Protein AF-0000000074132390 (afdb_homodimer)

Organism: Ligilactobacillus salivarius (strain UCC118) (NCBI:txid362948)

InterPro domains:
  IPR001296 Glycosyl transferase, family 1 [PF00534] (150-313)
  IPR028098 Glycosyltransferase subfamily 4-like, N-terminal domain [PF13439] (43-140)
  IPR050194 Glycosyltransferase group 1 [PTHR45947] (89-334)

Secondary structure (DSSP, 8-state):
-EEEEEE-SGGGSTT-HHHHHHHHHHHHHHHHHTTTEEEEES-----SEEEESS--HHHHHHTTSSS--EEEEEE---HHHHGGGB---HHHHHHHHHHHHHHHHT-SEEEESSTHHHHHHHHTT--GGGEEE----B-TTTS---SS-HHHHHHHTT--SS-EEEEES-S-GGGTHHHHHHHHHH-TTSEEEEE------TT-TTHHHHHHHHHS--TTEEEEES--HHHHHHHHHH-SEEEE--S--S--HHHHHHHHTT--EEEE--HHHHTTTTTSSEEESSHHHHHHHHHHHHT-HHHHHHHHHHHHHHHHHTBHHHHHHHHHHHHHHH--/-EEEEEE-SGGGSTT-HHHHHHHHHHHHHHHHHTTTEEEEES-----SEEEESS--HHHHHHTTSSS--EEEEEE---HHHHGGGB---HHHHHHHHHHHHHHHHH-SEEEESSTHHHHHHHHTT--GGGEEE----B-TTTS---SS-HHHHHHHTT--SS-EEEEES-S-GGGTHHHHHHHHHH-TTSEEEEE------TT-TTHHHHHHHHHS--TTEEEEES--HHHHHHHHHH-SEEEE--S--S--HHHHHHHHTT--EEEE--HHHHTTTTTSSEEESSHHHHHHHHHHHHT-HHHHHHHHHHHHHHHHHTBHHHHHHHHHHHHHHH--

Solvent-accessible surface area (backbone atoms only — not comparable to full-atom values): 35863 Å² total; per-residue (Å²): 108,52,33,32,25,41,34,66,76,44,81,78,49,88,92,35,59,67,22,48,55,53,51,51,48,54,51,48,46,52,73,76,32,56,78,54,40,44,80,38,74,72,49,91,58,76,30,32,23,27,40,30,60,47,84,33,53,71,57,55,58,50,72,76,45,84,46,39,54,41,31,32,33,47,45,73,72,49,61,80,75,47,47,69,31,50,61,52,61,68,64,61,45,49,34,50,40,49,37,54,52,52,52,60,66,69,32,67,31,33,37,26,59,42,64,72,48,49,63,56,44,34,73,73,71,39,62,61,91,36,49,41,73,52,71,71,64,40,52,63,88,62,22,38,68,63,88,68,53,44,63,57,44,19,54,76,69,73,43,70,94,40,65,20,39,35,28,71,46,59,62,37,71,52,41,18,44,65,53,54,50,50,50,36,68,76,33,69,78,33,33,33,35,41,39,28,36,72,72,77,61,90,68,51,90,64,46,69,61,54,50,52,39,69,74,58,46,59,94,36,42,44,70,79,28,68,70,57,66,66,58,48,30,47,52,46,47,35,31,63,29,34,43,46,53,34,79,62,79,83,67,65,57,58,58,49,42,32,16,35,27,42,26,18,39,35,32,39,65,50,77,75,40,62,72,72,50,59,83,37,54,47,72,20,86,45,67,68,48,39,48,57,49,50,57,51,46,76,75,28,68,67,60,42,49,55,32,22,52,29,8,44,55,44,24,58,70,32,20,42,73,58,47,50,56,52,52,51,55,52,52,63,70,48,48,117,106,51,32,34,26,40,33,67,76,43,80,77,49,89,92,36,59,68,22,49,54,52,50,50,47,55,51,48,46,53,71,76,32,57,80,55,40,43,79,37,73,72,49,93,60,75,29,31,24,27,39,31,59,45,84,33,52,69,56,54,58,49,72,76,45,85,47,38,55,40,31,32,32,47,44,74,72,48,59,79,75,46,46,68,32,50,61,52,60,67,64,60,45,50,34,49,41,48,36,55,51,53,51,59,65,70,32,66,31,35,37,27,58,44,64,72,48,48,64,56,43,35,73,74,71,40,61,61,91,36,50,41,72,54,70,70,63,38,51,62,87,62,22,37,67,62,89,68,53,42,64,57,43,19,54,76,68,74,42,70,94,42,65,22,37,35,28,70,48,58,63,37,71,52,43,17,44,66,54,53,50,50,49,36,68,76,33,69,78,35,33,33,35,41,39,28,37,72,74,76,62,91,70,52,90,62,47,68,60,53,49,51,38,70,77,58,45,59,92,36,41,44,70,78,28,68,70,56,64,66,58,46,31,45,52,47,46,35,30,63,30,36,44,46,54,34,79,60,78,83,68,65,57,59,57,49,41,32,15,36,27,41,27,19,39,36,32,38,65,50,78,76,40,61,72,72,50,58,84,37,52,47,72,21,86,43,67,67,49,40,48,54,50,50,56,50,46,76,72,28,68,67,61,42,50,54,32,22,51,28,8,44,55,46,25,57,71,31,19,41,73,57,47,50,55,53,50,51,54,50,50,61,71,47,46,118

Sequence (672 aa):
MIKIGMFSSATKVKGQGVGSAYTELINLLKKYYSQELNIEINKFNRVNISHYHTIDPQFYLSTFLPGRGCKIGYVHFLPETIDGSLKLPWLAKKVFFKYIISFYKRMDQLVVVNPSFIEKLTAYGIKREKTTYIPNFVSSDTFYKISDSKENLRKKLNLDNKFTIVGVGQVQERKGVPDFVKLAKLNPEIQFVWVGGFSFGAITDGYDELKKVIKNPPANLKFPGIVDRDKMNEYYNAADLFLLPSYNELFPMSVLEAFSSGLPVMLRDLDLYYSIIDGYYEPAKDVDDMNKKIINLSQDRKKLEKLEEKSKKAAEYYSERRLAKIWLAYYQKFSRMIKIGMFSSATKVKGQGVGSAYTELINLLKKYYSQELNIEINKFNRVNISHYHTIDPQFYLSTFLPGRGCKIGYVHFLPETIDGSLKLPWLAKKVFFKYIISFYKRMDQLVVVNPSFIEKLTAYGIKREKTTYIPNFVSSDTFYKISDSKENLRKKLNLDNKFTIVGVGQVQERKGVPDFVKLAKLNPEIQFVWVGGFSFGAITDGYDELKKVIKNPPANLKFPGIVDRDKMNEYYNAADLFLLPSYNELFPMSVLEAFSSGLPVMLRDLDLYYSIIDGYYEPAKDVDDMNKKIINLSQDRKKLEKLEEKSKKAAEYYSERRLAKIWLAYYQKFSR

pLDDT: mean 91.83, std 10.75, range [42.19, 98.88]

Foldseek 3Di:
DFEEEEEDPLCPDPFDDLNVLSVLVVVLCCVPPVPPYHYDYNDLAQGLAYEYSDLDVVVLVSLPPPRHRAYEYEDLDALVQCVVVDPDDPVVSVVVNVSVLSSVQSGQAYEYQFPVVLVVNVVSVDDSVRYHYFHGFDELVLFAADPDDLVVLCVVVVADPAQEEEEEDEQDVQQVVVLQLVLCVVCVRYAYEYEEAHPDDDDDPPVVVSVVCQVPPDPRYHYPYHDDSNNLNSNLNNHQEYETAGNHDSDDPVLNSSLSNLHAYEYADDPRCCRPLPPQHHYAPDSVRVNVVVVVCSVDVVVSVVNSVSSPVSNVVRYSVVSSVVVVVVCVVRSD/DFEEEEEDPLCPDPFDDLNVLSVLVVVLCCVPPVPPYHYDYNDLAQGLAYEYSDLDVVVLVSLPPPRHRAYEYEDLDALVQCVVVDPDDPVVSVVVNVSVLSSVQSGQAYEYQFPVVLVVNVVSVDDSVRYHYFHGFDELVLFAADPDDLVVLCVVVVADPAQEEEEEDEQDVQQVVVLQLVLCVVCVRYAYEYEEAHPDDDDDPCVVVSVVCQVPPDPRYHYPYHDDSNNLNSNLNNHQEYETAGNHDSDDPVLNSNLSNLHAYEYADDPRCCRPLPPQHHYAPDSVRVNVVVVVCSVDVVVSVVNSVSSPVSNVVRYSVVSSVVVVVVCVVRSD

Structure (mmCIF, N/CA/C/O backbone):
data_AF-0000000074132390-model_v1
#
loop_
_entity.id
_entity.type
_entity.pdbx_description
1 polymer Glycosyltransferase
#
loop_
_atom_site.group_PDB
_atom_site.id
_atom_site.type_symbol
_atom_site.label_atom_id
_atom_site.label_alt_id
_atom_site.label_comp_id
_atom_site.label_asym_id
_atom_site.label_entity_id
_atom_site.label_seq_id
_atom_site.pdbx_PDB_ins_code
_atom_site.Cartn_x
_atom_site.Cartn_y
_atom_site.Cartn_z
_atom_site.occupancy
_atom_site.B_iso_or_equiv
_atom_site.auth_seq_id
_atom_site.auth_comp_id
_atom_site.auth_asym_id
_atom_site.auth_atom_id
_atom_site.pdbx_PDB_model_num
ATOM 1 N N . MET A 1 1 ? -25.047 -30.109 -13.562 1 93.12 1 MET A N 1
ATOM 2 C CA . MET A 1 1 ? -23.922 -29.203 -13.766 1 93.12 1 MET A CA 1
ATOM 3 C C . MET A 1 1 ? -23.844 -28.172 -12.641 1 93.12 1 MET A C 1
ATOM 5 O O . MET A 1 1 ? -24.859 -27.609 -12.242 1 93.12 1 MET A O 1
ATOM 9 N N . ILE A 1 2 ? -22.719 -28.141 -12.047 1 97.56 2 ILE A N 1
ATOM 10 C CA . ILE A 1 2 ? -22.5 -27.125 -11.016 1 97.56 2 ILE A CA 1
ATOM 11 C C . ILE A 1 2 ? -22.234 -25.766 -11.664 1 97.56 2 ILE A C 1
ATOM 13 O O . ILE A 1 2 ? -21.328 -25.625 -12.484 1 97.56 2 ILE A O 1
ATOM 17 N N . LYS A 1 3 ? -23.047 -24.828 -11.359 1 98.06 3 LYS A N 1
ATOM 18 C CA . LYS A 1 3 ? -22.844 -23.469 -11.852 1 98.06 3 LYS A CA 1
ATOM 19 C C . LYS A 1 3 ? -21.875 -22.688 -10.961 1 98.06 3 LYS A C 1
ATOM 21 O O . LYS A 1 3 ? -22.109 -22.562 -9.758 1 98.06 3 LYS A O 1
ATOM 26 N N . ILE A 1 4 ? -20.797 -22.25 -11.523 1 98.44 4 ILE A N 1
ATOM 27 C CA . ILE A 1 4 ? -19.781 -21.531 -10.75 1 98.44 4 ILE A CA 1
ATOM 28 C C . ILE A 1 4 ? -19.594 -20.141 -11.336 1 98.44 4 ILE A C 1
ATOM 30 O O . ILE A 1 4 ? -19.312 -19.984 -12.523 1 98.44 4 ILE A O 1
ATOM 34 N N . GLY A 1 5 ? -19.828 -19.062 -10.516 1 98.12 5 GLY A N 1
ATOM 35 C CA . GLY A 1 5 ? -19.391 -17.719 -10.852 1 98.12 5 GLY A CA 1
ATOM 36 C C . GLY A 1 5 ? -17.953 -17.438 -10.477 1 98.12 5 GLY A C 1
ATOM 37 O O . GLY A 1 5 ? -17.578 -17.578 -9.312 1 98.12 5 GLY A O 1
ATOM 38 N N . MET A 1 6 ? -17.125 -17.172 -11.477 1 98.06 6 MET A N 1
ATOM 39 C CA . MET A 1 6 ? -15.727 -16.812 -11.266 1 98.06 6 MET A CA 1
ATOM 40 C C . MET A 1 6 ? -15.547 -15.297 -11.297 1 98.06 6 MET A C 1
ATOM 42 O O . MET A 1 6 ? -15.844 -14.656 -12.305 1 98.06 6 MET A O 1
ATOM 46 N N . PHE A 1 7 ? -15.008 -14.719 -10.195 1 96.81 7 PHE A N 1
ATOM 47 C CA . PHE A 1 7 ? -14.922 -13.266 -10.086 1 96.81 7 PHE A CA 1
ATOM 48 C C . PHE A 1 7 ? -13.477 -12.82 -9.961 1 96.81 7 PHE A C 1
ATOM 50 O O . PHE A 1 7 ? -12.781 -13.188 -9.016 1 96.81 7 PHE A O 1
ATOM 57 N N . SER A 1 8 ? -12.969 -12.086 -10.93 1 95.06 8 SER A N 1
ATOM 58 C CA . SER A 1 8 ? -11.602 -11.578 -10.922 1 95.06 8 SER A CA 1
ATOM 59 C C . SER A 1 8 ? -11.477 -10.312 -11.758 1 95.06 8 SER A C 1
ATOM 61 O O . SER A 1 8 ? -12.148 -10.172 -12.781 1 95.06 8 SER A O 1
ATOM 63 N N . SER A 1 9 ? -10.648 -9.391 -11.242 1 90.31 9 SER A N 1
ATOM 64 C CA . SER A 1 9 ? -10.258 -8.234 -12.047 1 90.31 9 SER A CA 1
ATOM 65 C C . SER A 1 9 ? -8.82 -8.367 -12.539 1 90.31 9 SER A C 1
ATOM 67 O O . SER A 1 9 ? -8.273 -7.43 -13.125 1 90.31 9 SER A O 1
ATOM 69 N N . ALA A 1 10 ? -8.125 -9.461 -12.258 1 80 10 ALA A N 1
ATOM 70 C CA . ALA A 1 10 ? -6.703 -9.672 -12.5 1 80 10 ALA A CA 1
ATOM 71 C C . ALA A 1 10 ? -6.434 -9.953 -13.969 1 80 10 ALA A C 1
ATOM 73 O O . ALA A 1 10 ? -5.277 -10.062 -14.391 1 80 10 ALA A O 1
ATOM 74 N N . THR A 1 11 ? -7.258 -10.047 -14.859 1 69.19 11 THR A N 1
ATOM 75 C CA . THR A 1 11 ? -6.945 -10.453 -16.219 1 69.19 11 THR A CA 1
ATOM 76 C C . THR A 1 11 ? -6.438 -9.266 -17.031 1 69.19 11 THR A C 1
ATOM 78 O O . THR A 1 11 ? -6.004 -9.43 -18.188 1 69.19 11 THR A O 1
ATOM 81 N N . LYS A 1 12 ? -6.219 -8.141 -16.422 1 56.09 12 LYS A N 1
ATOM 82 C CA . LYS A 1 12 ? -5.969 -6.949 -17.234 1 56.09 12 LYS A CA 1
ATOM 83 C C . LYS A 1 12 ? -4.473 -6.73 -17.453 1 56.09 12 LYS A C 1
ATOM 85 O O . LYS A 1 12 ? -4.066 -6.043 -18.391 1 56.09 12 LYS A O 1
ATOM 90 N N . VAL A 1 13 ? -3.59 -7.387 -16.672 1 55.84 13 VAL A N 1
ATOM 91 C CA . VAL A 1 13 ? -2.17 -7.113 -16.859 1 55.84 13 VAL A CA 1
ATOM 92 C C . VAL A 1 13 ? -1.408 -8.422 -17.047 1 55.84 13 VAL A C 1
ATOM 94 O O . VAL A 1 13 ? -1.462 -9.305 -16.188 1 55.84 13 VAL A O 1
ATOM 97 N N . LYS A 1 14 ? -0.871 -8.508 -18.219 1 57.06 14 LYS A N 1
ATOM 98 C CA . LYS A 1 14 ? -0.051 -9.68 -18.516 1 57.06 14 LYS A CA 1
ATOM 99 C C . LYS A 1 14 ? 1.152 -9.758 -17.578 1 57.06 14 LYS A C 1
ATOM 101 O O . LYS A 1 14 ? 1.732 -8.727 -17.219 1 57.06 14 LYS A O 1
ATOM 106 N N . GLY A 1 15 ? 1.43 -11.008 -17.094 1 58.78 15 GLY A N 1
ATOM 107 C CA . GLY A 1 15 ? 2.686 -11.227 -16.391 1 58.78 15 GLY A CA 1
ATOM 108 C C . GLY A 1 15 ? 2.562 -11.07 -14.883 1 58.78 15 GLY A C 1
ATOM 109 O O . GLY A 1 15 ? 3.568 -10.938 -14.188 1 58.78 15 GLY A O 1
ATOM 110 N N . GLN A 1 16 ? 1.345 -11.008 -14.43 1 68.75 16 GLN A N 1
ATOM 111 C CA . GLN A 1 16 ? 1.188 -10.953 -12.977 1 68.75 16 GLN A CA 1
ATOM 112 C C . GLN A 1 16 ? 0.744 -12.297 -12.422 1 68.75 16 GLN A C 1
ATOM 114 O O . GLN A 1 16 ? 0.005 -13.039 -13.078 1 68.75 16 GLN A O 1
ATOM 119 N N . GLY A 1 17 ? 1.233 -12.609 -11.297 1 75 17 GLY A N 1
ATOM 120 C CA . GLY A 1 17 ? 1.062 -13.914 -10.68 1 75 17 GLY A CA 1
ATOM 121 C C . GLY A 1 17 ? -0.39 -14.273 -10.43 1 75 17 GLY A C 1
ATOM 122 O O . GLY A 1 17 ? -0.839 -15.367 -10.789 1 75 17 GLY A O 1
ATOM 123 N N . VAL A 1 18 ? -1.15 -13.305 -9.953 1 78.19 18 VAL A N 1
ATOM 124 C CA . VAL A 1 18 ? -2.539 -13.586 -9.602 1 78.19 18 VAL A CA 1
ATOM 125 C C . VAL A 1 18 ? -3.359 -13.797 -10.875 1 78.19 18 VAL A C 1
ATOM 127 O O . VAL A 1 18 ? -4.199 -14.695 -10.938 1 78.19 18 VAL A O 1
ATOM 130 N N . GLY A 1 19 ? -3.039 -13.016 -11.789 1 82.31 19 GLY A N 1
ATOM 131 C CA . GLY A 1 19 ? -3.711 -13.172 -13.07 1 82.31 19 GLY A CA 1
ATOM 132 C C . GLY A 1 19 ? -3.412 -14.492 -13.75 1 82.31 19 GLY A C 1
ATOM 133 O O . GLY A 1 19 ? -4.312 -15.133 -14.289 1 82.31 19 GLY A O 1
ATOM 134 N N . SER A 1 20 ? -2.186 -14.859 -13.656 1 82.31 20 SER A N 1
ATOM 135 C CA . SER A 1 20 ? -1.781 -16.125 -14.25 1 82.31 20 SER A CA 1
ATOM 136 C C . SER A 1 20 ? -2.461 -17.312 -13.547 1 82.31 20 SER A C 1
ATOM 138 O O . SER A 1 20 ? -2.945 -18.234 -14.203 1 82.31 20 SER A O 1
ATOM 140 N N . ALA A 1 21 ? -2.508 -17.234 -12.273 1 87.12 21 ALA A N 1
ATOM 141 C CA . ALA A 1 21 ? -3.143 -18.297 -11.508 1 87.12 21 ALA A CA 1
ATOM 142 C C . ALA A 1 21 ? -4.625 -18.422 -11.852 1 87.12 21 ALA A C 1
ATOM 144 O O . ALA A 1 21 ? -5.137 -19.516 -12.039 1 87.12 21 ALA A O 1
ATOM 145 N N . TYR A 1 22 ? -5.328 -17.312 -11.977 1 90.19 22 TYR A N 1
ATOM 146 C CA . TYR A 1 22 ? -6.742 -17.281 -12.336 1 90.19 22 TYR A CA 1
ATOM 147 C C . TYR A 1 22 ? -6.969 -17.859 -13.727 1 90.19 22 TYR A C 1
ATOM 149 O O . TYR A 1 22 ? -7.809 -18.734 -13.914 1 90.19 22 TYR A O 1
ATOM 157 N N . THR A 1 23 ? -6.156 -17.438 -14.641 1 87.62 23 THR A N 1
ATOM 158 C CA . THR A 1 23 ? -6.301 -17.875 -16.031 1 87.62 23 THR A CA 1
ATOM 159 C C . THR A 1 23 ? -6.02 -19.375 -16.156 1 87.62 23 THR A C 1
ATOM 161 O O . THR A 1 23 ? -6.734 -20.094 -16.859 1 87.62 23 THR A O 1
ATOM 164 N N . GLU A 1 24 ? -5.016 -19.828 -15.461 1 88.5 24 GLU A N 1
ATOM 165 C CA . GLU A 1 24 ? -4.688 -21.25 -15.477 1 88.5 24 GLU A CA 1
ATOM 166 C C . GLU A 1 24 ? -5.836 -22.094 -14.93 1 88.5 24 GLU A C 1
ATOM 168 O O . GLU A 1 24 ? -6.148 -23.156 -15.461 1 88.5 24 GLU A O 1
ATOM 173 N N . LEU A 1 25 ? -6.441 -21.562 -13.938 1 93.81 25 LEU A N 1
ATOM 174 C CA . LEU A 1 25 ? -7.531 -22.312 -13.336 1 93.81 25 LEU A CA 1
ATOM 175 C C . LEU A 1 25 ? -8.734 -22.375 -14.266 1 93.81 25 LEU A C 1
ATOM 177 O O . LEU A 1 25 ? -9.32 -23.438 -14.469 1 93.81 25 LEU A O 1
ATOM 181 N N . ILE A 1 26 ? -9.094 -21.25 -14.836 1 94.69 26 ILE A N 1
ATOM 182 C CA . ILE A 1 26 ? -10.219 -21.219 -15.766 1 94.69 26 ILE A CA 1
ATOM 183 C C . ILE A 1 26 ? -9.969 -22.188 -16.906 1 94.69 26 ILE A C 1
ATOM 185 O O . ILE A 1 26 ? -10.844 -22.984 -17.266 1 94.69 26 ILE A O 1
ATOM 189 N N . ASN A 1 27 ? -8.75 -22.125 -17.438 1 92.38 27 ASN A N 1
ATOM 190 C CA . ASN A 1 27 ? -8.398 -23 -18.547 1 92.38 27 ASN A CA 1
ATOM 191 C C . ASN A 1 27 ? -8.469 -24.469 -18.156 1 92.38 27 ASN A C 1
ATOM 193 O O . ASN A 1 27 ? -8.961 -25.297 -18.922 1 92.38 27 ASN A O 1
ATOM 197 N N . LEU A 1 28 ? -7.988 -24.75 -17.031 1 95.12 28 LEU A N 1
ATOM 198 C CA . LEU A 1 28 ? -7.996 -26.109 -16.531 1 95.12 28 LEU A CA 1
ATOM 199 C C . LEU A 1 28 ? -9.422 -26.641 -16.422 1 95.12 28 LEU A C 1
ATOM 201 O O . LEU A 1 28 ? -9.719 -27.75 -16.906 1 95.12 28 LEU A O 1
ATOM 205 N N . LEU A 1 29 ? -10.312 -25.891 -15.812 1 96.94 29 LEU A N 1
ATOM 206 C CA . LEU A 1 29 ? -11.68 -26.328 -15.57 1 96.94 29 LEU A CA 1
ATOM 207 C C . LEU A 1 29 ? -12.43 -26.516 -16.891 1 96.94 29 LEU A C 1
ATOM 209 O O . LEU A 1 29 ? -13.188 -27.484 -17.047 1 96.94 29 LEU A O 1
ATOM 213 N N . LYS A 1 30 ? -12.164 -25.656 -17.828 1 95.94 30 LYS A N 1
ATOM 214 C CA . LYS A 1 30 ? -12.805 -25.766 -19.141 1 95.94 30 LYS A CA 1
ATOM 215 C C . LYS A 1 30 ? -12.281 -26.984 -19.906 1 95.94 30 LYS A C 1
ATOM 217 O O . LYS A 1 30 ? -13.039 -27.656 -20.609 1 95.94 30 LYS A O 1
ATOM 222 N N . LYS A 1 31 ? -11.039 -27.188 -19.75 1 95.5 31 LYS A N 1
ATOM 223 C CA . LYS A 1 31 ? -10.383 -28.266 -20.484 1 95.5 31 LYS A CA 1
ATOM 224 C C . LYS A 1 31 ? -10.828 -29.625 -19.953 1 95.5 31 LYS A C 1
ATOM 226 O O . LYS A 1 31 ? -11.156 -30.516 -20.75 1 95.5 31 LYS A O 1
ATOM 231 N N . TYR A 1 32 ? -10.945 -29.766 -18.688 1 96.5 32 TYR A N 1
ATOM 232 C CA . TYR A 1 32 ? -11.117 -31.094 -18.109 1 96.5 32 TYR A CA 1
ATOM 233 C C . TYR A 1 32 ? -12.578 -31.328 -17.719 1 96.5 32 TYR A C 1
ATOM 235 O O . TYR A 1 32 ? -13.016 -32.469 -17.609 1 96.5 32 TYR A O 1
ATOM 243 N N . TYR A 1 33 ? -13.375 -30.219 -17.516 1 97.75 33 TYR A N 1
ATOM 244 C CA . TYR A 1 33 ? -14.672 -30.438 -16.859 1 97.75 33 TYR A CA 1
ATOM 245 C C . TYR A 1 33 ? -15.742 -29.547 -17.484 1 97.75 33 TYR A C 1
ATOM 247 O O . TYR A 1 33 ? -16.594 -29 -16.766 1 97.75 33 TYR A O 1
ATOM 255 N N . SER A 1 34 ? -15.719 -29.375 -18.734 1 96.31 34 SER A N 1
ATOM 256 C CA . SER A 1 34 ? -16.672 -28.531 -19.453 1 96.31 34 SER A CA 1
ATOM 257 C C . SER A 1 34 ? -18.078 -29.094 -19.359 1 96.31 34 SER A C 1
ATOM 259 O O . SER A 1 34 ? -19.062 -28.359 -19.516 1 96.31 34 SER A O 1
ATOM 261 N N . GLN A 1 35 ? -18.234 -30.391 -19.062 1 96.88 35 GLN A N 1
ATOM 262 C CA . GLN A 1 35 ? -19.547 -31.016 -18.953 1 96.88 35 GLN A CA 1
ATOM 263 C C . GLN A 1 35 ? -20.031 -31.016 -17.516 1 96.88 35 GLN A C 1
ATOM 265 O O . GLN A 1 35 ? -21.25 -31.031 -17.266 1 96.88 35 GLN A O 1
ATOM 270 N N . GLU A 1 36 ? -19.172 -31 -16.547 1 97.25 36 GLU A N 1
ATOM 271 C CA . GLU A 1 36 ? -19.516 -31.062 -15.133 1 97.25 36 GLU A CA 1
ATOM 272 C C . GLU A 1 36 ? -19.75 -29.672 -14.555 1 97.25 36 GLU A C 1
ATOM 274 O O . GLU A 1 36 ? -20.516 -29.516 -13.602 1 97.25 36 GLU A O 1
ATOM 279 N N . LEU A 1 37 ? -19.125 -28.703 -15.164 1 98.19 37 LEU A N 1
ATOM 280 C CA . LEU A 1 37 ? -19.141 -27.359 -14.594 1 98.19 37 LEU A CA 1
ATOM 281 C C . LEU A 1 37 ? -19.609 -26.344 -15.625 1 98.19 37 LEU A C 1
ATOM 283 O O . LEU A 1 37 ? -19.25 -26.406 -16.797 1 98.19 37 LEU A O 1
ATOM 287 N N . ASN A 1 38 ? -20.5 -25.469 -15.195 1 97.94 38 ASN A N 1
ATOM 288 C CA . ASN A 1 38 ? -20.906 -24.297 -15.953 1 97.94 38 ASN A CA 1
ATOM 289 C C . ASN A 1 38 ? -20.297 -23.016 -15.367 1 97.94 38 ASN A C 1
ATOM 291 O O . ASN A 1 38 ? -20.766 -22.531 -14.328 1 97.94 38 ASN A O 1
ATOM 295 N N . ILE A 1 39 ? -19.344 -22.469 -16.062 1 98 39 ILE A N 1
ATOM 296 C CA . ILE A 1 39 ? -18.531 -21.375 -15.516 1 98 39 ILE A CA 1
ATOM 297 C C . ILE A 1 39 ? -19.016 -20.047 -16.094 1 98 39 ILE A C 1
ATOM 299 O O . ILE A 1 39 ? -19.125 -19.906 -17.312 1 98 39 ILE A O 1
ATOM 303 N N . GLU A 1 40 ? -19.375 -19.141 -15.258 1 97.56 40 GLU A N 1
ATOM 304 C CA . GLU A 1 40 ? -19.688 -17.766 -15.641 1 97.56 40 GLU A CA 1
ATOM 305 C C . GLU A 1 40 ? -18.656 -16.797 -15.078 1 97.56 40 GLU A C 1
ATOM 307 O O . GLU A 1 40 ? -18.281 -16.875 -13.906 1 97.56 40 GLU A O 1
ATOM 312 N N . ILE A 1 41 ? -18.234 -15.93 -15.945 1 97.25 41 ILE A N 1
ATOM 313 C CA . ILE A 1 41 ? -17.172 -15.016 -15.547 1 97.25 41 ILE A CA 1
ATOM 314 C C . ILE A 1 41 ? -17.766 -13.641 -15.25 1 97.25 41 ILE A C 1
ATOM 316 O O . ILE A 1 41 ? -18.406 -13.031 -16.109 1 97.25 41 ILE A O 1
ATOM 320 N N . ASN A 1 42 ? -17.625 -13.188 -14.047 1 96.56 42 ASN A N 1
ATOM 321 C CA . ASN A 1 42 ? -17.969 -11.844 -13.602 1 96.56 42 ASN A CA 1
ATOM 322 C C . ASN A 1 42 ? -19.422 -11.516 -13.891 1 96.56 42 ASN A C 1
ATOM 324 O O . ASN A 1 42 ? -19.734 -10.414 -14.359 1 96.56 42 ASN A O 1
ATOM 328 N N . LYS A 1 43 ? -20.234 -12.461 -13.812 1 96.81 43 LYS A N 1
ATOM 329 C CA . LYS A 1 43 ? -21.688 -12.289 -13.891 1 96.81 43 LYS A CA 1
ATOM 330 C C . LYS A 1 43 ? -22.344 -12.586 -12.547 1 96.81 43 LYS A C 1
ATOM 332 O O . LYS A 1 43 ? -21.969 -13.539 -11.867 1 96.81 43 LYS A O 1
ATOM 337 N N . PHE A 1 44 ? -23.234 -11.781 -12.148 1 96 44 PHE A N 1
ATOM 338 C CA . PHE A 1 44 ? -23.875 -11.914 -10.844 1 96 44 PHE A CA 1
ATOM 339 C C . PHE A 1 44 ? -25.172 -12.688 -10.945 1 96 44 PHE A C 1
ATOM 341 O O . PHE A 1 44 ? -26.188 -12.305 -10.344 1 96 44 PHE A O 1
ATOM 348 N N . ASN A 1 45 ? -25.188 -13.672 -11.703 1 96.25 45 ASN A N 1
ATOM 349 C CA . ASN A 1 45 ? -26.312 -14.594 -11.789 1 96.25 45 ASN A CA 1
ATOM 350 C C . ASN A 1 45 ? -26.359 -15.547 -10.602 1 96.25 45 ASN A C 1
ATOM 352 O O . ASN A 1 45 ? -25.406 -15.594 -9.812 1 96.25 45 ASN A O 1
ATOM 356 N N . ARG A 1 46 ? -27.516 -16.188 -10.469 1 97.44 46 ARG A N 1
ATOM 357 C CA . ARG A 1 46 ? -27.609 -17.219 -9.445 1 97.44 46 ARG A CA 1
ATOM 358 C C . ARG A 1 46 ? -26.703 -18.406 -9.773 1 97.44 46 ARG A C 1
ATOM 360 O O . ARG A 1 46 ? -26.734 -18.906 -10.898 1 97.44 46 ARG A O 1
ATOM 367 N N . VAL A 1 47 ? -25.922 -18.812 -8.812 1 98.19 47 VAL A N 1
ATOM 368 C CA . VAL A 1 47 ? -24.969 -19.906 -9.023 1 98.19 47 VAL A CA 1
ATOM 369 C C . VAL A 1 47 ? -24.922 -20.797 -7.789 1 98.19 47 VAL A C 1
ATOM 371 O O . VAL A 1 47 ? -25.484 -20.453 -6.75 1 98.19 47 VAL A O 1
ATOM 374 N N . ASN A 1 48 ? -24.312 -21.969 -7.965 1 98.38 48 ASN A N 1
ATOM 375 C CA . ASN A 1 48 ? -24.078 -22.859 -6.832 1 98.38 48 ASN A CA 1
ATOM 376 C C . ASN A 1 48 ? -22.875 -22.406 -6.008 1 98.38 48 ASN A C 1
ATOM 378 O O . ASN A 1 48 ? -22.844 -22.594 -4.793 1 98.38 48 ASN A O 1
ATOM 382 N N . ILE A 1 49 ? -21.875 -21.859 -6.695 1 98.62 49 ILE A N 1
ATOM 383 C CA . ILE A 1 49 ? -20.625 -21.422 -6.078 1 98.62 49 ILE A CA 1
ATOM 384 C C . ILE A 1 49 ? -20.203 -20.062 -6.656 1 98.62 49 ILE A C 1
ATOM 386 O O . ILE A 1 49 ? -20.281 -19.859 -7.867 1 98.62 49 ILE A O 1
ATOM 390 N N . SER A 1 50 ? -19.844 -19.125 -5.84 1 98.62 50 SER A N 1
ATOM 391 C CA . SER A 1 50 ? -19.141 -17.906 -6.219 1 98.62 50 SER A CA 1
ATOM 392 C C . SER A 1 50 ? -17.672 -17.953 -5.781 1 98.62 50 SER A C 1
ATOM 394 O O . SER A 1 50 ? -17.375 -17.984 -4.582 1 98.62 50 SER A O 1
ATOM 396 N N . HIS A 1 51 ? -16.781 -18.062 -6.727 1 98.69 51 HIS A N 1
ATOM 397 C CA . HIS A 1 51 ? -15.352 -18.141 -6.449 1 98.69 51 HIS A CA 1
ATOM 398 C C . HIS A 1 51 ? -14.664 -16.812 -6.738 1 98.69 51 HIS A C 1
ATOM 400 O O . HIS A 1 51 ? -14.508 -16.422 -7.898 1 98.69 51 HIS A O 1
ATOM 406 N N . TYR A 1 52 ? -14.242 -16.141 -5.676 1 98.06 52 TYR A N 1
ATOM 407 C CA . TYR A 1 52 ? -13.625 -14.828 -5.773 1 98.06 52 TYR A CA 1
ATOM 408 C C . TYR A 1 52 ? -12.102 -14.945 -5.832 1 98.06 52 TYR A C 1
ATOM 410 O O . TYR A 1 52 ? -11.469 -15.352 -4.859 1 98.06 52 TYR A O 1
ATOM 418 N N . HIS A 1 53 ? -11.57 -14.484 -6.941 1 96.12 53 HIS A N 1
ATOM 419 C CA . HIS A 1 53 ? -10.133 -14.586 -7.176 1 96.12 53 HIS A CA 1
ATOM 420 C C . HIS A 1 53 ? -9.43 -13.281 -6.84 1 96.12 53 HIS A C 1
ATOM 422 O O . HIS A 1 53 ? -8.203 -13.25 -6.695 1 96.12 53 HIS A O 1
ATOM 428 N N . THR A 1 54 ? -10.117 -12.234 -6.801 1 94.62 54 THR A N 1
ATOM 429 C CA . THR A 1 54 ? -9.664 -10.93 -6.328 1 94.62 54 THR A CA 1
ATOM 430 C C . THR A 1 54 ? -10.664 -10.328 -5.352 1 94.62 54 THR A C 1
ATOM 432 O O . THR A 1 54 ? -11.82 -10.742 -5.305 1 94.62 54 THR A O 1
ATOM 435 N N . ILE A 1 55 ? -10.211 -9.336 -4.559 1 96.19 55 ILE A N 1
ATOM 436 C CA . ILE A 1 55 ? -11.039 -8.844 -3.461 1 96.19 55 ILE A CA 1
ATOM 437 C C . ILE A 1 55 ? -11.508 -7.426 -3.766 1 96.19 55 ILE A C 1
ATOM 439 O O . ILE A 1 55 ? -11.453 -6.543 -2.904 1 96.19 55 ILE A O 1
ATOM 443 N N . ASP A 1 56 ? -12.039 -7.23 -4.922 1 95 56 ASP A N 1
ATOM 444 C CA . ASP A 1 56 ? -12.57 -5.941 -5.348 1 95 56 ASP A CA 1
ATOM 445 C C . ASP A 1 56 ? -13.773 -5.539 -4.504 1 95 56 ASP A C 1
ATOM 447 O O . ASP A 1 56 ? -14.547 -6.395 -4.066 1 95 56 ASP A O 1
ATOM 451 N N . PRO A 1 57 ? -13.953 -4.211 -4.367 1 95 57 PRO A N 1
ATOM 452 C CA . PRO A 1 57 ? -15.094 -3.754 -3.574 1 95 57 PRO A CA 1
ATOM 453 C C . PRO A 1 57 ? -16.438 -4.199 -4.16 1 95 57 PRO A C 1
ATOM 455 O O . PRO A 1 57 ? -17.375 -4.484 -3.416 1 95 57 PRO A O 1
ATOM 458 N N . GLN A 1 58 ? -16.562 -4.207 -5.488 1 94.88 58 GLN A N 1
ATOM 459 C CA . GLN A 1 58 ? -17.797 -4.68 -6.094 1 94.88 58 GLN A CA 1
ATOM 460 C C . GLN A 1 58 ? -18.062 -6.145 -5.75 1 94.88 58 GLN A C 1
ATOM 462 O O . GLN A 1 58 ? -19.203 -6.547 -5.539 1 94.88 58 GLN A O 1
ATOM 467 N N . PHE A 1 59 ? -17.016 -6.926 -5.758 1 97.25 59 PHE A N 1
ATOM 468 C CA . PHE A 1 59 ? -17.141 -8.328 -5.367 1 97.25 59 PHE A CA 1
ATOM 469 C C . PHE A 1 59 ? -17.516 -8.445 -3.893 1 97.25 59 PHE A C 1
ATOM 471 O O . PHE A 1 59 ? -18.375 -9.242 -3.529 1 97.25 59 PHE A O 1
ATOM 478 N N . TYR A 1 60 ? -16.859 -7.621 -3.1 1 96.94 60 TYR A N 1
ATOM 479 C CA . TYR A 1 60 ? -17.188 -7.582 -1.678 1 96.94 60 TYR A CA 1
ATOM 480 C C . TYR A 1 60 ? -18.688 -7.348 -1.466 1 96.94 60 TYR A C 1
ATOM 482 O O . TYR A 1 60 ? -19.344 -8.094 -0.737 1 96.94 60 TYR A O 1
ATOM 490 N N . LEU A 1 61 ? -19.25 -6.367 -2.158 1 95.44 61 LEU A N 1
ATOM 491 C CA . LEU A 1 61 ? -20.656 -6 -2.023 1 95.44 61 LEU A CA 1
ATOM 492 C C . LEU A 1 61 ? -21.562 -7.121 -2.529 1 95.44 61 LEU A C 1
ATOM 494 O O . LEU A 1 61 ? -22.641 -7.344 -1.986 1 95.44 61 LEU A O 1
ATOM 498 N N . SER A 1 62 ? -21.094 -7.848 -3.537 1 96.44 62 SER A N 1
ATOM 499 C CA . SER A 1 62 ? -21.906 -8.914 -4.109 1 96.44 62 SER A CA 1
ATOM 500 C C . SER A 1 62 ? -22.109 -10.047 -3.111 1 96.44 62 SER A C 1
ATOM 502 O O . SER A 1 62 ? -23.062 -10.82 -3.234 1 96.44 62 SER A O 1
ATOM 504 N N . THR A 1 63 ? -21.188 -10.156 -2.098 1 96.81 63 THR A N 1
ATOM 505 C CA . THR A 1 63 ? -21.281 -11.258 -1.14 1 96.81 63 THR A CA 1
ATOM 506 C C . THR A 1 63 ? -22.516 -11.094 -0.258 1 96.81 63 THR A C 1
ATOM 508 O O . THR A 1 63 ? -22.938 -12.039 0.419 1 96.81 63 THR A O 1
ATOM 511 N N . PHE A 1 64 ? -23.156 -9.93 -0.262 1 94.88 64 PHE A N 1
ATOM 512 C CA . PHE A 1 64 ? -24.344 -9.68 0.549 1 94.88 64 PHE A CA 1
ATOM 513 C C . PHE A 1 64 ? -25.609 -9.93 -0.254 1 94.88 64 PHE A C 1
ATOM 515 O O . PHE A 1 64 ? -26.719 -9.898 0.294 1 94.88 64 PHE A O 1
ATOM 522 N N . LEU A 1 65 ? -25.5 -10.164 -1.512 1 94.69 65 LEU A N 1
ATOM 523 C CA . LEU A 1 65 ? -26.641 -10.398 -2.395 1 94.69 65 LEU A CA 1
ATOM 524 C C . LEU A 1 65 ? -27.078 -11.859 -2.342 1 94.69 65 LEU A C 1
ATOM 526 O O . LEU A 1 65 ? -26.25 -12.75 -2.111 1 94.69 65 LEU A O 1
ATOM 530 N N . PRO A 1 66 ? -28.297 -12.117 -2.586 1 95.56 66 PRO A N 1
ATOM 531 C CA . PRO A 1 66 ? -28.766 -13.508 -2.652 1 95.56 66 PRO A CA 1
ATOM 532 C C . PRO A 1 66 ? -28.281 -14.227 -3.91 1 95.56 66 PRO A C 1
ATOM 534 O O . PRO A 1 66 ? -27.859 -13.586 -4.871 1 95.56 66 PRO A O 1
ATOM 537 N N . GLY A 1 67 ? -28.312 -15.547 -3.898 1 96.56 67 GLY A N 1
ATOM 538 C CA . GLY A 1 67 ? -28.031 -16.344 -5.082 1 96.56 67 GLY A CA 1
ATOM 539 C C . GLY A 1 67 ? -26.547 -16.562 -5.32 1 96.56 67 GLY A C 1
ATOM 540 O O . GLY A 1 67 ? -26.125 -16.906 -6.426 1 96.56 67 GLY A O 1
ATOM 541 N N . ARG A 1 68 ? -25.719 -16.375 -4.301 1 97.12 68 ARG A N 1
ATOM 542 C CA . ARG A 1 68 ? -24.266 -16.484 -4.465 1 97.12 68 ARG A CA 1
ATOM 543 C C . ARG A 1 68 ? -23.797 -17.906 -4.234 1 97.12 68 ARG A C 1
ATOM 545 O O . ARG A 1 68 ? -22.672 -18.25 -4.566 1 97.12 68 ARG A O 1
ATOM 552 N N . GLY A 1 69 ? -24.719 -18.828 -3.689 1 97.75 69 GLY A N 1
ATOM 553 C CA . GLY A 1 69 ? -24.266 -20.156 -3.309 1 97.75 69 GLY A CA 1
ATOM 554 C C . GLY A 1 69 ? -23.141 -20.125 -2.283 1 97.75 69 GLY A C 1
ATOM 555 O O . GLY A 1 69 ? -23.141 -19.281 -1.387 1 97.75 69 GLY A O 1
ATOM 556 N N . CYS A 1 70 ? -22.266 -21.125 -2.332 1 98.5 70 CYS A N 1
ATOM 557 C CA . CYS A 1 70 ? -21.094 -21.125 -1.461 1 98.5 70 CYS A CA 1
ATOM 558 C C . CYS A 1 70 ? -20.062 -20.109 -1.928 1 98.5 70 CYS A C 1
ATOM 560 O O . CYS A 1 70 ? -19.594 -20.172 -3.066 1 98.5 70 CYS A O 1
ATOM 562 N N . LYS A 1 71 ? -19.75 -19.25 -1.11 1 98.56 71 LYS A N 1
ATOM 563 C CA . LYS A 1 71 ? -18.734 -18.234 -1.427 1 98.56 71 LYS A CA 1
ATOM 564 C C . LYS A 1 71 ? -17.344 -18.734 -1.096 1 98.56 71 LYS A C 1
ATOM 566 O O . LYS A 1 71 ? -17.031 -19.016 0.066 1 98.56 71 LYS A O 1
ATOM 571 N N . ILE A 1 72 ? -16.469 -18.781 -2.145 1 98.81 72 ILE A N 1
ATOM 572 C CA . ILE A 1 72 ? -15.094 -19.266 -1.997 1 98.81 72 ILE A CA 1
ATOM 573 C C . ILE A 1 72 ? -14.117 -18.125 -2.287 1 98.81 72 ILE A C 1
ATOM 575 O O . ILE A 1 72 ? -14.227 -17.453 -3.318 1 98.81 72 ILE A O 1
ATOM 579 N N . GLY A 1 73 ? -13.211 -17.875 -1.369 1 98.44 73 GLY A N 1
ATOM 580 C CA . GLY A 1 73 ? -12.156 -16.906 -1.595 1 98.44 73 GLY A CA 1
ATOM 581 C C . GLY A 1 73 ? -10.812 -17.547 -1.898 1 98.44 73 GLY A C 1
ATOM 582 O O . GLY A 1 73 ? -10.406 -18.484 -1.226 1 98.44 73 GLY A O 1
ATOM 583 N N . TYR A 1 74 ? -10.242 -17.078 -2.982 1 96.5 74 TYR A N 1
ATOM 584 C CA . TYR A 1 74 ? -8.891 -17.5 -3.332 1 96.5 74 TYR A CA 1
ATOM 585 C C . TYR A 1 74 ? -7.848 -16.578 -2.736 1 96.5 74 TYR A C 1
ATOM 587 O O . TYR A 1 74 ? -7.723 -15.422 -3.16 1 96.5 74 TYR A O 1
ATOM 595 N N . VAL A 1 75 ? -7.047 -17.016 -1.76 1 95.44 75 VAL A N 1
ATOM 596 C CA . VAL A 1 75 ? -6.184 -16.172 -0.941 1 95.44 75 VAL A CA 1
ATOM 597 C C . VAL A 1 75 ? -4.766 -16.172 -1.505 1 95.44 75 VAL A C 1
ATOM 599 O O . VAL A 1 75 ? -4.008 -17.125 -1.285 1 95.44 75 VAL A O 1
ATOM 602 N N . HIS A 1 76 ? -4.484 -15.07 -2.088 1 90.06 76 HIS A N 1
ATOM 603 C CA . HIS A 1 76 ? -3.164 -14.961 -2.699 1 90.06 76 HIS A CA 1
ATOM 604 C C . HIS A 1 76 ? -2.221 -14.141 -1.82 1 90.06 76 HIS A C 1
ATOM 606 O O . HIS A 1 76 ? -1.002 -14.188 -2.002 1 90.06 76 HIS A O 1
ATOM 612 N N . PHE A 1 77 ? -2.732 -13.438 -0.909 1 88.56 77 PHE A N 1
ATOM 613 C CA . PHE A 1 77 ? -1.893 -12.648 -0.014 1 88.56 77 PHE A CA 1
ATOM 614 C C . PHE A 1 77 ? -2.607 -12.383 1.306 1 88.56 77 PHE A C 1
ATOM 616 O O . PHE A 1 77 ? -3.832 -12.5 1.39 1 88.56 77 PHE A O 1
ATOM 623 N N . LEU A 1 78 ? -1.808 -12.133 2.295 1 91.69 78 LEU A N 1
ATOM 624 C CA . LEU A 1 78 ? -2.248 -11.695 3.615 1 91.69 78 LEU A CA 1
ATOM 625 C C . LEU A 1 78 ? -1.625 -10.352 3.977 1 91.69 78 LEU A C 1
ATOM 627 O O . LEU A 1 78 ? -0.653 -9.922 3.35 1 91.69 78 LEU A O 1
ATOM 631 N N . PRO A 1 79 ? -2.203 -9.648 4.902 1 90.38 79 PRO A N 1
ATOM 632 C CA . PRO A 1 79 ? -1.588 -8.406 5.375 1 90.38 79 PRO A CA 1
ATOM 633 C C . PRO A 1 79 ? -0.101 -8.562 5.684 1 90.38 79 PRO A C 1
ATOM 635 O O . PRO A 1 79 ? 0.712 -7.734 5.266 1 90.38 79 PRO A O 1
ATOM 638 N N . GLU A 1 80 ? 0.241 -9.656 6.219 1 85.38 80 GLU A N 1
ATOM 639 C CA . GLU A 1 80 ? 1.625 -9.898 6.617 1 85.38 80 GLU A CA 1
ATOM 640 C C . GLU A 1 80 ? 2.531 -10.047 5.398 1 85.38 80 GLU A C 1
ATOM 642 O O . GLU A 1 80 ? 3.719 -9.727 5.457 1 85.38 80 GLU A O 1
ATOM 647 N N . THR A 1 81 ? 1.983 -10.5 4.367 1 81.56 81 THR A N 1
ATOM 648 C CA . THR A 1 81 ? 2.811 -10.797 3.199 1 81.56 81 THR A CA 1
ATOM 649 C C . THR A 1 81 ? 3.021 -9.539 2.357 1 81.56 81 THR A C 1
ATOM 651 O O . THR A 1 81 ? 3.951 -9.477 1.552 1 81.56 81 THR A O 1
ATOM 654 N N . ILE A 1 82 ? 2.172 -8.57 2.578 1 80.38 82 ILE A N 1
ATOM 655 C CA . ILE A 1 82 ? 2.322 -7.379 1.748 1 80.38 82 ILE A CA 1
ATOM 656 C C . ILE A 1 82 ? 2.838 -6.219 2.596 1 80.38 82 ILE A C 1
ATOM 658 O O . ILE A 1 82 ? 3.119 -5.137 2.076 1 80.38 82 ILE A O 1
ATOM 662 N N . ASP A 1 83 ? 2.953 -6.348 3.881 1 74.75 83 ASP A N 1
ATOM 663 C CA . ASP A 1 83 ? 3.301 -5.289 4.824 1 74.75 83 ASP A CA 1
ATOM 664 C C . ASP A 1 83 ? 4.633 -4.637 4.453 1 74.75 83 ASP A C 1
ATOM 666 O O . ASP A 1 83 ? 4.758 -3.412 4.469 1 74.75 83 ASP A O 1
ATOM 670 N N . GLY A 1 84 ? 5.539 -5.469 4.109 1 66.56 84 GLY A N 1
ATOM 671 C CA . GLY A 1 84 ? 6.875 -4.977 3.812 1 66.56 84 GLY A CA 1
ATOM 672 C C . GLY A 1 84 ? 6.93 -4.121 2.561 1 66.56 84 GLY A C 1
ATOM 673 O O . GLY A 1 84 ? 7.871 -3.346 2.373 1 66.56 84 GLY A O 1
ATOM 674 N N . SER A 1 85 ? 5.867 -4.254 1.837 1 65.56 85 SER A N 1
ATOM 675 C CA . SER A 1 85 ? 5.844 -3.537 0.564 1 65.56 85 SER A CA 1
ATOM 676 C C . SER A 1 85 ? 5.004 -2.268 0.66 1 65.56 85 SER A C 1
ATOM 678 O O . SER A 1 85 ? 4.844 -1.548 -0.328 1 65.56 85 SER A O 1
ATOM 680 N N . LEU A 1 86 ? 4.547 -2.008 1.877 1 64.19 86 LEU A N 1
ATOM 681 C CA . LEU A 1 86 ? 3.648 -0.871 2.043 1 64.19 86 LEU A CA 1
ATOM 682 C C . LEU A 1 86 ? 4.336 0.262 2.795 1 64.19 86 LEU A C 1
ATOM 684 O O . LEU A 1 86 ? 4.773 0.081 3.934 1 64.19 86 LEU A O 1
ATOM 688 N N . LYS A 1 87 ? 4.699 1.308 2.037 1 67.12 87 LYS A N 1
ATOM 689 C CA . LYS A 1 87 ? 5.156 2.525 2.697 1 67.12 87 LYS A CA 1
ATOM 690 C C . LYS A 1 87 ? 4.02 3.533 2.844 1 67.12 87 LYS A C 1
ATOM 692 O O . LYS A 1 87 ? 4.156 4.691 2.447 1 67.12 87 LYS A O 1
ATOM 697 N N . LEU A 1 88 ? 2.83 3.016 3.297 1 69.56 88 LEU A N 1
ATOM 698 C CA . LEU A 1 88 ? 1.626 3.816 3.482 1 69.56 88 LEU A CA 1
ATOM 699 C C . LEU A 1 88 ? 1.597 4.438 4.875 1 69.56 88 LEU A C 1
ATOM 701 O O . LEU A 1 88 ? 2.184 3.896 5.812 1 69.56 88 LEU A O 1
ATOM 705 N N . PRO A 1 89 ? 0.99 5.633 4.883 1 71.06 89 PRO A N 1
ATOM 706 C CA . PRO A 1 89 ? 0.672 6.094 6.238 1 71.06 89 PRO A CA 1
ATOM 707 C C . PRO A 1 89 ? -0.055 5.035 7.066 1 71.06 89 PRO A C 1
ATOM 709 O O . PRO A 1 89 ? -0.829 4.246 6.523 1 71.06 89 PRO A O 1
ATOM 712 N N . TRP A 1 90 ? 0.26 4.957 8.25 1 75 90 TRP A N 1
ATOM 713 C CA . TRP A 1 90 ? -0.198 3.908 9.156 1 75 90 TRP A CA 1
ATOM 714 C C . TRP A 1 90 ? -1.705 3.707 9.039 1 75 90 TRP A C 1
ATOM 716 O O . TRP A 1 90 ? -2.186 2.572 9 1 75 90 TRP A O 1
ATOM 726 N N . LEU A 1 91 ? -2.473 4.746 8.945 1 77.06 91 LEU A N 1
ATOM 727 C CA . LEU A 1 91 ? -3.926 4.625 8.914 1 77.06 91 LEU A CA 1
ATOM 728 C C . LEU A 1 91 ? -4.387 3.986 7.605 1 77.06 91 LEU A C 1
ATOM 730 O O . LEU A 1 91 ? -5.285 3.141 7.609 1 77.06 91 LEU A O 1
ATOM 734 N N . ALA A 1 92 ? -3.852 4.43 6.531 1 83.19 92 ALA A N 1
ATOM 735 C CA . ALA A 1 92 ? -4.215 3.832 5.246 1 83.19 92 ALA A CA 1
ATOM 736 C C . ALA A 1 92 ? -3.881 2.344 5.219 1 83.19 92 ALA A C 1
ATOM 738 O O . ALA A 1 92 ? -4.664 1.535 4.719 1 83.19 92 ALA A O 1
ATOM 739 N N . LYS A 1 93 ? -2.725 2.061 5.754 1 85.94 93 LYS A N 1
ATOM 740 C CA . LYS A 1 93 ? -2.303 0.666 5.848 1 85.94 93 LYS A CA 1
ATOM 741 C C . LYS A 1 93 ? -3.283 -0.149 6.691 1 85.94 93 LYS A C 1
ATOM 743 O O . LYS A 1 93 ? -3.697 -1.238 6.289 1 85.94 93 LYS A O 1
ATOM 748 N N . LYS A 1 94 ? -3.658 0.344 7.805 1 87.88 94 LYS A N 1
ATOM 749 C CA . LYS A 1 94 ? -4.582 -0.329 8.711 1 87.88 94 LYS A CA 1
ATOM 750 C C . LYS A 1 94 ? -5.93 -0.581 8.039 1 87.88 94 LYS A C 1
ATOM 752 O O . LYS A 1 94 ? -6.5 -1.666 8.172 1 87.88 94 LYS A O 1
ATOM 757 N N . VAL A 1 95 ? -6.414 0.412 7.332 1 89.94 95 VAL A N 1
ATOM 758 C CA . VAL A 1 95 ? -7.691 0.315 6.637 1 89.94 95 VAL A CA 1
ATOM 759 C C . VAL A 1 95 ? -7.617 -0.772 5.566 1 89.94 95 VAL A C 1
ATOM 761 O O . VAL A 1 95 ? -8.539 -1.583 5.434 1 89.94 95 VAL A O 1
ATOM 764 N N . PHE A 1 96 ? -6.508 -0.771 4.867 1 91 96 PHE A N 1
ATOM 765 C CA . PHE A 1 96 ? -6.328 -1.761 3.812 1 91 96 PHE A CA 1
ATOM 766 C C . PHE A 1 96 ? -6.301 -3.17 4.391 1 91 96 PHE A C 1
ATOM 768 O O . PHE A 1 96 ? -6.984 -4.066 3.895 1 91 96 PHE A O 1
ATOM 775 N N . PHE A 1 97 ? -5.555 -3.359 5.422 1 93.12 97 PHE A N 1
ATOM 776 C CA . PHE A 1 97 ? -5.445 -4.664 6.062 1 93.12 97 PHE A CA 1
ATOM 777 C C . PHE A 1 97 ? -6.801 -5.121 6.594 1 93.12 97 PHE A C 1
ATOM 779 O O . PHE A 1 97 ? -7.184 -6.277 6.414 1 93.12 97 PHE A O 1
ATOM 786 N N . LYS A 1 98 ? -7.543 -4.223 7.223 1 94.06 98 LYS A N 1
ATOM 787 C CA . LYS A 1 98 ? -8.883 -4.543 7.711 1 94.06 98 LYS A CA 1
ATOM 788 C C . LYS A 1 98 ? -9.797 -4.953 6.562 1 94.06 98 LYS A C 1
ATOM 790 O O . LYS A 1 98 ? -10.633 -5.848 6.719 1 94.06 98 LYS A O 1
ATOM 795 N N . TYR A 1 99 ? -9.625 -4.238 5.469 1 95.69 99 TYR A N 1
ATOM 796 C CA . TYR A 1 99 ? -10.438 -4.566 4.301 1 95.69 99 TYR A CA 1
ATOM 797 C C . TYR A 1 99 ? -10.156 -5.984 3.82 1 95.69 99 TYR A C 1
ATOM 799 O O . TYR A 1 99 ? -11.086 -6.758 3.578 1 95.69 99 TYR A O 1
ATOM 807 N N . ILE A 1 100 ? -8.875 -6.309 3.711 1 96.44 100 ILE A N 1
ATOM 808 C CA . ILE A 1 100 ? -8.477 -7.637 3.254 1 96.44 100 ILE A CA 1
ATOM 809 C C . ILE A 1 100 ? -9.117 -8.703 4.141 1 96.44 100 ILE A C 1
ATOM 811 O O . ILE A 1 100 ? -9.773 -9.617 3.645 1 96.44 100 ILE A O 1
ATOM 815 N N . ILE A 1 101 ? -9.008 -8.539 5.434 1 97.19 101 ILE A N 1
ATOM 816 C CA . ILE A 1 101 ? -9.477 -9.539 6.387 1 97.19 101 ILE A CA 1
ATOM 817 C C . ILE A 1 101 ? -11 -9.578 6.383 1 97.19 101 ILE A C 1
ATOM 819 O O . ILE A 1 101 ? -11.602 -10.656 6.469 1 97.19 101 ILE A O 1
ATOM 823 N N . SER A 1 102 ? -11.625 -8.414 6.242 1 96.75 102 SER A N 1
ATOM 824 C CA . SER A 1 102 ? -13.078 -8.367 6.176 1 96.75 102 SER A CA 1
ATOM 825 C C . SER A 1 102 ? -13.609 -9.148 4.977 1 96.75 102 SER A C 1
ATOM 827 O O . SER A 1 102 ? -14.609 -9.859 5.082 1 96.75 102 SER A O 1
ATOM 829 N N . PHE A 1 103 ? -12.906 -9 3.875 1 97.75 103 PHE A N 1
ATOM 830 C CA . PHE A 1 103 ? -13.289 -9.742 2.68 1 97.75 103 PHE A CA 1
ATOM 831 C C . PHE A 1 103 ? -13.172 -11.25 2.918 1 97.75 103 PHE A C 1
ATOM 833 O O . PHE A 1 103 ? -14.109 -11.992 2.633 1 97.75 103 PHE A O 1
ATOM 840 N N . TYR A 1 104 ? -12.078 -11.711 3.477 1 98.38 104 TYR A N 1
ATOM 841 C CA . TYR A 1 104 ? -11.852 -13.125 3.709 1 98.38 104 TYR A CA 1
ATOM 842 C C . TYR A 1 104 ? -12.859 -13.688 4.703 1 98.38 104 TYR A C 1
ATOM 844 O O . TYR A 1 104 ? -13.328 -14.82 4.551 1 98.38 104 TYR A O 1
ATOM 852 N N . LYS A 1 105 ? -13.25 -12.867 5.672 1 97.56 105 LYS A N 1
ATOM 853 C CA . LYS A 1 105 ? -14.203 -13.312 6.684 1 97.56 105 LYS A CA 1
ATOM 854 C C . LYS A 1 105 ? -15.594 -13.492 6.086 1 97.56 105 LYS A C 1
ATOM 856 O O . LYS A 1 105 ? -16.422 -14.227 6.629 1 97.56 105 LYS A O 1
ATOM 861 N N . ARG A 1 106 ? -15.875 -12.852 4.953 1 97 106 ARG A N 1
ATOM 862 C CA . ARG A 1 106 ? -17.172 -12.93 4.285 1 97 106 ARG A CA 1
ATOM 863 C C . ARG A 1 106 ? -17.312 -14.242 3.533 1 97 106 ARG A C 1
ATOM 865 O O . ARG A 1 106 ? -18.422 -14.625 3.148 1 97 106 ARG A O 1
ATOM 872 N N . MET A 1 107 ? -16.219 -14.938 3.295 1 98.44 107 MET A N 1
ATOM 873 C CA . MET A 1 107 ? -16.25 -16.172 2.52 1 98.44 107 MET A CA 1
ATOM 874 C C . MET A 1 107 ? -16.734 -17.344 3.373 1 98.44 107 MET A C 1
ATOM 876 O O . MET A 1 107 ? -16.484 -17.375 4.582 1 98.44 107 MET A O 1
ATOM 880 N N . ASP A 1 108 ? -17.453 -18.25 2.734 1 98.38 108 ASP A N 1
ATOM 881 C CA . ASP A 1 108 ? -17.812 -19.5 3.385 1 98.38 108 ASP A CA 1
ATOM 882 C C . ASP A 1 108 ? -16.609 -20.438 3.461 1 98.38 108 ASP A C 1
ATOM 884 O O . ASP A 1 108 ? -16.453 -21.188 4.438 1 98.38 108 ASP A O 1
ATOM 888 N N . GLN A 1 109 ? -15.836 -20.438 2.453 1 98.69 109 GLN A N 1
ATOM 889 C CA . GLN A 1 109 ? -14.617 -21.234 2.336 1 98.69 109 GLN A CA 1
ATOM 890 C C . GLN A 1 109 ? -13.477 -20.406 1.753 1 98.69 109 GLN A C 1
ATOM 892 O O . GLN A 1 109 ? -13.711 -19.484 0.962 1 98.69 109 GLN A O 1
ATOM 897 N N . LEU A 1 110 ? -12.281 -20.75 2.162 1 98.75 110 LEU A N 1
ATOM 898 C CA . LEU A 1 110 ? -11.086 -20.141 1.615 1 98.75 110 LEU A CA 1
ATOM 899 C C . LEU A 1 110 ? -10.148 -21.188 1.033 1 98.75 110 LEU A C 1
ATOM 901 O O . LEU A 1 110 ? -9.984 -22.266 1.604 1 98.75 110 LEU A O 1
ATOM 905 N N . VAL A 1 111 ? -9.586 -20.859 -0.117 1 98.25 111 VAL A N 1
ATOM 906 C CA . VAL A 1 111 ? -8.5 -21.641 -0.688 1 98.25 111 VAL A CA 1
ATOM 907 C C . VAL A 1 111 ? -7.199 -20.859 -0.619 1 98.25 111 VAL A C 1
ATOM 909 O O . VAL A 1 111 ? -7.105 -19.75 -1.167 1 98.25 111 VAL A O 1
ATOM 912 N N . VAL A 1 112 ? -6.223 -21.391 0.067 1 96.06 112 VAL A N 1
ATOM 913 C CA . VAL A 1 112 ? -4.926 -20.719 0.189 1 96.06 112 VAL A CA 1
ATOM 914 C C . VAL A 1 112 ? -3.914 -21.391 -0.738 1 96.06 112 VAL A C 1
ATOM 916 O O . VAL A 1 112 ? -3.969 -22.609 -0.957 1 96.06 112 VAL A O 1
ATOM 919 N N . VAL A 1 113 ? -2.994 -20.594 -1.215 1 92.12 113 VAL A N 1
ATOM 920 C CA . VAL A 1 113 ? -1.979 -21.109 -2.131 1 92.12 113 VAL A CA 1
ATOM 921 C C . VAL A 1 113 ? -0.716 -21.469 -1.353 1 92.12 113 VAL A C 1
ATOM 923 O O . VAL A 1 113 ? 0.243 -21.984 -1.923 1 92.12 113 VAL A O 1
ATOM 926 N N . ASN A 1 114 ? -0.695 -21.156 -0.1 1 90.94 114 ASN A N 1
ATOM 927 C CA . ASN A 1 114 ? 0.364 -21.469 0.853 1 90.94 114 ASN A CA 1
ATOM 928 C C . ASN A 1 114 ? -0.205 -21.969 2.176 1 90.94 114 ASN A C 1
ATOM 930 O O . ASN A 1 114 ? -0.948 -21.266 2.852 1 90.94 114 ASN A O 1
ATOM 934 N N . PRO A 1 115 ? 0.18 -23.25 2.531 1 92.56 115 PRO A N 1
ATOM 935 C CA . PRO A 1 115 ? -0.407 -23.812 3.75 1 92.56 115 PRO A CA 1
ATOM 936 C C . PRO A 1 115 ? -0.097 -22.984 4.992 1 92.56 115 PRO A C 1
ATOM 938 O O . PRO A 1 115 ? -0.854 -23.016 5.965 1 92.56 115 PRO A O 1
ATOM 941 N N . SER A 1 116 ? 0.905 -22.172 4.938 1 89.94 116 SER A N 1
ATOM 942 C CA . SER A 1 116 ? 1.271 -21.359 6.094 1 89.94 116 SER A CA 1
ATOM 943 C C . SER A 1 116 ? 0.247 -20.266 6.344 1 89.94 116 SER A C 1
ATOM 945 O O . SER A 1 116 ? 0.227 -19.656 7.414 1 89.94 116 SER A O 1
ATOM 947 N N . PHE A 1 117 ? -0.553 -20 5.352 1 93.25 117 PHE A N 1
ATOM 948 C CA . PHE A 1 117 ? -1.579 -18.969 5.488 1 93.25 117 PHE A CA 1
ATOM 949 C C . PHE A 1 117 ? -2.666 -19.422 6.457 1 93.25 117 PHE A C 1
ATOM 951 O O . PHE A 1 117 ? -3.367 -18.594 7.043 1 93.25 117 PHE A O 1
ATOM 958 N N . ILE A 1 118 ? -2.822 -20.75 6.637 1 96 118 ILE A N 1
ATOM 959 C CA . ILE A 1 118 ? -3.943 -21.297 7.391 1 96 118 ILE A CA 1
ATOM 960 C C . ILE A 1 118 ? -3.877 -20.812 8.836 1 96 118 ILE A C 1
ATOM 962 O O . ILE A 1 118 ? -4.855 -20.281 9.367 1 96 118 ILE A O 1
ATOM 966 N N . GLU A 1 119 ? -2.713 -20.891 9.43 1 95 119 GLU A N 1
ATOM 967 C CA . GLU A 1 119 ? -2.572 -20.469 10.82 1 95 119 GLU A CA 1
ATOM 968 C C . GLU A 1 119 ? -2.768 -18.969 10.977 1 95 119 GLU A C 1
ATOM 970 O O . GLU A 1 119 ? -3.32 -18.516 11.977 1 95 119 GLU A O 1
ATOM 975 N N . LYS A 1 120 ? -2.299 -18.281 9.992 1 94.19 120 LYS A N 1
ATOM 976 C CA . LYS A 1 120 ? -2.441 -16.828 10.031 1 94.19 120 LYS A CA 1
ATOM 977 C C . LYS A 1 120 ? -3.906 -16.422 9.914 1 94.19 120 LYS A C 1
ATOM 979 O O . LYS A 1 120 ? -4.375 -15.555 10.648 1 94.19 120 LYS A O 1
ATOM 984 N N . LEU A 1 121 ? -4.621 -17.016 9.023 1 97.62 121 LEU A N 1
ATOM 985 C CA . LEU A 1 121 ? -6.043 -16.734 8.859 1 97.62 121 LEU A CA 1
ATOM 986 C C . LEU A 1 121 ? -6.82 -17.141 10.117 1 97.62 121 LEU A C 1
ATOM 988 O O . LEU A 1 121 ? -7.746 -16.422 10.523 1 97.62 121 LEU A O 1
ATOM 992 N N . THR A 1 122 ? -6.418 -18.234 10.758 1 97.94 122 THR A N 1
ATOM 993 C CA . THR A 1 122 ? -7.043 -18.672 12 1 97.94 122 THR A CA 1
ATOM 994 C C . THR A 1 122 ? -6.848 -17.625 13.102 1 97.94 122 THR A C 1
ATOM 996 O O . THR A 1 122 ? -7.762 -17.375 13.883 1 97.94 122 THR A O 1
ATOM 999 N N . ALA A 1 123 ? -5.73 -17.031 13.109 1 97.06 123 ALA A N 1
ATOM 1000 C CA . ALA A 1 123 ? -5.426 -15.992 14.094 1 97.06 123 ALA A CA 1
ATOM 1001 C C . ALA A 1 123 ? -6.332 -14.781 13.906 1 97.06 123 ALA A C 1
ATOM 1003 O O . ALA A 1 123 ? -6.562 -14.023 14.852 1 97.06 123 ALA A O 1
ATOM 1004 N N . TYR A 1 124 ? -6.812 -14.617 12.68 1 97.06 124 TYR A N 1
ATOM 1005 C CA . TYR A 1 124 ? -7.719 -13.508 12.406 1 97.06 124 TYR A CA 1
ATOM 1006 C C . TYR A 1 124 ? -9.156 -13.883 12.734 1 97.06 124 TYR A C 1
ATOM 1008 O O . TYR A 1 124 ? -10.078 -13.109 12.484 1 97.06 124 TYR A O 1
ATOM 1016 N N . GLY A 1 125 ? -9.398 -15.109 13.188 1 97.44 125 GLY A N 1
ATOM 1017 C CA . GLY A 1 125 ? -10.727 -15.539 13.602 1 97.44 125 GLY A CA 1
ATOM 1018 C C . GLY A 1 125 ? -11.445 -16.359 12.547 1 97.44 125 GLY A C 1
ATOM 1019 O O . GLY A 1 125 ? -12.648 -16.609 12.672 1 97.44 125 GLY A O 1
ATOM 1020 N N . ILE A 1 126 ? -10.766 -16.703 11.5 1 97.81 126 ILE A N 1
ATOM 1021 C CA . ILE A 1 126 ? -11.344 -17.578 10.477 1 97.81 126 ILE A CA 1
ATOM 1022 C C . ILE A 1 126 ? -11.109 -19.031 10.852 1 97.81 126 ILE A C 1
ATOM 1024 O O . ILE A 1 126 ? -9.969 -19.453 11.078 1 97.81 126 ILE A O 1
ATOM 1028 N N . LYS A 1 127 ? -12.164 -19.812 10.914 1 97.38 127 LYS A N 1
ATOM 1029 C CA . LYS A 1 127 ? -12.062 -21.203 11.344 1 97.38 127 LYS A CA 1
ATOM 1030 C C . LYS A 1 127 ? -11.125 -21.984 10.422 1 97.38 127 LYS A C 1
ATOM 1032 O O . LYS A 1 127 ? -11.195 -21.859 9.203 1 97.38 127 LYS A O 1
ATOM 1037 N N . ARG A 1 128 ? -10.289 -22.797 11.008 1 97.25 128 ARG A N 1
ATOM 1038 C CA . ARG A 1 128 ? -9.336 -23.609 10.266 1 97.25 128 ARG A CA 1
ATOM 1039 C C . ARG A 1 128 ? -10.047 -24.516 9.258 1 97.25 128 ARG A C 1
ATOM 1041 O O . ARG A 1 128 ? -9.562 -24.688 8.133 1 97.25 128 ARG A O 1
ATOM 1048 N N . GLU A 1 129 ? -11.195 -25.047 9.602 1 97 129 GLU A N 1
ATOM 1049 C CA . GLU A 1 129 ? -11.93 -26 8.773 1 97 129 GLU A CA 1
ATOM 1050 C C . GLU A 1 129 ? -12.469 -25.328 7.508 1 97 129 GLU A C 1
ATOM 1052 O O . GLU A 1 129 ? -12.852 -26.016 6.559 1 97 129 GLU A O 1
ATOM 1057 N N . LYS A 1 130 ? -12.469 -24.016 7.488 1 97.75 130 LYS A N 1
ATOM 1058 C CA . LYS A 1 130 ? -12.961 -23.266 6.332 1 97.75 130 LYS A CA 1
ATOM 1059 C C . LYS A 1 130 ? -11.836 -22.984 5.336 1 97.75 130 LYS A C 1
ATOM 1061 O O . LYS A 1 130 ? -12.07 -22.422 4.27 1 97.75 130 LYS A O 1
ATOM 1066 N N . THR A 1 131 ? -10.641 -23.375 5.672 1 98.31 131 THR A N 1
ATOM 1067 C CA . THR A 1 131 ? -9.492 -23.031 4.848 1 98.31 131 THR A CA 1
ATOM 1068 C C . THR A 1 131 ? -8.828 -24.281 4.289 1 98.31 131 THR A C 1
ATOM 1070 O O . THR A 1 131 ? -8.453 -25.188 5.043 1 98.31 131 THR A O 1
ATOM 1073 N N . THR A 1 132 ? -8.781 -24.359 3.006 1 98.12 132 THR A N 1
ATOM 1074 C CA . THR A 1 132 ? -8.203 -25.5 2.316 1 98.12 132 THR A CA 1
ATOM 1075 C C . THR A 1 132 ? -6.984 -25.078 1.499 1 98.12 132 THR A C 1
ATOM 1077 O O . THR A 1 132 ? -7.004 -24.031 0.837 1 98.12 132 THR A O 1
ATOM 1080 N N . TYR A 1 133 ? -5.945 -25.875 1.611 1 96.44 133 TYR A N 1
ATOM 1081 C CA . TYR A 1 133 ? -4.777 -25.641 0.77 1 96.44 133 TYR A CA 1
ATOM 1082 C C . TYR A 1 133 ? -4.918 -26.344 -0.568 1 96.44 133 TYR A C 1
ATOM 1084 O O . TYR A 1 133 ? -5.109 -27.562 -0.611 1 96.44 133 TYR A O 1
ATOM 1092 N N . ILE A 1 134 ? -4.926 -25.641 -1.667 1 96.62 134 ILE A N 1
ATOM 1093 C CA . ILE A 1 134 ? -4.758 -26.141 -3.023 1 96.62 134 ILE A CA 1
ATOM 1094 C C . ILE A 1 134 ? -3.637 -25.391 -3.727 1 96.62 134 ILE A C 1
ATOM 1096 O O . ILE A 1 134 ? -3.742 -24.172 -3.951 1 96.62 134 ILE A O 1
ATOM 1100 N N . PRO A 1 135 ? -2.516 -26.047 -4.055 1 93.81 135 PRO A N 1
ATOM 1101 C CA . PRO A 1 135 ? -1.389 -25.328 -4.656 1 93.81 135 PRO A CA 1
ATOM 1102 C C . PRO A 1 135 ? -1.704 -24.797 -6.051 1 93.81 135 PRO A C 1
ATOM 1104 O O . PRO A 1 135 ? -2.623 -25.281 -6.711 1 93.81 135 PRO A O 1
ATOM 1107 N N . ASN A 1 136 ? -0.936 -23.812 -6.449 1 92.62 136 ASN A N 1
ATOM 1108 C CA . ASN A 1 136 ? -0.943 -23.406 -7.852 1 92.62 136 ASN A CA 1
ATOM 1109 C C . ASN A 1 136 ? -0.383 -24.5 -8.758 1 92.62 136 ASN A C 1
ATOM 1111 O O . ASN A 1 136 ? 0.167 -25.484 -8.266 1 92.62 136 ASN A O 1
ATOM 1115 N N . PHE A 1 137 ? -0.595 -24.375 -9.953 1 93.38 137 PHE A N 1
ATOM 1116 C CA . PHE A 1 137 ? -0.125 -25.359 -10.93 1 93.38 137 PHE A CA 1
ATOM 1117 C C . PHE A 1 137 ? 0.229 -24.672 -12.242 1 93.38 137 PHE A C 1
ATOM 1119 O O . PHE A 1 137 ? -0.044 -23.484 -12.43 1 93.38 137 PHE A O 1
ATOM 1126 N N . VAL A 1 138 ? 0.904 -25.406 -13.023 1 89.38 138 VAL A N 1
ATOM 1127 C CA . VAL A 1 138 ? 1.264 -24.938 -14.359 1 89.38 138 VAL A CA 1
ATOM 1128 C C . VAL A 1 138 ? 0.855 -25.984 -15.398 1 89.38 138 VAL A C 1
ATOM 1130 O O . VAL A 1 138 ? 0.963 -27.188 -15.148 1 89.38 138 VAL A O 1
ATOM 1133 N N . SER A 1 139 ? 0.396 -25.438 -16.531 1 89.06 139 SER A N 1
ATOM 1134 C CA . SER A 1 139 ? 0.012 -26.344 -17.609 1 89.06 139 SER A CA 1
ATOM 1135 C C . SER A 1 139 ? 1.237 -26.938 -18.312 1 89.06 139 SER A C 1
ATOM 1137 O O . SER A 1 139 ? 2.1 -26.188 -18.797 1 89.06 139 SER A O 1
ATOM 1139 N N . SER A 1 140 ? 1.188 -28.234 -18.469 1 89.44 140 SER A N 1
ATOM 1140 C CA . SER A 1 140 ? 2.275 -28.906 -19.156 1 89.44 140 SER A CA 1
ATOM 1141 C C . SER A 1 140 ? 2.16 -28.719 -20.672 1 89.44 140 SER A C 1
ATOM 1143 O O . SER A 1 140 ? 3.1 -29.016 -21.406 1 89.44 140 SER A O 1
ATOM 1145 N N . ASP A 1 141 ? 1.039 -28.156 -21.062 1 89.62 141 ASP A N 1
ATOM 1146 C CA . ASP A 1 141 ? 0.868 -27.859 -22.484 1 89.62 141 ASP A CA 1
ATOM 1147 C C . ASP A 1 141 ? 1.566 -26.547 -22.859 1 89.62 141 ASP A C 1
ATOM 1149 O O . ASP A 1 141 ? 1.928 -26.344 -24.016 1 89.62 141 ASP A O 1
ATOM 1153 N N . THR A 1 142 ? 1.728 -25.75 -21.859 1 90.25 142 THR A N 1
ATOM 1154 C CA . THR A 1 142 ? 2.328 -24.438 -22.109 1 90.25 142 THR A CA 1
ATOM 1155 C C . THR A 1 142 ? 3.812 -24.453 -21.766 1 90.25 142 THR A C 1
ATOM 1157 O O . THR A 1 142 ? 4.629 -23.875 -22.469 1 90.25 142 THR A O 1
ATOM 1160 N N . PHE A 1 143 ? 4.109 -25.109 -20.688 1 94.31 143 PHE A N 1
ATOM 1161 C CA . PHE A 1 143 ? 5.488 -25.219 -20.234 1 94.31 143 PHE A CA 1
ATOM 1162 C C . PHE A 1 143 ? 5.918 -26.672 -20.141 1 94.31 143 PHE A C 1
ATOM 1164 O O . PHE A 1 143 ? 5.375 -27.438 -19.328 1 94.31 143 PHE A O 1
ATOM 1171 N N . TYR A 1 144 ? 6.773 -27.031 -20.953 1 94.81 144 TYR A N 1
ATOM 1172 C CA . TYR A 1 144 ? 7.223 -28.406 -21.109 1 94.81 144 TYR A CA 1
ATOM 1173 C C . TYR A 1 144 ? 8.641 -28.469 -21.656 1 94.81 144 TYR A C 1
ATOM 1175 O O . TYR A 1 144 ? 9.141 -27.484 -22.203 1 94.81 144 TYR A O 1
ATOM 1183 N N . LYS A 1 145 ? 9.242 -29.609 -21.5 1 95.19 145 LYS A N 1
ATOM 1184 C CA . LYS A 1 145 ? 10.57 -29.828 -22.062 1 95.19 145 LYS A CA 1
ATOM 1185 C C . LYS A 1 145 ? 10.516 -29.906 -23.578 1 95.19 145 LYS A C 1
ATOM 1187 O O . LYS A 1 145 ? 9.734 -30.688 -24.141 1 95.19 145 LYS A O 1
ATOM 1192 N N . ILE A 1 146 ? 11.266 -29.062 -24.188 1 94.38 146 ILE A N 1
ATOM 1193 C CA . ILE A 1 146 ? 11.336 -29.047 -25.641 1 94.38 146 ILE A CA 1
ATOM 1194 C C . ILE A 1 146 ? 12.398 -30.031 -26.125 1 94.38 146 ILE A C 1
ATOM 1196 O O . ILE A 1 146 ? 13.461 -30.156 -25.516 1 94.38 146 ILE A O 1
ATOM 1200 N N . SER A 1 147 ? 12.156 -30.625 -27.266 1 91.12 147 SER A N 1
ATOM 1201 C CA . SER A 1 147 ? 13.062 -31.625 -27.812 1 91.12 147 SER A CA 1
ATOM 1202 C C . SER A 1 147 ? 14.258 -30.984 -28.5 1 91.12 147 SER A C 1
ATOM 1204 O O . SER A 1 147 ? 15.312 -31.609 -28.641 1 91.12 147 SER A O 1
ATOM 1206 N N . ASP A 1 148 ? 14.156 -29.781 -28.875 1 90.94 148 ASP A N 1
ATOM 1207 C CA . ASP A 1 148 ? 15.25 -29.078 -29.547 1 90.94 148 ASP A CA 1
ATOM 1208 C C . ASP A 1 148 ? 16.484 -28.984 -28.641 1 90.94 148 ASP A C 1
ATOM 1210 O O . ASP A 1 148 ? 16.344 -28.969 -27.422 1 90.94 148 ASP A O 1
ATOM 1214 N N . SER A 1 149 ? 17.656 -28.922 -29.297 1 93.94 149 SER A N 1
ATOM 1215 C CA . SER A 1 149 ? 18.859 -28.75 -28.5 1 93.94 149 SER A CA 1
ATOM 1216 C C . SER A 1 149 ? 18.938 -27.359 -27.875 1 93.94 149 SER A C 1
ATOM 1218 O O . SER A 1 149 ? 18.391 -26.406 -28.438 1 93.94 149 SER A O 1
ATOM 1220 N N . LYS A 1 150 ? 19.672 -27.297 -26.75 1 96.25 150 LYS A N 1
ATOM 1221 C CA . LYS A 1 150 ? 19.891 -26 -26.125 1 96.25 150 LYS A CA 1
ATOM 1222 C C . LYS A 1 150 ? 20.609 -25.047 -27.078 1 96.25 150 LYS A C 1
ATOM 1224 O O . LYS A 1 150 ? 20.297 -23.844 -27.109 1 96.25 150 LYS A O 1
ATOM 1229 N N . GLU A 1 151 ? 21.5 -25.594 -27.797 1 96.69 151 GLU A N 1
ATOM 1230 C CA . GLU A 1 151 ? 22.266 -24.781 -28.734 1 96.69 151 GLU A CA 1
ATOM 1231 C C . GLU A 1 151 ? 21.344 -24.109 -29.766 1 96.69 151 GLU A C 1
ATOM 1233 O O . GLU A 1 151 ? 21.484 -22.922 -30.031 1 96.69 151 GLU A O 1
ATOM 1238 N N . ASN A 1 152 ? 20.453 -24.859 -30.266 1 97.19 152 ASN A N 1
ATOM 1239 C CA . ASN A 1 152 ? 19.531 -24.328 -31.266 1 97.19 152 ASN A CA 1
ATOM 1240 C C . ASN A 1 152 ? 18.609 -23.266 -30.656 1 97.19 152 ASN A C 1
ATOM 1242 O O . ASN A 1 152 ? 18.359 -22.234 -31.281 1 97.19 152 ASN A O 1
ATOM 1246 N N . LEU A 1 153 ? 18.125 -23.547 -29.484 1 97.62 153 LEU A N 1
ATOM 1247 C CA . LEU A 1 153 ? 17.234 -22.594 -28.812 1 97.62 153 LEU A CA 1
ATOM 1248 C C . LEU A 1 153 ? 17.984 -21.312 -28.484 1 97.62 153 LEU A C 1
ATOM 1250 O O . LEU A 1 153 ? 17.438 -20.219 -28.625 1 97.62 153 LEU A O 1
ATOM 1254 N N . ARG A 1 154 ? 19.25 -21.422 -28.062 1 98.12 154 ARG A N 1
ATOM 1255 C CA . ARG A 1 154 ? 20.062 -20.266 -27.734 1 98.12 154 ARG A CA 1
ATOM 1256 C C . ARG A 1 154 ? 20.297 -19.406 -28.984 1 98.12 154 ARG A C 1
ATOM 1258 O O . ARG A 1 154 ? 20.219 -18.172 -28.922 1 98.12 154 ARG A O 1
ATOM 1265 N N . LYS A 1 155 ? 20.5 -20.016 -30.062 1 97.12 155 LYS A N 1
ATOM 1266 C CA . LYS A 1 155 ? 20.656 -19.281 -31.328 1 97.12 155 LYS A CA 1
ATOM 1267 C C . LYS A 1 155 ? 19.391 -18.531 -31.688 1 97.12 155 LYS A C 1
ATOM 1269 O O . LYS A 1 155 ? 19.438 -17.344 -32.031 1 97.12 155 LYS A O 1
ATOM 1274 N N . LYS A 1 156 ? 18.312 -19.234 -31.547 1 96.06 156 LYS A N 1
ATOM 1275 C CA . LYS A 1 156 ? 17.016 -18.625 -31.859 1 96.06 156 LYS A CA 1
ATOM 1276 C C . LYS A 1 156 ? 16.75 -17.406 -30.984 1 96.06 156 LYS A C 1
ATOM 1278 O O . LYS A 1 156 ? 16.156 -16.422 -31.438 1 96.06 156 LYS A O 1
ATOM 1283 N N . LEU A 1 157 ? 17.25 -17.453 -29.766 1 97.25 157 LEU A N 1
ATOM 1284 C CA . LEU A 1 157 ? 16.984 -16.406 -28.781 1 97.25 157 LEU A CA 1
ATOM 1285 C C . LEU A 1 157 ? 18.125 -15.391 -28.734 1 97.25 157 LEU A C 1
ATOM 1287 O O . LEU A 1 157 ? 18.141 -14.5 -27.891 1 97.25 157 LEU A O 1
ATOM 1291 N N . ASN A 1 158 ? 19.109 -15.547 -29.625 1 96.5 158 ASN A N 1
ATOM 1292 C CA . ASN A 1 158 ? 20.281 -14.672 -29.703 1 96.5 158 ASN A CA 1
ATOM 1293 C C . ASN A 1 158 ? 21.062 -14.68 -28.391 1 96.5 158 ASN A C 1
ATOM 1295 O O . ASN A 1 158 ? 21.406 -13.625 -27.859 1 96.5 158 ASN A O 1
ATOM 1299 N N . LEU A 1 159 ? 21.234 -15.875 -27.859 1 97.19 159 LEU A N 1
ATOM 1300 C CA . LEU A 1 159 ? 22.062 -16.094 -26.672 1 97.19 159 LEU A CA 1
ATOM 1301 C C . LEU A 1 159 ? 23.375 -16.766 -27.047 1 97.19 159 LEU A C 1
ATOM 1303 O O . LEU A 1 159 ? 23.438 -17.516 -28.031 1 97.19 159 LEU A O 1
ATOM 1307 N N . ASP A 1 160 ? 24.359 -16.547 -26.203 1 95.81 160 ASP A N 1
ATOM 1308 C CA . ASP A 1 160 ? 25.609 -17.25 -26.406 1 95.81 160 ASP A CA 1
ATOM 1309 C C . ASP A 1 160 ? 25.484 -18.719 -25.984 1 95.81 160 ASP A C 1
ATOM 1311 O O . ASP A 1 160 ? 24.703 -19.047 -25.094 1 95.81 160 ASP A O 1
ATOM 1315 N N . ASN A 1 161 ? 26.266 -19.531 -26.641 1 96.19 161 ASN A N 1
ATOM 1316 C CA . ASN A 1 161 ? 26.25 -20.938 -26.281 1 96.19 161 ASN A CA 1
ATOM 1317 C C . ASN A 1 161 ? 27.141 -21.219 -25.078 1 96.19 161 ASN A C 1
ATOM 1319 O O . ASN A 1 161 ? 28.172 -21.906 -25.203 1 96.19 161 ASN A O 1
ATOM 1323 N N . LYS A 1 162 ? 26.719 -20.703 -23.984 1 97.12 162 LYS A N 1
ATOM 1324 C CA . LYS A 1 162 ? 27.359 -20.812 -22.672 1 97.12 162 LYS A CA 1
ATOM 1325 C C . LYS A 1 162 ? 26.359 -21.328 -21.641 1 97.12 162 LYS A C 1
ATOM 1327 O O . LYS A 1 162 ? 25.156 -21.359 -21.891 1 97.12 162 LYS A O 1
ATOM 1332 N N . PHE A 1 163 ? 27 -21.875 -20.547 1 98.31 163 PHE A N 1
ATOM 1333 C CA . PHE A 1 163 ? 26.109 -22.125 -19.422 1 98.31 163 PHE A CA 1
ATOM 1334 C C . PHE A 1 163 ? 25.172 -20.938 -19.203 1 98.31 163 PHE A C 1
ATOM 1336 O O . PHE A 1 163 ? 25.625 -19.797 -19.062 1 98.31 163 PHE A O 1
ATOM 1343 N N . THR A 1 164 ? 23.828 -21.172 -19.188 1 98.81 164 THR A N 1
ATOM 1344 C CA . THR A 1 164 ? 22.859 -20.094 -19.203 1 98.81 164 THR A CA 1
ATOM 1345 C C . THR A 1 164 ? 21.969 -20.125 -17.969 1 98.81 164 THR A C 1
ATOM 1347 O O . THR A 1 164 ? 21.438 -21.172 -17.625 1 98.81 164 THR A O 1
ATOM 1350 N N . ILE A 1 165 ? 21.891 -19 -17.297 1 98.88 165 ILE A N 1
ATOM 1351 C CA . ILE A 1 165 ? 21.031 -18.812 -16.141 1 98.88 165 ILE A CA 1
ATOM 1352 C C . ILE A 1 165 ? 19.891 -17.875 -16.5 1 98.88 165 ILE A C 1
ATOM 1354 O O . ILE A 1 165 ? 20.109 -16.781 -17.031 1 98.88 165 ILE A O 1
ATOM 1358 N N . VAL A 1 166 ? 18.641 -18.312 -16.203 1 98.81 166 VAL A N 1
ATOM 1359 C CA . VAL A 1 166 ? 17.484 -17.484 -16.516 1 98.81 166 VAL A CA 1
ATOM 1360 C C . VAL A 1 166 ? 16.766 -17.109 -15.219 1 98.81 166 VAL A C 1
ATOM 1362 O O . VAL A 1 166 ? 16.625 -17.938 -14.312 1 98.81 166 VAL A O 1
ATOM 1365 N N . GLY A 1 167 ? 16.484 -15.891 -15.055 1 97.88 167 GLY A N 1
ATOM 1366 C CA . GLY A 1 167 ? 15.555 -15.352 -14.062 1 97.88 167 GLY A CA 1
ATOM 1367 C C . GLY A 1 167 ? 14.32 -14.727 -14.672 1 97.88 167 GLY A C 1
ATOM 1368 O O . GLY A 1 167 ? 14.352 -14.258 -15.812 1 97.88 167 GLY A O 1
ATOM 1369 N N . VAL A 1 168 ? 13.219 -14.789 -13.867 1 95.12 168 VAL A N 1
ATOM 1370 C CA . VAL A 1 168 ? 11.953 -14.305 -14.406 1 95.12 168 VAL A CA 1
ATOM 1371 C C . VAL A 1 168 ? 11.219 -13.492 -13.344 1 95.12 168 VAL A C 1
ATOM 1373 O O . VAL A 1 168 ? 11.117 -13.914 -12.188 1 95.12 168 VAL A O 1
ATOM 1376 N N . GLY A 1 169 ? 10.703 -12.344 -13.766 1 90.12 169 GLY A N 1
ATOM 1377 C CA . GLY A 1 169 ? 9.883 -11.508 -12.898 1 90.12 169 GLY A CA 1
ATOM 1378 C C . GLY A 1 169 ? 9.977 -10.031 -13.234 1 90.12 169 GLY A C 1
ATOM 1379 O O . GLY A 1 169 ? 10.797 -9.633 -14.062 1 90.12 169 GLY A O 1
ATOM 1380 N N . GLN A 1 170 ? 9.148 -9.281 -12.578 1 83.81 170 GLN A N 1
ATOM 1381 C CA . GLN A 1 170 ? 9.273 -7.84 -12.742 1 83.81 170 GLN A CA 1
ATOM 1382 C C . GLN A 1 170 ? 10.641 -7.352 -12.266 1 83.81 170 GLN A C 1
ATOM 1384 O O . GLN A 1 170 ? 11.148 -7.816 -11.25 1 83.81 170 GLN A O 1
ATOM 1389 N N . VAL A 1 171 ? 11.148 -6.398 -13.031 1 87.88 171 VAL A N 1
ATOM 1390 C CA . VAL A 1 171 ? 12.445 -5.84 -12.672 1 87.88 171 VAL A CA 1
ATOM 1391 C C . VAL A 1 171 ? 12.297 -4.918 -11.461 1 87.88 171 VAL A C 1
ATOM 1393 O O . VAL A 1 171 ? 11.977 -3.738 -11.609 1 87.88 171 VAL A O 1
ATOM 1396 N N . GLN A 1 172 ? 12.5 -5.488 -10.312 1 81.69 172 GLN A N 1
ATOM 1397 C CA . GLN A 1 172 ? 12.359 -4.781 -9.047 1 81.69 172 GLN A CA 1
ATOM 1398 C C . GLN A 1 172 ? 13.453 -5.199 -8.055 1 81.69 172 GLN A C 1
ATOM 1400 O O . GLN A 1 172 ? 14 -6.297 -8.156 1 81.69 172 GLN A O 1
ATOM 1405 N N . GLU A 1 173 ? 13.703 -4.348 -7.133 1 81.5 173 GLU A N 1
ATOM 1406 C CA . GLU A 1 173 ? 14.68 -4.641 -6.094 1 81.5 173 GLU A CA 1
ATOM 1407 C C . GLU A 1 173 ? 14.258 -5.848 -5.262 1 81.5 173 GLU A C 1
ATOM 1409 O O . GLU A 1 173 ? 15.086 -6.691 -4.914 1 81.5 173 GLU A O 1
ATOM 1414 N N . ARG A 1 174 ? 13.008 -5.938 -4.949 1 80.81 174 ARG A N 1
ATOM 1415 C CA . ARG A 1 174 ? 12.531 -7.02 -4.09 1 80.81 174 ARG A CA 1
ATOM 1416 C C . ARG A 1 174 ? 12.703 -8.375 -4.77 1 80.81 174 ARG A C 1
ATOM 1418 O O . ARG A 1 174 ? 12.781 -9.406 -4.098 1 80.81 174 ARG A O 1
ATOM 1425 N N . LYS A 1 175 ? 12.789 -8.359 -6.082 1 87.25 175 LYS A N 1
ATOM 1426 C CA . LYS A 1 175 ? 12.977 -9.602 -6.832 1 87.25 175 LYS A CA 1
ATOM 1427 C C . LYS A 1 175 ? 14.453 -9.984 -6.902 1 87.25 175 LYS A C 1
ATOM 1429 O O . LYS A 1 175 ? 14.797 -11.055 -7.398 1 87.25 175 LYS A O 1
ATOM 1434 N N . GLY A 1 176 ? 15.32 -9.133 -6.465 1 92.19 176 GLY A N 1
ATOM 1435 C CA . GLY A 1 176 ? 16.734 -9.438 -6.391 1 92.19 176 GLY A CA 1
ATOM 1436 C C . GLY A 1 176 ? 17.469 -9.203 -7.703 1 92.19 176 GLY A C 1
ATOM 1437 O O . GLY A 1 176 ? 18.5 -9.812 -7.961 1 92.19 176 GLY A O 1
ATOM 1438 N N . VAL A 1 177 ? 16.953 -8.305 -8.469 1 92.81 177 VAL A N 1
ATOM 1439 C CA . VAL A 1 177 ? 17.531 -8.055 -9.781 1 92.81 177 VAL A CA 1
ATOM 1440 C C . VAL A 1 177 ? 18.953 -7.496 -9.617 1 92.81 177 VAL A C 1
ATOM 1442 O O . VAL A 1 177 ? 19.875 -7.898 -10.336 1 92.81 177 VAL A O 1
ATOM 1445 N N . PRO A 1 178 ? 19.203 -6.617 -8.648 1 92.44 178 PRO A N 1
ATOM 1446 C CA . PRO A 1 178 ? 20.578 -6.164 -8.461 1 92.44 178 PRO A CA 1
ATOM 1447 C C . PRO A 1 178 ? 21.547 -7.312 -8.18 1 92.44 178 PRO A C 1
ATOM 1449 O O . PRO A 1 178 ? 22.672 -7.309 -8.688 1 92.44 178 PRO A O 1
ATOM 1452 N N . ASP A 1 179 ? 21.094 -8.242 -7.398 1 97 179 ASP A N 1
ATOM 1453 C CA . ASP A 1 179 ? 21.938 -9.398 -7.121 1 97 179 ASP A CA 1
ATOM 1454 C C . ASP A 1 179 ? 22.156 -10.227 -8.383 1 97 179 ASP A C 1
ATOM 1456 O O . ASP A 1 179 ? 23.266 -10.734 -8.609 1 97 179 ASP A O 1
ATOM 1460 N N . PHE A 1 180 ? 21.156 -10.352 -9.164 1 97.94 180 PHE A N 1
ATOM 1461 C CA . PHE A 1 180 ? 21.25 -11.062 -10.43 1 97.94 180 PHE A CA 1
ATOM 1462 C C . PHE A 1 180 ? 22.281 -10.406 -11.344 1 97.94 180 PHE A C 1
ATOM 1464 O O . PHE A 1 180 ? 23.109 -11.094 -11.945 1 97.94 180 PHE A O 1
ATOM 1471 N N . VAL A 1 181 ? 22.281 -9.109 -11.352 1 97 181 VAL A N 1
ATOM 1472 C CA . VAL A 1 181 ? 23.234 -8.328 -12.141 1 97 181 VAL A CA 1
ATOM 1473 C C . VAL A 1 181 ? 24.641 -8.539 -11.594 1 97 181 VAL A C 1
ATOM 1475 O O . VAL A 1 181 ? 25.578 -8.734 -12.367 1 97 181 VAL A O 1
ATOM 1478 N N . LYS A 1 182 ? 24.719 -8.469 -10.336 1 97.62 182 LYS A N 1
ATOM 1479 C CA . LYS A 1 182 ? 26.016 -8.68 -9.695 1 97.62 182 LYS A CA 1
ATOM 1480 C C . LYS A 1 182 ? 26.594 -10.047 -10.055 1 97.62 182 LYS A C 1
ATOM 1482 O O . LYS A 1 182 ? 27.781 -10.172 -10.352 1 97.62 182 LYS A O 1
ATOM 1487 N N . LEU A 1 183 ? 25.781 -11.023 -9.992 1 98.75 183 LEU A N 1
ATOM 1488 C CA . LEU A 1 183 ? 26.219 -12.375 -10.336 1 98.75 183 LEU A CA 1
ATOM 1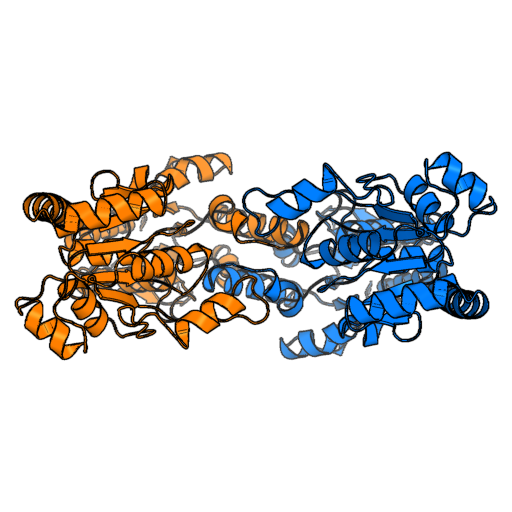489 C C . LEU A 1 183 ? 26.688 -12.438 -11.789 1 98.75 183 LEU A C 1
ATOM 1491 O O . LEU A 1 183 ? 27.672 -13.125 -12.102 1 98.75 183 LEU A O 1
ATOM 1495 N N . ALA A 1 184 ? 26.016 -11.773 -12.688 1 98.44 184 ALA A N 1
ATOM 1496 C CA . ALA A 1 184 ? 26.438 -11.727 -14.086 1 98.44 184 ALA A CA 1
ATOM 1497 C C . ALA A 1 184 ? 27.812 -11.102 -14.227 1 98.44 184 ALA A C 1
ATOM 1499 O O . ALA A 1 184 ? 28.656 -11.617 -14.961 1 98.44 184 ALA A O 1
ATOM 1500 N N . LYS A 1 185 ? 28.016 -10.047 -13.492 1 97.94 185 LYS A N 1
ATOM 1501 C CA . LYS A 1 185 ? 29.297 -9.359 -13.547 1 97.94 185 LYS A CA 1
ATOM 1502 C C . LYS A 1 185 ? 30.422 -10.242 -13 1 97.94 185 LYS A C 1
ATOM 1504 O O . LYS A 1 185 ? 31.547 -10.227 -13.516 1 97.94 185 LYS A O 1
ATOM 1509 N N . LEU A 1 186 ? 30.125 -10.992 -12.023 1 98.19 186 LEU A N 1
ATOM 1510 C CA . LEU A 1 186 ? 31.109 -11.844 -11.375 1 98.19 186 LEU A CA 1
ATOM 1511 C C . LEU A 1 186 ? 31.438 -13.047 -12.25 1 98.19 186 LEU A C 1
ATOM 1513 O O . LEU A 1 186 ? 32.469 -13.703 -12.055 1 98.19 186 LEU A O 1
ATOM 1517 N N . ASN A 1 187 ? 30.578 -13.383 -13.211 1 98.38 187 ASN A N 1
ATOM 1518 C CA . ASN A 1 187 ? 30.75 -14.57 -14.031 1 98.38 187 ASN A CA 1
ATOM 1519 C C . ASN A 1 187 ? 30.625 -14.25 -15.516 1 98.38 187 ASN A C 1
ATOM 1521 O O . ASN A 1 187 ? 29.703 -14.711 -16.188 1 98.38 187 ASN A O 1
ATOM 1525 N N . PRO A 1 188 ? 31.578 -13.578 -16.094 1 97.81 188 PRO A N 1
ATOM 1526 C CA . PRO A 1 188 ? 31.484 -13.156 -17.5 1 97.81 188 PRO A CA 1
ATOM 1527 C C . PRO A 1 188 ? 31.422 -14.336 -18.469 1 97.81 188 PRO A C 1
ATOM 1529 O O . PRO A 1 188 ? 31 -14.172 -19.609 1 97.81 188 PRO A O 1
ATOM 1532 N N . GLU A 1 189 ? 31.766 -15.492 -18.031 1 97.88 189 GLU A N 1
ATOM 1533 C CA . GLU A 1 189 ? 31.781 -16.656 -18.906 1 97.88 189 GLU A CA 1
ATOM 1534 C C . GLU A 1 189 ? 30.422 -17.344 -18.938 1 97.88 189 GLU A C 1
ATOM 1536 O O . GLU A 1 189 ? 30.203 -18.266 -19.734 1 97.88 189 GLU A O 1
ATOM 1541 N N . ILE A 1 190 ? 29.531 -16.938 -18.109 1 98.56 190 ILE A N 1
ATOM 1542 C CA . ILE A 1 190 ? 28.172 -17.484 -18.031 1 98.56 190 ILE A CA 1
ATOM 1543 C C . ILE A 1 190 ? 27.188 -16.516 -18.672 1 98.56 190 ILE A C 1
ATOM 1545 O O . ILE A 1 190 ? 27.312 -15.297 -18.531 1 98.56 190 ILE A O 1
ATOM 1549 N N . GLN A 1 191 ? 26.188 -17.047 -19.375 1 98.69 191 GLN A N 1
ATOM 1550 C CA . GLN A 1 191 ? 25.125 -16.234 -19.953 1 98.69 191 GLN A CA 1
ATOM 1551 C C . GLN A 1 191 ? 23.969 -16.047 -18.969 1 98.69 191 GLN A C 1
ATOM 1553 O O . GLN A 1 191 ? 23.484 -17.031 -18.391 1 98.69 191 GLN A O 1
ATOM 1558 N N . PHE A 1 192 ? 23.594 -14.773 -18.766 1 98.69 192 PHE A N 1
ATOM 1559 C CA . PHE A 1 192 ? 22.453 -14.461 -17.906 1 98.69 192 PHE A CA 1
ATOM 1560 C C . PHE A 1 192 ? 21.328 -13.828 -18.703 1 98.69 192 PHE A C 1
ATOM 1562 O O . PHE A 1 192 ? 21.562 -13.008 -19.594 1 98.69 192 PHE A O 1
ATOM 1569 N N . VAL A 1 193 ? 20.094 -14.219 -18.375 1 98.44 193 VAL A N 1
ATOM 1570 C CA . VAL A 1 193 ? 18.906 -13.633 -19 1 98.44 193 VAL A CA 1
ATOM 1571 C C . VAL A 1 193 ? 17.844 -13.367 -17.922 1 98.44 193 VAL A C 1
ATOM 1573 O O . VAL A 1 193 ? 17.5 -14.266 -17.156 1 98.44 193 VAL A O 1
ATOM 1576 N N . TRP A 1 194 ? 17.375 -12.188 -17.844 1 97.5 194 TRP A N 1
ATOM 1577 C CA . TRP A 1 194 ? 16.25 -11.852 -16.984 1 97.5 194 TRP A CA 1
ATOM 1578 C C . TRP A 1 194 ? 15.023 -11.477 -17.828 1 97.5 194 TRP A C 1
ATOM 1580 O O . TRP A 1 194 ? 15.016 -10.438 -18.484 1 97.5 194 TRP A O 1
ATOM 1590 N N . VAL A 1 195 ? 13.992 -12.359 -17.719 1 95.5 195 VAL A N 1
ATOM 1591 C CA . VAL A 1 195 ? 12.797 -12.133 -18.516 1 95.5 195 VAL A CA 1
ATOM 1592 C C . VAL A 1 195 ? 11.711 -11.492 -17.641 1 95.5 195 VAL A C 1
ATOM 1594 O O . VAL A 1 195 ? 11.352 -12.031 -16.594 1 95.5 195 VAL A O 1
ATOM 1597 N N . GLY A 1 196 ? 11.219 -10.375 -18.078 1 90.31 196 GLY A N 1
ATOM 1598 C CA . GLY A 1 196 ? 10.172 -9.672 -17.344 1 90.31 196 GLY A CA 1
ATOM 1599 C C . GLY A 1 196 ? 10.172 -8.18 -17.594 1 90.31 196 GLY A C 1
ATOM 1600 O O . GLY A 1 196 ? 11.156 -7.625 -18.094 1 90.31 196 GLY A O 1
ATOM 1601 N N . GLY A 1 197 ? 9.047 -7.605 -17.328 1 80.12 197 GLY A N 1
ATOM 1602 C CA . GLY A 1 197 ? 8.891 -6.195 -17.641 1 80.12 197 GLY A CA 1
ATOM 1603 C C . GLY A 1 197 ? 9.289 -5.285 -16.484 1 80.12 197 GLY A C 1
ATOM 1604 O O . GLY A 1 197 ? 9.578 -5.758 -15.391 1 80.12 197 GLY A O 1
ATOM 1605 N N . PHE A 1 198 ? 9.5 -4.027 -16.938 1 68.31 198 PHE A N 1
ATOM 1606 C CA . PHE A 1 198 ? 9.781 -2.957 -15.984 1 68.31 198 PHE A CA 1
ATOM 1607 C C . PHE A 1 198 ? 8.492 -2.26 -15.562 1 68.31 198 PHE A C 1
ATOM 1609 O O . PHE A 1 198 ? 7.656 -1.927 -16.406 1 68.31 198 PHE A O 1
ATOM 1616 N N . SER A 1 199 ? 8.07 -2.543 -14.414 1 57.19 199 SER A N 1
ATOM 1617 C CA . SER A 1 199 ? 6.906 -1.775 -13.984 1 57.19 199 SER A CA 1
ATOM 1618 C C . SER A 1 199 ? 7.32 -0.462 -13.328 1 57.19 199 SER A C 1
ATOM 1620 O O . SER A 1 199 ? 7.953 -0.462 -12.273 1 57.19 199 SER A O 1
ATOM 1622 N N . PHE A 1 200 ? 7.918 0.541 -14.141 1 49.53 200 PHE A N 1
ATOM 1623 C CA . PHE A 1 200 ? 8.445 1.785 -13.594 1 49.53 200 PHE A CA 1
ATOM 1624 C C . PHE A 1 200 ? 7.336 2.605 -12.945 1 49.53 200 PHE A C 1
ATOM 1626 O O . PHE A 1 200 ? 6.359 2.967 -13.602 1 49.53 200 PHE A O 1
ATOM 1633 N N . GLY A 1 201 ? 6.754 2.307 -11.938 1 46.97 201 GLY A N 1
ATOM 1634 C CA . GLY A 1 201 ? 6.035 3.438 -11.375 1 46.97 201 GLY A CA 1
ATOM 1635 C C . GLY A 1 201 ? 6.926 4.629 -11.078 1 46.97 201 GLY A C 1
ATOM 1636 O O . GLY A 1 201 ? 8.156 4.516 -11.125 1 46.97 201 GLY A O 1
ATOM 1637 N N . ALA A 1 202 ? 6.402 5.844 -11.094 1 42.22 202 ALA A N 1
ATOM 1638 C CA . ALA A 1 202 ? 7.117 7.113 -10.992 1 42.22 202 ALA A CA 1
ATOM 1639 C C . ALA A 1 202 ? 8.32 6.988 -10.062 1 42.22 202 ALA A C 1
ATOM 1641 O O . ALA A 1 202 ? 9.445 7.352 -10.438 1 42.22 202 ALA A O 1
ATOM 1642 N N . ILE A 1 203 ? 8.289 7.336 -8.719 1 43.06 203 ILE A N 1
ATOM 1643 C CA . ILE A 1 203 ? 9.344 7.73 -7.789 1 43.06 203 ILE A CA 1
ATOM 1644 C C . ILE A 1 203 ? 9.812 6.512 -6.992 1 43.06 203 ILE A C 1
ATOM 1646 O O . ILE A 1 203 ? 9.305 6.25 -5.898 1 43.06 203 ILE A O 1
ATOM 1650 N N . THR A 1 204 ? 9.812 5.34 -7.609 1 45.22 204 THR A N 1
ATOM 1651 C CA . THR A 1 204 ? 10.156 4.297 -6.652 1 45.22 204 THR A CA 1
ATOM 1652 C C . THR A 1 204 ? 11.656 4.281 -6.383 1 45.22 204 THR A C 1
ATOM 1654 O O . THR A 1 204 ? 12.453 4.57 -7.273 1 45.22 204 THR A O 1
ATOM 1657 N N . ASP A 1 205 ? 12.156 4.168 -5.152 1 45.25 205 ASP A N 1
ATOM 1658 C CA . ASP A 1 205 ? 13.5 3.988 -4.609 1 45.25 205 ASP A CA 1
ATOM 1659 C C . ASP A 1 205 ? 14.258 2.895 -5.359 1 45.25 205 ASP A C 1
ATOM 1661 O O . ASP A 1 205 ? 13.734 1.798 -5.562 1 45.25 205 ASP A O 1
ATOM 1665 N N . GLY A 1 206 ? 15.344 3.086 -6.02 1 53.41 206 GLY A N 1
ATOM 1666 C CA . GLY A 1 206 ? 16.266 2.164 -6.652 1 53.41 206 GLY A CA 1
ATOM 1667 C C . GLY A 1 206 ? 16.109 2.094 -8.156 1 53.41 206 GLY A C 1
ATOM 1668 O O . GLY A 1 206 ? 16.906 1.444 -8.844 1 53.41 206 GLY A O 1
ATOM 1669 N N . TYR A 1 207 ? 15.055 2.748 -8.531 1 62 207 TYR A N 1
ATOM 1670 C CA . TYR A 1 207 ? 14.742 2.66 -9.953 1 62 207 TYR A CA 1
ATOM 1671 C C . TYR A 1 207 ? 15.844 3.291 -10.797 1 62 207 TYR A C 1
ATOM 1673 O O . TYR A 1 207 ? 16.156 2.807 -11.891 1 62 207 TYR A O 1
ATOM 1681 N N . ASP A 1 208 ? 16.453 4.195 -10.172 1 68.31 208 ASP A N 1
ATOM 1682 C CA . ASP A 1 208 ? 17.438 4.863 -11.023 1 68.31 208 ASP A CA 1
ATOM 1683 C C . ASP A 1 208 ? 18.594 3.934 -11.359 1 68.31 208 ASP A C 1
ATOM 1685 O O . ASP A 1 208 ? 19.016 3.857 -12.516 1 68.31 208 ASP A O 1
ATOM 1689 N N . GLU A 1 209 ? 18.969 3.146 -10.453 1 73.56 209 GLU A N 1
ATOM 1690 C CA . GLU A 1 209 ? 20.094 2.238 -10.672 1 73.56 209 GLU A CA 1
ATOM 1691 C C . GLU A 1 209 ? 19.688 1.07 -11.57 1 73.56 209 GLU A C 1
ATOM 1693 O O . GLU A 1 209 ? 20.469 0.646 -12.43 1 73.56 209 GLU A O 1
ATOM 1698 N N . LEU A 1 210 ? 18.578 0.595 -11.43 1 80.88 210 LEU A N 1
ATOM 1699 C CA . LEU A 1 210 ? 18.109 -0.528 -12.234 1 80.88 210 LEU A CA 1
ATOM 1700 C C . LEU A 1 210 ? 17.875 -0.098 -13.68 1 80.88 210 LEU A C 1
ATOM 1702 O O . LEU A 1 210 ? 18.203 -0.836 -14.609 1 80.88 210 LEU A O 1
ATOM 1706 N N . LYS A 1 211 ? 17.453 1.103 -13.773 1 80.19 211 LYS A N 1
ATOM 1707 C CA . LYS A 1 211 ? 17.25 1.635 -15.117 1 80.19 211 LYS A CA 1
ATOM 1708 C C . LYS A 1 211 ? 18.562 1.729 -15.875 1 80.19 211 LYS A C 1
ATOM 1710 O O . LYS A 1 211 ? 18.625 1.413 -17.062 1 80.19 211 LYS A O 1
ATOM 1715 N N . LYS A 1 212 ? 19.531 2.15 -15.156 1 82.25 212 LYS A N 1
ATOM 1716 C CA . LYS A 1 212 ? 20.844 2.291 -15.766 1 82.25 212 LYS A CA 1
ATOM 1717 C C . LYS A 1 212 ? 21.391 0.94 -16.219 1 82.25 212 LYS A C 1
ATOM 1719 O O . LYS A 1 212 ? 21.969 0.831 -17.312 1 82.25 212 LYS A O 1
ATOM 1724 N N . VAL A 1 213 ? 21.141 -0.048 -15.5 1 86.94 213 VAL A N 1
ATOM 1725 C CA . VAL A 1 213 ? 21.672 -1.369 -15.812 1 86.94 213 VAL A CA 1
ATOM 1726 C C . VAL A 1 213 ? 20.891 -1.98 -16.969 1 86.94 213 VAL A C 1
ATOM 1728 O O . VAL A 1 213 ? 21.469 -2.676 -17.812 1 86.94 213 VAL A O 1
ATOM 1731 N N . ILE A 1 214 ? 19.672 -1.715 -17.047 1 85.75 214 ILE A N 1
ATOM 1732 C CA . ILE A 1 214 ? 18.844 -2.234 -18.125 1 85.75 214 ILE A CA 1
ATOM 1733 C C . ILE A 1 214 ? 19.266 -1.595 -19.438 1 85.75 214 ILE A C 1
ATOM 1735 O O . ILE A 1 214 ? 19.297 -2.264 -20.484 1 85.75 214 ILE A O 1
ATOM 1739 N N . LYS A 1 215 ? 19.578 -0.325 -19.328 1 86.81 215 LYS A N 1
ATOM 1740 C CA . LYS A 1 215 ? 19.984 0.4 -20.531 1 86.81 215 LYS A CA 1
ATOM 1741 C C . LYS A 1 215 ? 21.391 -0.031 -20.969 1 86.81 215 LYS A C 1
ATOM 1743 O O . LYS A 1 215 ? 21.672 -0.054 -22.172 1 86.81 215 LYS A O 1
ATOM 1748 N N . ASN A 1 216 ? 22.188 -0.372 -20.047 1 92 216 ASN A N 1
ATOM 1749 C CA . ASN A 1 216 ? 23.547 -0.799 -20.344 1 92 216 ASN A CA 1
ATOM 1750 C C . ASN A 1 216 ? 23.938 -2.025 -19.516 1 92 216 ASN A C 1
ATOM 1752 O O . ASN A 1 216 ? 24.828 -1.95 -18.656 1 92 216 ASN A O 1
ATOM 1756 N N . PRO A 1 217 ? 23.344 -3.129 -19.906 1 94.06 217 PRO A N 1
ATOM 1757 C CA . PRO A 1 217 ? 23.656 -4.336 -19.141 1 94.06 217 PRO A CA 1
ATOM 1758 C C . PRO A 1 217 ? 25.047 -4.879 -19.438 1 94.06 217 PRO A C 1
ATOM 1760 O O . PRO A 1 217 ? 25.641 -4.551 -20.469 1 94.06 217 PRO A O 1
ATOM 1763 N N . PRO A 1 218 ? 25.594 -5.648 -18.453 1 95.69 218 PRO A N 1
ATOM 1764 C CA . PRO A 1 218 ? 26.797 -6.395 -18.812 1 95.69 218 PRO A CA 1
ATOM 1765 C C . PRO A 1 218 ? 26.641 -7.199 -20.094 1 95.69 218 PRO A C 1
ATOM 1767 O O . PRO A 1 218 ? 25.531 -7.613 -20.438 1 95.69 218 PRO A O 1
ATOM 1770 N N . ALA A 1 219 ? 27.734 -7.496 -20.797 1 96.12 219 ALA A N 1
ATOM 1771 C CA . ALA A 1 219 ? 27.719 -8.141 -22.094 1 96.12 219 ALA A CA 1
ATOM 1772 C C . ALA A 1 219 ? 27.031 -9.5 -22.031 1 96.12 219 ALA A C 1
ATOM 1774 O O . ALA A 1 219 ? 26.406 -9.945 -23 1 96.12 219 ALA A O 1
ATOM 1775 N N . ASN A 1 220 ? 27.156 -10.117 -20.891 1 98.12 220 ASN A N 1
ATOM 1776 C CA . ASN A 1 220 ? 26.641 -11.469 -20.766 1 98.12 220 ASN A CA 1
ATOM 1777 C C . ASN A 1 220 ? 25.266 -11.484 -20.094 1 98.12 220 ASN A C 1
ATOM 1779 O O . ASN A 1 220 ? 24.859 -12.516 -19.547 1 98.12 220 ASN A O 1
ATOM 1783 N N . LEU A 1 221 ? 24.547 -10.375 -19.984 1 98 221 LEU A N 1
ATOM 1784 C CA . LEU A 1 221 ? 23.234 -10.273 -19.391 1 98 221 LEU A CA 1
ATOM 1785 C C . LEU A 1 221 ? 22.234 -9.625 -20.359 1 98 221 LEU A C 1
ATOM 1787 O O . LEU A 1 221 ? 22.5 -8.555 -20.891 1 98 221 LEU A O 1
ATOM 1791 N N . LYS A 1 222 ? 21.078 -10.281 -20.578 1 96.75 222 LYS A N 1
ATOM 1792 C CA . LYS A 1 222 ? 20.047 -9.758 -21.453 1 96.75 222 LYS A CA 1
ATOM 1793 C C . LYS A 1 222 ? 18.734 -9.531 -20.703 1 96.75 222 LYS A C 1
ATOM 1795 O O . LYS A 1 222 ? 18.375 -10.32 -19.812 1 96.75 222 LYS A O 1
ATOM 1800 N N . PHE A 1 223 ? 18.094 -8.5 -21.078 1 95.38 223 PHE A N 1
ATOM 1801 C CA . PHE A 1 223 ? 16.75 -8.18 -20.609 1 95.38 223 PHE A CA 1
ATOM 1802 C C . PHE A 1 223 ? 15.758 -8.156 -21.766 1 95.38 223 PHE A C 1
ATOM 1804 O O . PHE A 1 223 ? 15.422 -7.082 -22.281 1 95.38 223 PHE A O 1
ATOM 1811 N N . PRO A 1 224 ? 15.156 -9.219 -22.078 1 94.44 224 PRO A N 1
ATOM 1812 C CA . PRO A 1 224 ? 14.273 -9.258 -23.25 1 94.44 224 PRO A CA 1
ATOM 1813 C C . PRO A 1 224 ? 12.93 -8.586 -22.984 1 94.44 224 PRO A C 1
ATOM 1815 O O . PRO A 1 224 ? 12.156 -8.367 -23.922 1 94.44 224 PRO A O 1
ATOM 1818 N N . GLY A 1 225 ? 12.656 -8.25 -21.75 1 91.38 225 GLY A N 1
ATOM 1819 C CA . GLY A 1 225 ? 11.352 -7.695 -21.422 1 91.38 225 GLY A CA 1
ATOM 1820 C C . GLY A 1 225 ? 10.266 -8.742 -21.312 1 91.38 225 GLY A C 1
ATOM 1821 O O . GLY A 1 225 ? 10.539 -9.898 -20.984 1 91.38 225 GLY A O 1
ATOM 1822 N N . ILE A 1 226 ? 9.055 -8.305 -21.469 1 88.56 226 ILE A N 1
ATOM 1823 C CA . ILE A 1 226 ? 7.922 -9.219 -21.391 1 88.56 226 ILE A CA 1
ATOM 1824 C C . ILE A 1 226 ? 7.812 -10.016 -22.688 1 88.56 226 ILE A C 1
ATOM 1826 O O . ILE A 1 226 ? 7.926 -9.453 -23.781 1 88.56 226 ILE A O 1
ATOM 1830 N N . VAL A 1 227 ? 7.668 -11.258 -22.516 1 91.56 227 VAL A N 1
ATOM 1831 C CA . VAL A 1 227 ? 7.539 -12.109 -23.703 1 91.56 227 VAL A CA 1
ATOM 1832 C C . VAL A 1 227 ? 6.266 -12.945 -23.594 1 91.56 227 VAL A C 1
ATOM 1834 O O . VAL A 1 227 ? 5.68 -13.07 -22.516 1 91.56 227 VAL A O 1
ATOM 1837 N N . ASP A 1 228 ? 5.852 -13.461 -24.703 1 89.06 228 ASP A N 1
ATOM 1838 C CA . ASP A 1 228 ? 4.68 -14.328 -24.672 1 89.06 228 ASP A CA 1
ATOM 1839 C C . ASP A 1 228 ? 5.023 -15.695 -24.078 1 89.06 228 ASP A C 1
ATOM 1841 O O . ASP A 1 228 ? 6.195 -15.992 -23.844 1 89.06 228 ASP A O 1
ATOM 1845 N N . ARG A 1 229 ? 4.078 -16.562 -23.812 1 86.62 229 ARG A N 1
ATOM 1846 C CA . ARG A 1 229 ? 4.234 -17.812 -23.094 1 86.62 229 ARG A CA 1
ATOM 1847 C C . ARG A 1 229 ? 5.09 -18.812 -23.875 1 86.62 229 ARG A C 1
ATOM 1849 O O . ARG A 1 229 ? 5.895 -19.531 -23.297 1 86.62 229 ARG A O 1
ATOM 1856 N N . ASP A 1 230 ? 4.875 -18.734 -25.125 1 89.44 230 ASP A N 1
ATOM 1857 C CA . ASP A 1 230 ? 5.66 -19.656 -25.953 1 89.44 230 ASP A CA 1
ATOM 1858 C C . ASP A 1 230 ? 7.148 -19.312 -25.891 1 89.44 230 ASP A C 1
ATOM 1860 O O . ASP A 1 230 ? 7.988 -20.203 -25.719 1 89.44 230 ASP A O 1
ATOM 1864 N N . LYS A 1 231 ? 7.387 -18.125 -26.031 1 94.69 231 LYS A N 1
ATOM 1865 C CA . LYS A 1 231 ? 8.773 -17.672 -25.953 1 94.69 231 LYS A CA 1
ATOM 1866 C C . LYS A 1 231 ? 9.336 -17.906 -24.547 1 94.69 231 LYS A C 1
ATOM 1868 O O . LYS A 1 231 ? 10.516 -18.234 -24.406 1 94.69 231 LYS A O 1
ATOM 1873 N N . MET A 1 232 ? 8.539 -17.781 -23.625 1 95.19 232 MET A N 1
ATOM 1874 C CA . MET A 1 232 ? 8.969 -18.047 -22.25 1 95.19 232 MET A CA 1
ATOM 1875 C C . MET A 1 232 ? 9.414 -19.484 -22.078 1 95.19 232 MET A C 1
ATOM 1877 O O . MET A 1 232 ? 10.43 -19.766 -21.453 1 95.19 232 MET A O 1
ATOM 1881 N N . ASN A 1 233 ? 8.656 -20.391 -22.641 1 96.88 233 ASN A N 1
ATOM 1882 C CA . ASN A 1 233 ? 9.039 -21.797 -22.562 1 96.88 233 ASN A CA 1
ATOM 1883 C C . ASN A 1 233 ? 10.375 -22.047 -23.25 1 96.88 233 ASN A C 1
ATOM 1885 O O . ASN A 1 233 ? 11.172 -22.875 -22.797 1 96.88 233 ASN A O 1
ATOM 1889 N N . GLU A 1 234 ? 10.625 -21.281 -24.312 1 98.06 234 GLU A N 1
ATOM 1890 C CA . GLU A 1 234 ? 11.914 -21.406 -25 1 98.06 234 GLU A CA 1
ATOM 1891 C C . GLU A 1 234 ? 13.055 -20.953 -24.094 1 98.06 234 GLU A C 1
ATOM 1893 O O . GLU A 1 234 ? 14.109 -21.594 -24.062 1 98.06 234 GLU A O 1
ATOM 1898 N N . TYR A 1 235 ? 12.867 -19.922 -23.359 1 98.38 235 TYR A N 1
ATOM 1899 C CA . TYR A 1 235 ? 13.898 -19.438 -22.438 1 98.38 235 TYR A CA 1
ATOM 1900 C C . TYR A 1 235 ? 14.195 -20.469 -21.375 1 98.38 235 TYR A C 1
ATOM 1902 O O . TYR A 1 235 ? 15.352 -20.734 -21.062 1 98.38 235 TYR A O 1
ATOM 1910 N N . TYR A 1 236 ? 13.172 -21.078 -20.844 1 98.5 236 TYR A N 1
ATOM 1911 C CA . TYR A 1 236 ? 13.375 -22.109 -19.844 1 98.5 236 TYR A CA 1
ATOM 1912 C C . TYR A 1 236 ? 14.18 -23.281 -20.406 1 98.5 236 TYR A C 1
ATOM 1914 O O . TYR A 1 236 ? 15.078 -23.797 -19.734 1 98.5 236 TYR A O 1
ATOM 1922 N N . ASN A 1 237 ? 13.875 -23.625 -21.656 1 98.31 237 ASN A N 1
ATOM 1923 C CA . ASN A 1 237 ? 14.516 -24.797 -22.266 1 98.31 237 ASN A CA 1
ATOM 1924 C C . ASN A 1 237 ? 15.93 -24.484 -22.75 1 98.31 237 ASN A C 1
ATOM 1926 O O . ASN A 1 237 ? 16.75 -25.375 -22.891 1 98.31 237 ASN A O 1
ATOM 1930 N N . ALA A 1 238 ? 16.188 -23.219 -22.969 1 98.31 238 ALA A N 1
ATOM 1931 C CA . ALA A 1 238 ? 17.531 -22.797 -23.375 1 98.31 238 ALA A CA 1
ATOM 1932 C C . ALA A 1 238 ? 18.469 -22.703 -22.172 1 98.31 238 ALA A C 1
ATOM 1934 O O . ALA A 1 238 ? 19.688 -22.656 -22.344 1 98.31 238 ALA A O 1
ATOM 1935 N N . ALA A 1 239 ? 17.938 -22.672 -21 1 98.62 239 ALA A N 1
ATOM 1936 C CA . ALA A 1 239 ? 18.719 -22.406 -19.797 1 98.62 239 ALA A CA 1
ATOM 1937 C C . ALA A 1 239 ? 19.234 -23.688 -19.172 1 98.62 239 ALA A C 1
ATOM 1939 O O . ALA A 1 239 ? 18.734 -24.781 -19.469 1 98.62 239 ALA A O 1
ATOM 1940 N N . ASP A 1 240 ? 20.281 -23.547 -18.344 1 98.56 240 ASP A N 1
ATOM 1941 C CA . ASP A 1 240 ? 20.828 -24.656 -17.562 1 98.56 240 ASP A CA 1
ATOM 1942 C C . ASP A 1 240 ? 20.391 -24.578 -16.109 1 98.56 240 ASP A C 1
ATOM 1944 O O . ASP A 1 240 ? 20.422 -25.578 -15.383 1 98.56 240 ASP A O 1
ATOM 1948 N N . LEU A 1 241 ? 20.016 -23.406 -15.742 1 98.81 241 LEU A N 1
ATOM 1949 C CA . LEU A 1 241 ? 19.656 -23.141 -14.359 1 98.81 241 LEU A CA 1
ATOM 1950 C C . LEU A 1 241 ? 18.672 -21.984 -14.266 1 98.81 241 LEU A C 1
ATOM 1952 O O . LEU A 1 241 ? 18.828 -20.969 -14.945 1 98.81 241 LEU A O 1
ATOM 1956 N N . PHE A 1 242 ? 17.609 -22.203 -13.539 1 98.81 242 PHE A N 1
ATOM 1957 C CA . PHE A 1 242 ? 16.703 -21.125 -13.148 1 98.81 242 PHE A CA 1
ATOM 1958 C C . PHE A 1 242 ? 17.141 -20.516 -11.82 1 98.81 242 PHE A C 1
ATOM 1960 O O . PHE A 1 242 ? 17.406 -21.234 -10.859 1 98.81 242 PHE A O 1
ATOM 1967 N N . LEU A 1 243 ? 17.25 -19.203 -11.773 1 98.81 243 LEU A N 1
ATOM 1968 C CA . LEU A 1 243 ? 17.656 -18.531 -10.547 1 98.81 243 LEU A CA 1
ATOM 1969 C C . LEU A 1 243 ? 16.703 -17.391 -10.219 1 98.81 243 LEU A C 1
ATOM 1971 O O . LEU A 1 243 ? 16.469 -16.5 -11.047 1 98.81 243 LEU A O 1
ATOM 1975 N N . LEU A 1 244 ? 16.141 -17.438 -9.047 1 97.75 244 LEU A N 1
ATOM 1976 C CA . LEU A 1 244 ? 15.328 -16.344 -8.516 1 97.75 244 LEU A CA 1
ATOM 1977 C C . LEU A 1 244 ? 15.875 -15.859 -7.18 1 97.75 244 LEU A C 1
ATOM 1979 O O . LEU A 1 244 ? 15.555 -16.422 -6.129 1 97.75 244 LEU A O 1
ATOM 1983 N N . PRO A 1 245 ? 16.609 -14.789 -7.191 1 97.75 245 PRO A N 1
ATOM 1984 C CA . PRO A 1 245 ? 17.25 -14.273 -5.977 1 97.75 245 PRO A CA 1
ATOM 1985 C C . PRO A 1 245 ? 16.344 -13.336 -5.191 1 97.75 245 PRO A C 1
ATOM 1987 O O . PRO A 1 245 ? 16.828 -12.391 -4.559 1 97.75 245 PRO A O 1
ATOM 1990 N N . SER A 1 246 ? 15.047 -13.578 -5.164 1 93.81 246 SER A N 1
ATOM 1991 C CA . SER A 1 246 ? 14.039 -12.688 -4.594 1 93.81 246 SER A CA 1
ATOM 1992 C C . SER A 1 246 ? 14.195 -12.57 -3.082 1 93.81 246 SER A C 1
ATOM 1994 O O . SER A 1 246 ? 14.469 -13.562 -2.4 1 93.81 246 SER A O 1
ATOM 1996 N N . TYR A 1 247 ? 13.961 -11.352 -2.588 1 88.62 247 TYR A N 1
ATOM 1997 C CA . TYR A 1 247 ? 13.945 -11.117 -1.148 1 88.62 247 TYR A CA 1
ATOM 1998 C C . TYR A 1 247 ? 12.547 -11.359 -0.577 1 88.62 247 TYR A C 1
ATOM 2000 O O . TYR A 1 247 ? 12.391 -11.555 0.631 1 88.62 247 TYR A O 1
ATOM 2008 N N . ASN A 1 248 ? 11.57 -11.242 -1.493 1 83.31 248 ASN A N 1
ATOM 2009 C CA . ASN A 1 248 ? 10.18 -11.414 -1.099 1 83.31 248 ASN A CA 1
ATOM 2010 C C . ASN A 1 248 ? 9.344 -11.984 -2.238 1 83.31 248 ASN A C 1
ATOM 2012 O O . ASN A 1 248 ? 9.477 -11.562 -3.387 1 83.31 248 ASN A O 1
ATOM 2016 N N . GLU A 1 249 ? 8.617 -13.023 -1.846 1 82.19 249 GLU A N 1
ATOM 2017 C CA . GLU A 1 249 ? 7.711 -13.656 -2.801 1 82.19 249 GLU A CA 1
ATOM 2018 C C . GLU A 1 249 ? 6.379 -14.016 -2.145 1 82.19 249 GLU A C 1
ATOM 2020 O O . GLU A 1 249 ? 6.328 -14.289 -0.944 1 82.19 249 GLU A O 1
ATOM 2025 N N . LEU A 1 250 ? 5.297 -13.867 -2.889 1 72.06 250 LEU A N 1
ATOM 2026 C CA . LEU A 1 250 ? 4.027 -14.445 -2.459 1 72.06 250 LEU A CA 1
ATOM 2027 C C . LEU A 1 250 ? 3.891 -15.883 -2.941 1 72.06 250 LEU A C 1
ATOM 2029 O O . LEU A 1 250 ? 3.615 -16.781 -2.146 1 72.06 250 LEU A O 1
ATOM 2033 N N . PHE A 1 251 ? 3.996 -16.203 -4.18 1 73.38 251 PHE A N 1
ATOM 2034 C CA . PHE A 1 251 ? 4.117 -17.5 -4.82 1 73.38 251 PHE A CA 1
ATOM 2035 C C . PHE A 1 251 ? 4.621 -17.359 -6.25 1 73.38 251 PHE A C 1
ATOM 2037 O O . PHE A 1 251 ? 3.861 -16.984 -7.148 1 73.38 251 PHE A O 1
ATOM 2044 N N . PRO A 1 252 ? 5.805 -17.656 -6.363 1 82.25 252 PRO A N 1
ATOM 2045 C CA . PRO A 1 252 ? 6.363 -17.422 -7.695 1 82.25 252 PRO A CA 1
ATOM 2046 C C . PRO A 1 252 ? 5.945 -18.484 -8.711 1 82.25 252 PRO A C 1
ATOM 2048 O O . PRO A 1 252 ? 6.445 -19.609 -8.68 1 82.25 252 PRO A O 1
ATOM 2051 N N . MET A 1 253 ? 5.039 -18.031 -9.656 1 89.06 253 MET A N 1
ATOM 2052 C CA . MET A 1 253 ? 4.586 -18.906 -10.734 1 89.06 253 MET A CA 1
ATOM 2053 C C . MET A 1 253 ? 5.754 -19.312 -11.633 1 89.06 253 MET A C 1
ATOM 2055 O O . MET A 1 253 ? 5.758 -20.406 -12.188 1 89.06 253 MET A O 1
ATOM 2059 N N . SER A 1 254 ? 6.754 -18.469 -11.656 1 93.69 254 SER A N 1
ATOM 2060 C CA . SER A 1 254 ? 7.898 -18.719 -12.523 1 93.69 254 SER A CA 1
ATOM 2061 C C . SER A 1 254 ? 8.688 -19.953 -12.07 1 93.69 254 SER A C 1
ATOM 2063 O O . SER A 1 254 ? 9.25 -20.672 -12.898 1 93.69 254 SER A O 1
ATOM 2065 N N . VAL A 1 255 ? 8.68 -20.219 -10.844 1 96.25 255 VAL A N 1
ATOM 2066 C CA . VAL A 1 255 ? 9.367 -21.406 -10.32 1 96.25 255 VAL A CA 1
ATOM 2067 C C . VAL A 1 255 ? 8.664 -22.672 -10.797 1 96.25 255 VAL A C 1
ATOM 2069 O O . VAL A 1 255 ? 9.312 -23.625 -11.219 1 96.25 255 VAL A O 1
ATOM 2072 N N . LEU A 1 256 ? 7.348 -22.625 -10.773 1 95.31 256 LEU A N 1
ATOM 2073 C CA . LEU A 1 256 ? 6.574 -23.766 -11.242 1 95.31 256 LEU A CA 1
ATOM 2074 C C . LEU A 1 256 ? 6.781 -24 -12.734 1 95.31 256 LEU A C 1
ATOM 2076 O O . LEU A 1 256 ? 6.852 -25.141 -13.195 1 95.31 256 LEU A O 1
ATOM 2080 N N . GLU A 1 257 ? 6.867 -22.922 -13.43 1 95.75 257 GLU A N 1
ATOM 2081 C CA . GLU A 1 257 ? 7.133 -23.016 -14.859 1 95.75 257 GLU A CA 1
ATOM 2082 C C . GLU A 1 257 ? 8.492 -23.656 -15.133 1 95.75 257 GLU A C 1
ATOM 2084 O O . GLU A 1 257 ? 8.617 -24.516 -16 1 95.75 257 GLU A O 1
ATOM 2089 N N . ALA A 1 258 ? 9.398 -23.266 -14.367 1 97.69 258 ALA A N 1
ATOM 2090 C CA . ALA A 1 258 ? 10.742 -23.828 -14.492 1 97.69 258 ALA A CA 1
ATOM 2091 C C . ALA A 1 258 ? 10.734 -25.328 -14.188 1 97.69 258 ALA A C 1
ATOM 2093 O O . ALA A 1 258 ? 11.32 -26.125 -14.93 1 97.69 258 ALA A O 1
ATOM 2094 N N . PHE A 1 259 ? 10.047 -25.703 -13.133 1 97.69 259 PHE A N 1
ATOM 2095 C CA . PHE A 1 259 ? 9.898 -27.125 -12.805 1 97.69 259 PHE A CA 1
ATOM 2096 C C . PHE A 1 259 ? 9.281 -27.891 -13.977 1 97.69 259 PHE A C 1
ATOM 2098 O O . PHE A 1 259 ? 9.797 -28.922 -14.383 1 97.69 259 PHE A O 1
ATOM 2105 N N . SER A 1 260 ? 8.25 -27.344 -14.477 1 96.69 260 SER A N 1
ATOM 2106 C CA . SER A 1 260 ? 7.504 -28 -15.547 1 96.69 260 SER A CA 1
ATOM 2107 C C . SER A 1 260 ? 8.367 -28.203 -16.781 1 96.69 260 SER A C 1
ATOM 2109 O O . SER A 1 260 ? 8.164 -29.141 -17.547 1 96.69 260 SER A O 1
ATOM 2111 N N . SER A 1 261 ? 9.312 -27.375 -16.953 1 97.44 261 SER A N 1
ATOM 2112 C CA . SER A 1 261 ? 10.203 -27.438 -18.109 1 97.44 261 SER A CA 1
ATOM 2113 C C . SER A 1 261 ? 11.422 -28.312 -17.828 1 97.44 261 SER A C 1
ATOM 2115 O O . SER A 1 261 ? 12.32 -28.422 -18.656 1 97.44 261 SER A O 1
ATOM 2117 N N . GLY A 1 262 ? 11.523 -28.828 -16.594 1 96.94 262 GLY A N 1
ATOM 2118 C CA . GLY A 1 262 ? 12.617 -29.719 -16.219 1 96.94 262 GLY A CA 1
ATOM 2119 C C . GLY A 1 262 ? 13.898 -28.969 -15.875 1 96.94 262 GLY A C 1
ATOM 2120 O O . GLY A 1 262 ? 14.984 -29.547 -15.898 1 96.94 262 GLY A O 1
ATOM 2121 N N . LEU A 1 263 ? 13.828 -27.75 -15.594 1 98.25 263 LEU A N 1
ATOM 2122 C CA . LEU A 1 263 ? 14.992 -26.906 -15.367 1 98.25 263 LEU A CA 1
ATOM 2123 C C . LEU A 1 263 ? 15.414 -26.953 -13.898 1 98.25 263 LEU A C 1
ATOM 2125 O O . LEU A 1 263 ? 14.586 -26.797 -13 1 98.25 263 LEU A O 1
ATOM 2129 N N . PRO A 1 264 ? 16.766 -27.219 -13.633 1 98.62 264 PRO A N 1
ATOM 2130 C CA . PRO A 1 264 ? 17.25 -27.047 -12.258 1 98.62 264 PRO A CA 1
ATOM 2131 C C . PRO A 1 264 ? 16.922 -25.656 -11.695 1 98.62 264 PRO A C 1
ATOM 2133 O O . PRO A 1 264 ? 17 -24.656 -12.406 1 98.62 264 PRO A O 1
ATOM 2136 N N . VAL A 1 265 ? 16.578 -25.641 -10.367 1 98.75 265 VAL A N 1
ATOM 2137 C CA . VAL A 1 265 ? 16.109 -24.406 -9.773 1 98.75 265 VAL A CA 1
ATOM 2138 C C . VAL A 1 265 ? 16.953 -24.062 -8.555 1 98.75 265 VAL A C 1
ATOM 2140 O O . VAL A 1 265 ? 17.188 -24.906 -7.691 1 98.75 265 VAL A O 1
ATOM 2143 N N . MET A 1 266 ? 17.484 -22.875 -8.562 1 98.81 266 MET A N 1
ATOM 2144 C CA . MET A 1 266 ? 18.125 -22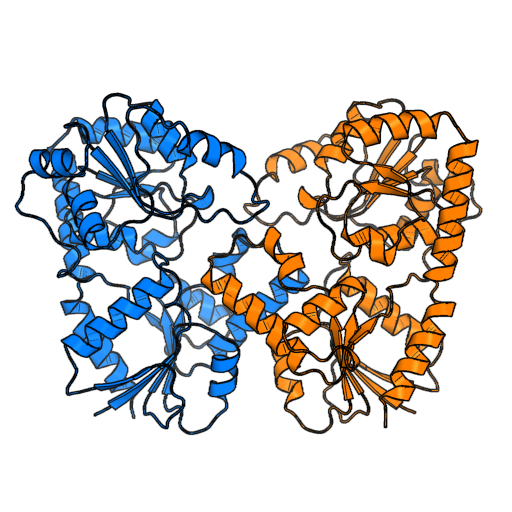.297 -7.387 1 98.81 266 MET A CA 1
ATOM 2145 C C . MET A 1 266 ? 17.375 -21.047 -6.926 1 98.81 266 MET A C 1
ATOM 2147 O O . MET A 1 266 ? 16.984 -20.203 -7.75 1 98.81 266 MET A O 1
ATOM 2151 N N . LEU A 1 267 ? 17.141 -20.969 -5.637 1 98.19 267 LEU A N 1
ATOM 2152 C CA . LEU A 1 267 ? 16.406 -19.844 -5.074 1 98.19 267 LEU A CA 1
ATOM 2153 C C . LEU A 1 267 ? 17.125 -19.281 -3.852 1 98.19 267 LEU A C 1
ATOM 2155 O O . LEU A 1 267 ? 17.766 -20.016 -3.102 1 98.19 267 LEU A O 1
ATOM 2159 N N . ARG A 1 268 ? 16.984 -17.906 -3.703 1 97.56 268 ARG A N 1
ATOM 2160 C CA . ARG A 1 268 ? 17.25 -17.438 -2.346 1 97.56 268 ARG A CA 1
ATOM 2161 C C . ARG A 1 268 ? 16.328 -18.141 -1.343 1 97.56 268 ARG A C 1
ATOM 2163 O O . ARG A 1 268 ? 15.125 -18.266 -1.574 1 97.56 268 ARG A O 1
ATOM 2170 N N . ASP A 1 269 ? 16.938 -18.562 -0.267 1 95.38 269 ASP A N 1
ATOM 2171 C CA . ASP A 1 269 ? 16.203 -19.375 0.695 1 95.38 269 ASP A CA 1
ATOM 2172 C C . ASP A 1 269 ? 15.234 -18.516 1.509 1 95.38 269 ASP A C 1
ATOM 2174 O O . ASP A 1 269 ? 15.656 -17.75 2.385 1 95.38 269 ASP A O 1
ATOM 2178 N N . LEU A 1 270 ? 13.961 -18.609 1.189 1 91.69 270 LEU A N 1
ATOM 2179 C CA . LEU A 1 270 ? 12.906 -17.891 1.898 1 91.69 270 LEU A CA 1
ATOM 2180 C C . LEU A 1 270 ? 12.047 -18.844 2.717 1 91.69 270 LEU A C 1
ATOM 2182 O O . LEU A 1 270 ? 11.758 -19.953 2.277 1 91.69 270 LEU A O 1
ATOM 2186 N N . ASP A 1 271 ? 11.531 -18.391 3.84 1 88.31 271 ASP A N 1
ATOM 2187 C CA . ASP A 1 271 ? 10.672 -19.188 4.711 1 88.31 271 ASP A CA 1
ATOM 2188 C C . ASP A 1 271 ? 9.414 -19.641 3.979 1 88.31 271 ASP A C 1
ATOM 2190 O O . ASP A 1 271 ? 8.922 -20.75 4.211 1 88.31 271 ASP A O 1
ATOM 2194 N N . LEU A 1 272 ? 9.016 -18.875 3.119 1 85.19 272 LEU A N 1
ATOM 2195 C CA . LEU A 1 272 ? 7.793 -19.141 2.377 1 85.19 272 LEU A CA 1
ATOM 2196 C C . LEU A 1 272 ? 7.902 -20.453 1.593 1 85.19 272 LEU A C 1
ATOM 2198 O O . LEU A 1 272 ? 6.91 -21.156 1.414 1 85.19 272 LEU A O 1
ATOM 2202 N N . TYR A 1 273 ? 9.102 -20.828 1.168 1 92.25 273 TYR A N 1
ATOM 2203 C CA . TYR A 1 273 ? 9.312 -21.969 0.282 1 92.25 273 TYR A CA 1
ATOM 2204 C C . TYR A 1 273 ? 9.258 -23.281 1.056 1 92.25 273 TYR A C 1
ATOM 2206 O O . TYR A 1 273 ? 8.992 -24.344 0.478 1 92.25 273 TYR A O 1
ATOM 2214 N N . TYR A 1 274 ? 9.461 -23.203 2.34 1 92.62 274 TYR A N 1
ATOM 2215 C CA . TYR A 1 274 ? 9.594 -24.422 3.137 1 92.62 274 TYR A CA 1
ATOM 2216 C C . TYR A 1 274 ? 8.289 -25.203 3.152 1 92.62 274 TYR A C 1
ATOM 2218 O O . TYR A 1 274 ? 8.305 -26.438 3.141 1 92.62 274 TYR A O 1
ATOM 2226 N N . SER A 1 275 ? 7.234 -24.469 3.029 1 90.44 275 SER A N 1
ATOM 2227 C CA . SER A 1 275 ? 5.941 -25.141 3.148 1 90.44 275 SER A CA 1
ATOM 2228 C C . SER A 1 275 ? 5.398 -25.547 1.781 1 90.44 275 SER A C 1
ATOM 2230 O O . SER A 1 275 ? 4.434 -26.297 1.69 1 90.44 275 SER A O 1
ATOM 2232 N N . ILE A 1 276 ? 6.039 -25.125 0.707 1 92 276 ILE A N 1
ATOM 2233 C CA . ILE A 1 276 ? 5.383 -25.297 -0.583 1 92 276 ILE A CA 1
ATOM 2234 C C . ILE A 1 276 ? 6.297 -26.094 -1.52 1 92 276 ILE A C 1
ATOM 2236 O O . ILE A 1 276 ? 5.84 -27 -2.221 1 92 276 ILE A O 1
ATOM 2240 N N . ILE A 1 277 ? 7.633 -25.719 -1.514 1 94.75 277 ILE A N 1
ATOM 2241 C CA . ILE A 1 277 ? 8.461 -26.359 -2.533 1 94.75 277 ILE A CA 1
ATOM 2242 C C . ILE A 1 277 ? 9.75 -26.859 -1.903 1 94.75 277 ILE A C 1
ATOM 2244 O O . ILE A 1 277 ? 10.758 -27.047 -2.592 1 94.75 277 ILE A O 1
ATOM 2248 N N . ASP A 1 278 ? 9.641 -27.094 -0.622 1 92.88 278 ASP A N 1
ATOM 2249 C CA . ASP A 1 278 ? 10.82 -27.609 0.066 1 92.88 278 ASP A CA 1
ATOM 2250 C C . ASP A 1 278 ? 11.312 -28.906 -0.573 1 92.88 278 ASP A C 1
ATOM 2252 O O . ASP A 1 278 ? 10.516 -29.797 -0.872 1 92.88 278 ASP A O 1
ATOM 2256 N N . GLY A 1 279 ? 12.594 -28.922 -0.813 1 95.5 279 GLY A N 1
ATOM 2257 C CA . GLY A 1 279 ? 13.195 -30.141 -1.307 1 95.5 279 GLY A CA 1
ATOM 2258 C C . GLY A 1 279 ? 13.344 -30.172 -2.816 1 95.5 279 GLY A C 1
ATOM 2259 O O . GLY A 1 279 ? 14.016 -31.047 -3.363 1 95.5 279 GLY A O 1
ATOM 2260 N N . TYR A 1 280 ? 12.812 -29.219 -3.49 1 97.31 280 TYR A N 1
ATOM 2261 C CA . TYR A 1 280 ? 12.805 -29.281 -4.949 1 97.31 280 TYR A CA 1
ATOM 2262 C C . TYR A 1 280 ? 13.828 -28.344 -5.551 1 97.31 280 TYR A C 1
ATOM 2264 O O . TYR A 1 280 ? 14.047 -28.328 -6.762 1 97.31 280 TYR A O 1
ATOM 2272 N N . TYR A 1 281 ? 14.469 -27.531 -4.707 1 97.88 281 TYR A N 1
ATOM 2273 C CA . TYR 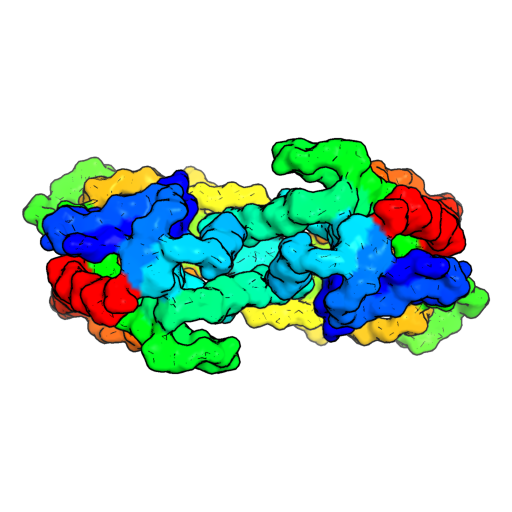A 1 281 ? 15.359 -26.5 -5.238 1 97.88 281 TYR A CA 1
ATOM 2274 C C . TYR A 1 281 ? 16.656 -26.453 -4.453 1 97.88 281 TYR A C 1
ATOM 2276 O O . TYR A 1 281 ? 16.781 -27.062 -3.387 1 97.88 281 TYR A O 1
ATOM 2284 N N . GLU A 1 282 ? 17.703 -25.812 -5.051 1 98.5 282 GLU A N 1
ATOM 2285 C CA . GLU A 1 282 ? 18.953 -25.484 -4.367 1 98.5 282 GLU A CA 1
ATOM 2286 C C . GLU A 1 282 ? 18.859 -24.156 -3.625 1 98.5 282 GLU A C 1
ATOM 2288 O O . GLU A 1 282 ? 18.812 -23.094 -4.25 1 98.5 282 GLU A O 1
ATOM 2293 N N . PRO A 1 283 ? 18.766 -24.25 -2.254 1 98.19 283 PRO A N 1
ATOM 2294 C CA . PRO A 1 283 ? 18.656 -23 -1.487 1 98.19 283 PRO A CA 1
ATOM 2295 C C . PRO A 1 283 ? 19.984 -22.266 -1.359 1 98.19 283 PRO A C 1
ATOM 2297 O O . PRO A 1 283 ? 21.031 -22.891 -1.21 1 98.19 283 PRO A O 1
ATOM 2300 N N . ALA A 1 284 ? 19.969 -20.969 -1.564 1 98.56 284 ALA A N 1
ATOM 2301 C CA . ALA A 1 284 ? 21.141 -20.109 -1.352 1 98.56 284 ALA A CA 1
ATOM 2302 C C . ALA A 1 284 ? 20.828 -19.016 -0.338 1 98.56 284 ALA A C 1
ATOM 2304 O O . ALA A 1 284 ? 19.75 -18.438 -0.349 1 98.56 284 ALA A O 1
ATOM 2305 N N . LYS A 1 285 ? 21.781 -18.734 0.475 1 97.25 285 LYS A N 1
ATOM 2306 C CA . LYS A 1 285 ? 21.594 -17.797 1.578 1 97.25 285 LYS A CA 1
ATOM 2307 C C . LYS A 1 285 ? 21.656 -16.344 1.091 1 97.25 285 LYS A C 1
ATOM 2309 O O . LYS A 1 285 ? 20.875 -15.5 1.527 1 97.25 285 LYS A O 1
ATOM 2314 N N . ASP A 1 286 ? 22.656 -16.094 0.33 1 96.94 286 ASP A N 1
ATOM 2315 C CA . ASP A 1 286 ? 22.922 -14.742 -0.171 1 96.94 286 ASP A CA 1
ATOM 2316 C C . ASP A 1 286 ? 23.672 -14.797 -1.502 1 96.94 286 ASP A C 1
ATOM 2318 O O . ASP A 1 286 ? 23.891 -15.875 -2.061 1 96.94 286 ASP A O 1
ATOM 2322 N N . VAL A 1 287 ? 24 -13.617 -1.992 1 97.88 287 VAL A N 1
ATOM 2323 C CA . VAL A 1 287 ? 24.578 -13.508 -3.326 1 97.88 287 VAL A CA 1
ATOM 2324 C C . VAL A 1 287 ? 25.922 -14.25 -3.369 1 97.88 287 VAL A C 1
ATOM 2326 O O . VAL A 1 287 ? 26.25 -14.883 -4.375 1 97.88 287 VAL A O 1
ATOM 2329 N N . ASP A 1 288 ? 26.656 -14.188 -2.289 1 98.06 288 ASP A N 1
ATOM 2330 C CA . ASP A 1 288 ? 27.938 -14.891 -2.238 1 98.06 288 ASP A CA 1
ATOM 2331 C C . ASP A 1 288 ? 27.734 -16.406 -2.314 1 98.06 288 ASP A C 1
ATOM 2333 O O . ASP A 1 288 ? 28.453 -17.094 -3.043 1 98.06 288 ASP A O 1
ATOM 2337 N N . ASP A 1 289 ? 26.797 -16.828 -1.575 1 98.69 289 ASP A N 1
ATOM 2338 C CA . ASP A 1 289 ? 26.469 -18.25 -1.614 1 98.69 289 ASP A CA 1
ATOM 2339 C C . ASP A 1 289 ? 25.953 -18.672 -2.994 1 98.69 289 ASP A C 1
ATOM 2341 O O . ASP A 1 289 ? 26.312 -19.734 -3.504 1 98.69 289 ASP A O 1
ATOM 2345 N N . MET A 1 290 ? 25.141 -17.859 -3.611 1 98.81 290 MET A N 1
ATOM 2346 C CA . MET A 1 290 ? 24.656 -18.109 -4.969 1 98.81 290 MET A CA 1
ATOM 2347 C C . MET A 1 290 ? 25.828 -18.25 -5.938 1 98.81 290 MET A C 1
ATOM 2349 O O . MET A 1 290 ? 25.859 -19.172 -6.758 1 98.81 290 MET A O 1
ATOM 2353 N N . ASN A 1 291 ? 26.766 -17.328 -5.77 1 98.75 291 ASN A N 1
ATOM 2354 C CA . ASN A 1 291 ? 27.906 -17.344 -6.676 1 98.75 291 ASN A CA 1
ATOM 2355 C C . ASN A 1 291 ? 28.703 -18.625 -6.555 1 98.75 291 ASN A C 1
ATOM 2357 O O . ASN A 1 291 ? 29.078 -19.234 -7.562 1 98.75 291 ASN A O 1
ATOM 2361 N N . LYS A 1 292 ? 28.969 -19 -5.348 1 98.62 292 LYS A N 1
ATOM 2362 C CA . LYS A 1 292 ? 29.688 -20.25 -5.109 1 98.62 292 LYS A CA 1
ATOM 2363 C C . LYS A 1 292 ? 28.953 -21.438 -5.723 1 98.62 292 LYS A C 1
ATOM 2365 O O . LYS A 1 292 ? 29.578 -22.281 -6.383 1 98.62 292 LYS A O 1
ATOM 2370 N N . LYS A 1 293 ? 27.719 -21.453 -5.578 1 98.62 293 LYS A N 1
ATOM 2371 C CA . LYS A 1 293 ? 26.922 -22.578 -6.051 1 98.62 293 LYS A CA 1
ATOM 2372 C C . LYS A 1 293 ? 26.781 -22.562 -7.57 1 98.62 293 LYS A C 1
ATOM 2374 O O . LYS A 1 293 ? 26.75 -23.609 -8.211 1 98.62 293 LYS A O 1
ATOM 2379 N N . ILE A 1 294 ? 26.703 -21.422 -8.141 1 98.69 294 ILE A N 1
ATOM 2380 C CA . ILE A 1 294 ? 26.672 -21.281 -9.594 1 98.69 294 ILE A CA 1
ATOM 2381 C C . ILE A 1 294 ? 27.938 -21.844 -10.203 1 98.69 294 ILE A C 1
ATOM 2383 O O . ILE A 1 294 ? 27.891 -22.625 -11.156 1 98.69 294 ILE A O 1
ATOM 2387 N N . ILE A 1 295 ? 29.094 -21.5 -9.617 1 98.12 295 ILE A N 1
ATOM 2388 C CA . ILE A 1 295 ? 30.375 -21.984 -10.117 1 98.12 295 ILE A CA 1
ATOM 2389 C C . ILE A 1 295 ? 30.438 -23.5 -10 1 98.12 295 ILE A C 1
ATOM 2391 O O . ILE A 1 295 ? 30.797 -24.188 -10.953 1 98.12 295 ILE A O 1
ATOM 2395 N N . ASN A 1 296 ? 29.984 -23.938 -8.906 1 97.94 296 ASN A N 1
ATOM 2396 C CA . ASN A 1 296 ? 29.984 -25.375 -8.68 1 97.94 296 ASN A CA 1
ATOM 2397 C C . ASN A 1 296 ? 29.078 -26.109 -9.656 1 97.94 296 ASN A C 1
ATOM 2399 O O . ASN A 1 296 ? 29.484 -27.078 -10.289 1 97.94 296 ASN A O 1
ATOM 2403 N N . LEU A 1 297 ? 27.891 -25.656 -9.836 1 98.25 297 LEU A N 1
ATOM 2404 C CA . LEU A 1 297 ? 26.891 -26.297 -10.703 1 98.25 297 LEU A CA 1
ATOM 2405 C C . LEU A 1 297 ? 27.312 -26.219 -12.164 1 98.25 297 LEU A C 1
ATOM 2407 O O . LEU A 1 297 ? 27.062 -27.141 -12.938 1 98.25 297 LEU A O 1
ATOM 2411 N N . SER A 1 298 ? 27.969 -25.172 -12.508 1 97.62 298 SER A N 1
ATOM 2412 C CA . SER A 1 298 ? 28.391 -25 -13.891 1 97.62 298 SER A CA 1
ATOM 2413 C C . SER A 1 298 ? 29.5 -25.984 -14.258 1 97.62 298 SER A C 1
ATOM 2415 O O . SER A 1 298 ? 29.734 -26.234 -15.445 1 97.62 298 SER A O 1
ATOM 2417 N N . GLN A 1 299 ? 30.109 -26.531 -13.211 1 96.75 299 GLN A N 1
ATOM 2418 C CA . GLN A 1 299 ? 31.25 -27.422 -13.461 1 96.75 299 GLN A CA 1
ATOM 2419 C C . GLN A 1 299 ? 30.906 -28.859 -13.094 1 96.75 299 GLN A C 1
ATOM 2421 O O . GLN A 1 299 ? 31.75 -29.75 -13.188 1 96.75 299 GLN A O 1
ATOM 2426 N N . ASP A 1 300 ? 29.719 -29.078 -12.688 1 96.5 300 ASP A N 1
ATOM 2427 C CA . ASP A 1 300 ? 29.359 -30.406 -12.203 1 96.5 300 ASP A CA 1
ATOM 2428 C C . ASP A 1 300 ? 28.016 -30.859 -12.805 1 96.5 300 ASP A C 1
ATOM 2430 O O . ASP A 1 300 ? 26.969 -30.641 -12.203 1 96.5 300 ASP A O 1
ATOM 2434 N N . ARG A 1 301 ? 28.078 -31.578 -13.812 1 95.75 301 ARG A N 1
ATOM 2435 C CA . ARG A 1 301 ? 26.891 -32.031 -14.539 1 95.75 301 ARG A CA 1
ATOM 2436 C C . ARG A 1 301 ? 26.047 -32.969 -13.68 1 95.75 301 ARG A C 1
ATOM 2438 O O . ARG A 1 301 ? 24.812 -32.938 -13.758 1 95.75 301 ARG A O 1
ATOM 2445 N N . LYS A 1 302 ? 26.656 -33.688 -12.867 1 97.31 302 LYS A N 1
ATOM 2446 C CA . LYS A 1 302 ? 25.938 -34.625 -12.016 1 97.31 302 LYS A CA 1
ATOM 2447 C C . LYS A 1 302 ? 25.062 -33.906 -11.008 1 97.31 302 LYS A C 1
ATOM 2449 O O . LYS A 1 302 ? 23.938 -34.312 -10.734 1 97.31 302 LYS A O 1
ATOM 2454 N N . LYS A 1 303 ? 25.562 -32.875 -10.516 1 97.12 303 LYS A N 1
ATOM 2455 C CA . LYS A 1 303 ? 24.781 -32.094 -9.562 1 97.12 303 LYS A CA 1
ATOM 2456 C C . LYS A 1 303 ? 23.578 -31.453 -10.25 1 97.12 303 LYS A C 1
ATOM 2458 O O . LYS A 1 303 ? 22.5 -31.391 -9.672 1 97.12 303 LYS A O 1
ATOM 2463 N N . LEU A 1 304 ? 23.75 -31.031 -11.453 1 97.56 304 LEU A N 1
ATOM 2464 C CA . LEU A 1 304 ? 22.656 -30.453 -12.219 1 97.56 304 LEU A CA 1
ATOM 2465 C C . LEU A 1 304 ? 21.578 -31.5 -12.5 1 97.56 304 LEU A C 1
ATOM 2467 O O . LEU A 1 304 ? 20.391 -31.219 -12.398 1 97.56 304 LEU A O 1
ATOM 2471 N N . GLU A 1 305 ? 22.078 -32.625 -12.781 1 97.44 305 GLU A N 1
ATOM 2472 C CA . GLU A 1 305 ? 21.156 -33.719 -13.086 1 97.44 305 GLU A CA 1
ATOM 2473 C C . GLU A 1 305 ? 20.297 -34.062 -11.875 1 97.44 305 GLU A C 1
ATOM 2475 O O . GLU A 1 305 ? 19.109 -34.375 -12.016 1 97.44 305 GLU A O 1
ATOM 2480 N N . LYS A 1 306 ? 20.906 -34.031 -10.727 1 98.06 306 LYS A N 1
ATOM 2481 C CA . LYS A 1 306 ? 20.141 -34.281 -9.508 1 98.06 306 LYS A CA 1
ATOM 2482 C C . LYS A 1 306 ? 19.047 -33.219 -9.328 1 98.06 306 LYS A C 1
ATOM 2484 O O . LYS A 1 306 ? 17.922 -33.562 -8.945 1 98.06 306 LYS A O 1
ATOM 2489 N N . LEU A 1 307 ? 19.344 -32 -9.609 1 98.38 307 LEU A N 1
ATOM 2490 C CA . LEU A 1 307 ? 18.375 -30.938 -9.508 1 98.38 307 LEU A CA 1
ATOM 2491 C C . LEU A 1 307 ? 17.297 -31.078 -10.594 1 98.38 307 LEU A C 1
ATOM 2493 O O . LEU A 1 307 ? 16.141 -30.75 -10.359 1 98.38 307 LEU A O 1
ATOM 2497 N N . GLU A 1 308 ? 17.688 -31.5 -11.727 1 98 308 GLU A N 1
ATOM 2498 C CA . GLU A 1 308 ? 16.734 -31.766 -12.797 1 98 308 GLU A CA 1
ATOM 2499 C C . GLU A 1 308 ? 15.695 -32.812 -12.367 1 98 308 GLU A C 1
ATOM 2501 O O . GLU A 1 308 ? 14.508 -32.656 -12.656 1 98 308 GLU A O 1
ATOM 2506 N N . GLU A 1 309 ? 16.172 -33.781 -11.695 1 98.12 309 GLU A N 1
ATOM 2507 C CA . GLU A 1 309 ? 15.266 -34.844 -11.203 1 98.12 309 GLU A CA 1
ATOM 2508 C C . GLU A 1 309 ? 14.281 -34.281 -10.18 1 98.12 309 GLU A C 1
ATOM 2510 O O . GLU A 1 309 ? 13.109 -34.656 -10.164 1 98.12 309 GLU A O 1
ATOM 2515 N N . LYS A 1 310 ? 14.773 -33.406 -9.375 1 98.19 310 LYS A N 1
ATOM 2516 C CA . LYS A 1 310 ? 13.891 -32.75 -8.414 1 98.19 310 LYS A CA 1
ATOM 2517 C C . LYS A 1 310 ? 12.828 -31.922 -9.133 1 98.19 310 LYS A C 1
ATOM 2519 O O . LYS A 1 310 ? 11.664 -31.922 -8.727 1 98.19 310 LYS A O 1
ATOM 2524 N N . SER A 1 311 ? 13.242 -31.25 -10.203 1 98.12 311 SER A N 1
ATOM 2525 C CA . SER A 1 311 ? 12.305 -30.453 -10.977 1 98.12 311 SER A CA 1
ATOM 2526 C C . SER A 1 311 ? 11.219 -31.328 -11.602 1 98.12 311 SER A C 1
ATOM 2528 O O . SER A 1 311 ? 10.047 -30.938 -11.633 1 98.12 311 SER A O 1
ATOM 2530 N N . LYS A 1 312 ? 11.617 -32.469 -12.031 1 96.62 312 LYS A N 1
ATOM 2531 C CA . LYS A 1 312 ? 10.648 -33.375 -12.625 1 96.62 312 LYS A CA 1
ATOM 2532 C C . LYS A 1 312 ? 9.625 -33.844 -11.586 1 96.62 312 LYS A C 1
ATOM 2534 O O . LYS A 1 312 ? 8.43 -33.906 -11.883 1 96.62 312 LYS A O 1
ATOM 2539 N N . LYS A 1 313 ? 10.125 -34.156 -10.445 1 97.31 313 LYS A N 1
ATOM 2540 C CA . LYS A 1 313 ? 9.234 -34.562 -9.359 1 97.31 313 LYS A CA 1
ATOM 2541 C C . LYS A 1 313 ? 8.273 -33.438 -8.992 1 97.31 313 LYS A C 1
ATOM 2543 O O . LYS A 1 313 ? 7.078 -33.656 -8.805 1 97.31 313 LYS A O 1
ATOM 2548 N N . ALA A 1 314 ? 8.797 -32.25 -8.914 1 97.06 314 ALA A N 1
ATOM 2549 C CA . ALA A 1 314 ? 7.965 -31.078 -8.617 1 97.06 314 ALA A CA 1
ATOM 2550 C C . ALA A 1 314 ? 6.922 -30.859 -9.711 1 97.06 314 ALA A C 1
ATOM 2552 O O . ALA A 1 314 ? 5.758 -30.578 -9.414 1 97.06 314 ALA A O 1
ATOM 2553 N N . ALA A 1 315 ? 7.332 -31 -10.922 1 96.62 315 ALA A N 1
ATOM 2554 C CA . ALA A 1 315 ? 6.43 -30.828 -12.062 1 96.62 315 ALA A CA 1
ATOM 2555 C C . ALA A 1 315 ? 5.23 -31.766 -11.953 1 96.62 315 ALA A C 1
ATOM 2557 O O . ALA A 1 315 ? 4.105 -31.391 -12.297 1 96.62 315 ALA A O 1
ATOM 2558 N N . GLU A 1 316 ? 5.5 -32.938 -11.484 1 95.5 316 GLU A N 1
ATOM 2559 C CA . GLU A 1 316 ? 4.422 -33.906 -11.32 1 95.5 316 GLU A CA 1
ATOM 2560 C C . GLU A 1 316 ? 3.473 -33.5 -10.195 1 95.5 316 GLU A C 1
ATOM 2562 O O . GLU A 1 316 ? 2.252 -33.562 -10.352 1 95.5 316 GLU A O 1
ATOM 2567 N N . TYR A 1 317 ? 4.035 -33.031 -9.164 1 94.31 317 TYR A N 1
ATOM 2568 C CA . TYR A 1 317 ? 3.24 -32.625 -8.008 1 94.31 317 TYR A CA 1
ATOM 2569 C C . TYR A 1 317 ? 2.371 -31.422 -8.352 1 94.31 317 TYR A C 1
ATOM 2571 O O . TYR A 1 317 ? 1.208 -31.344 -7.945 1 94.31 317 TYR A O 1
ATOM 2579 N N . TYR A 1 318 ? 2.906 -30.484 -9.117 1 94.88 318 TYR A N 1
ATOM 2580 C CA . TYR A 1 318 ? 2.215 -29.234 -9.445 1 94.88 318 TYR A CA 1
ATOM 2581 C C . TYR A 1 318 ? 1.62 -29.297 -10.844 1 94.88 318 TYR A C 1
ATOM 2583 O O . TYR A 1 318 ? 1.41 -28.25 -11.477 1 94.88 318 TYR A O 1
ATOM 2591 N N . SER A 1 319 ? 1.314 -30.438 -11.289 1 94.19 319 SER A N 1
ATOM 2592 C CA . SER A 1 319 ? 0.816 -30.641 -12.648 1 94.19 319 SER A CA 1
ATOM 2593 C C . SER A 1 319 ? -0.668 -30.297 -12.742 1 94.19 319 SER A C 1
ATOM 2595 O O . SER A 1 319 ? -1.418 -30.5 -11.781 1 94.19 319 SER A O 1
ATOM 2597 N N . GLU A 1 320 ? -1.002 -29.844 -13.906 1 94 320 GLU A N 1
ATOM 2598 C CA . GLU A 1 320 ? -2.391 -29.516 -14.219 1 94 320 GLU A CA 1
ATOM 2599 C C . GLU A 1 320 ? -3.293 -30.734 -14.047 1 94 320 GLU A C 1
ATOM 2601 O O . GLU A 1 320 ? -4.387 -30.625 -13.492 1 94 320 GLU A O 1
ATOM 2606 N N . ARG A 1 321 ? -2.859 -31.891 -14.492 1 93.19 321 ARG A N 1
ATOM 2607 C CA . ARG A 1 321 ? -3.652 -33.094 -14.43 1 93.19 321 ARG A CA 1
ATOM 2608 C C . ARG A 1 321 ? -3.984 -33.469 -12.992 1 93.19 321 ARG A C 1
ATOM 2610 O O . ARG A 1 321 ? -5.129 -33.812 -12.672 1 93.19 321 ARG A O 1
ATOM 2617 N N . ARG A 1 322 ? -3.018 -33.438 -12.125 1 95.06 322 ARG A N 1
ATOM 2618 C CA . ARG A 1 322 ? -3.219 -33.75 -10.711 1 95.06 322 ARG A CA 1
ATOM 2619 C C . ARG A 1 322 ? -4.172 -32.75 -10.062 1 95.06 322 ARG A C 1
ATOM 2621 O O . ARG A 1 322 ? -5.117 -33.156 -9.375 1 95.06 322 ARG A O 1
ATOM 2628 N N . LEU A 1 323 ? -3.986 -31.531 -10.344 1 96.56 323 LEU A N 1
ATOM 2629 C CA . LEU A 1 323 ? -4.738 -30.5 -9.648 1 96.56 323 LEU A CA 1
ATOM 2630 C C . LEU A 1 323 ? -6.148 -30.375 -10.219 1 96.56 323 LEU A C 1
ATOM 2632 O O . LEU A 1 323 ? -7.059 -29.906 -9.531 1 96.56 323 LEU A O 1
ATOM 2636 N N . ALA A 1 324 ? -6.34 -30.812 -11.492 1 97.12 324 ALA A N 1
ATOM 2637 C CA . ALA A 1 324 ? -7.691 -30.859 -12.047 1 97.12 324 ALA A CA 1
ATOM 2638 C C . ALA A 1 324 ? -8.617 -31.703 -11.18 1 97.12 324 ALA A C 1
ATOM 2640 O O . ALA A 1 324 ? -9.727 -31.281 -10.844 1 97.12 324 ALA A O 1
ATOM 2641 N N . LYS A 1 325 ? -8.125 -32.812 -10.742 1 97.5 325 LYS A N 1
ATOM 2642 C CA . LYS A 1 325 ? -8.922 -33.719 -9.922 1 97.5 325 LYS A CA 1
ATOM 2643 C C . LYS A 1 325 ? -9.203 -33.094 -8.555 1 97.5 325 LYS A C 1
ATOM 2645 O O . LYS A 1 325 ? -10.312 -33.219 -8.031 1 97.5 325 LYS A O 1
ATOM 2650 N N . ILE A 1 326 ? -8.297 -32.469 -8.023 1 97.94 326 ILE A N 1
ATOM 2651 C CA . ILE A 1 326 ? -8.422 -31.844 -6.699 1 97.94 326 ILE A CA 1
ATOM 2652 C C . ILE A 1 326 ? -9.461 -30.734 -6.738 1 97.94 326 ILE A C 1
ATOM 2654 O O . ILE A 1 326 ? -10.328 -30.641 -5.871 1 97.94 326 ILE A O 1
ATOM 2658 N N . TRP A 1 327 ? -9.422 -29.859 -7.75 1 98.06 327 TRP A N 1
ATOM 2659 C CA . TRP A 1 327 ? -10.344 -28.734 -7.867 1 98.06 327 TRP A CA 1
ATOM 2660 C C . TRP A 1 327 ? -11.773 -29.234 -8.094 1 98.06 327 TRP A C 1
ATOM 2662 O O . TRP A 1 327 ? -12.719 -28.703 -7.512 1 98.06 327 TRP A O 1
ATOM 2672 N N . LEU A 1 328 ? -11.93 -30.25 -8.969 1 98.06 328 LEU A N 1
ATOM 2673 C CA . LEU A 1 328 ? -13.266 -30.781 -9.188 1 98.06 328 LEU A CA 1
ATOM 2674 C C . LEU A 1 328 ? -13.859 -31.312 -7.887 1 98.06 328 LEU A C 1
ATOM 2676 O O . LEU A 1 328 ? -15.008 -31 -7.551 1 98.06 328 LEU A O 1
ATOM 2680 N N . ALA A 1 329 ? -13.094 -32.125 -7.176 1 98.06 329 ALA A N 1
ATOM 2681 C CA . ALA A 1 329 ? -13.562 -32.688 -5.902 1 98.06 329 ALA A CA 1
ATOM 2682 C C . ALA A 1 329 ? -13.93 -31.562 -4.93 1 98.06 329 ALA A C 1
ATOM 2684 O O . ALA A 1 329 ? -14.922 -31.672 -4.203 1 98.06 329 ALA A O 1
ATOM 2685 N N . TYR A 1 330 ? -13.141 -30.516 -4.945 1 98.38 330 TYR A N 1
ATOM 2686 C CA . TYR A 1 330 ? -13.375 -29.375 -4.062 1 98.38 330 TYR A CA 1
ATOM 2687 C C . TYR A 1 330 ? -14.703 -28.703 -4.379 1 98.38 330 TYR A C 1
ATOM 2689 O O . TYR A 1 330 ? -15.516 -28.453 -3.482 1 98.38 330 TYR A O 1
ATOM 2697 N N . TYR A 1 331 ? -14.922 -28.391 -5.652 1 98.38 331 TYR A N 1
ATOM 2698 C CA . TYR A 1 331 ? -16.156 -27.734 -6.055 1 98.38 331 TYR A CA 1
ATOM 2699 C C . TYR A 1 331 ? -17.359 -28.625 -5.777 1 98.38 331 TYR A C 1
ATOM 2701 O O . TYR A 1 331 ? -18.422 -28.141 -5.352 1 98.38 331 TYR A O 1
ATOM 2709 N N . GLN A 1 332 ? -17.219 -29.922 -6.016 1 98 332 GLN A N 1
ATOM 2710 C CA . GLN A 1 332 ? -18.312 -30.859 -5.762 1 98 332 GLN A CA 1
ATOM 2711 C C . GLN A 1 332 ? -18.672 -30.891 -4.281 1 98 332 GLN A C 1
ATOM 2713 O O . GLN A 1 332 ? -19.844 -30.969 -3.922 1 98 332 GLN A O 1
ATOM 2718 N N . LYS A 1 333 ? -17.703 -30.781 -3.465 1 97.62 333 LYS A N 1
ATOM 2719 C CA . LYS A 1 333 ? -17.906 -30.828 -2.02 1 97.62 333 LYS A CA 1
ATOM 2720 C C . LYS A 1 333 ? -18.734 -29.641 -1.551 1 97.62 333 LYS A C 1
ATOM 2722 O O . LYS A 1 333 ? -19.562 -29.781 -0.647 1 97.62 333 LYS A O 1
ATOM 2727 N N . PHE A 1 334 ? -18.641 -28.484 -2.207 1 97 334 PHE A N 1
ATOM 2728 C CA . PHE A 1 334 ? -19.234 -27.266 -1.649 1 97 334 PHE A CA 1
ATOM 2729 C C . PHE A 1 334 ? -20.359 -26.766 -2.537 1 97 334 PHE A C 1
ATOM 2731 O O . PHE A 1 334 ? -20.875 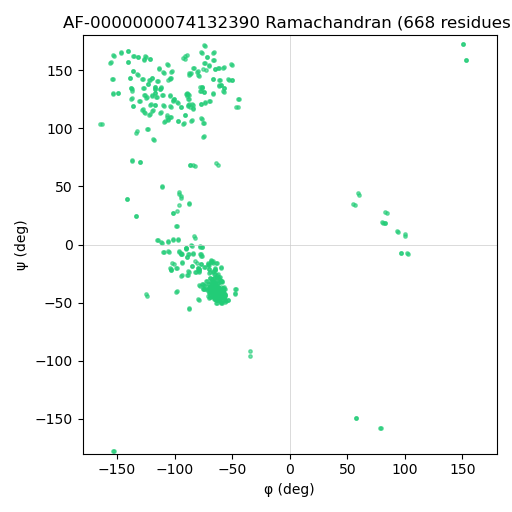-25.672 -2.318 1 97 334 PHE A O 1
ATOM 2738 N N . SER A 1 335 ? -20.734 -27.453 -3.602 1 92.06 335 SER A N 1
ATOM 2739 C CA . SER A 1 335 ? -21.828 -27.047 -4.484 1 92.06 335 SER A CA 1
ATOM 2740 C C . SER A 1 335 ? -23.188 -27.375 -3.877 1 92.06 335 SER A C 1
ATOM 2742 O O . SER A 1 335 ? -24.219 -27.016 -4.426 1 92.06 335 SER A O 1
ATOM 2744 N N . ARG A 1 336 ? -23.391 -28 -2.654 1 74.56 336 ARG A N 1
ATOM 2745 C CA . ARG A 1 336 ? -24.688 -28.438 -2.127 1 74.56 336 ARG A CA 1
ATOM 2746 C C . ARG A 1 336 ? -25.438 -27.281 -1.482 1 74.56 336 ARG A C 1
ATOM 2748 O O . ARG A 1 336 ? -24.828 -26.344 -0.964 1 74.56 336 ARG A O 1
ATOM 2755 N N . MET B 1 1 ? -31.156 20.359 17.938 1 93 1 MET B N 1
ATOM 2756 C CA . MET B 1 1 ? -29.766 19.891 17.938 1 93 1 MET B CA 1
ATOM 2757 C C . MET B 1 1 ? -29.531 18.906 16.797 1 93 1 MET B C 1
ATOM 2759 O O . MET B 1 1 ? -30.344 18.031 16.531 1 93 1 MET B O 1
ATOM 2763 N N . ILE B 1 2 ? -28.562 19.219 16.047 1 97.56 2 ILE B N 1
ATOM 2764 C CA . ILE B 1 2 ? -28.188 18.312 14.961 1 97.56 2 ILE B CA 1
ATOM 2765 C C . ILE B 1 2 ? -27.406 17.141 15.531 1 97.56 2 ILE B C 1
ATOM 2767 O O . ILE B 1 2 ? -26.391 17.312 16.203 1 97.56 2 ILE B O 1
ATOM 2771 N N . LYS B 1 3 ? -27.891 15.977 15.336 1 98.06 3 LYS B N 1
ATOM 2772 C CA . LYS B 1 3 ? -27.172 14.781 15.758 1 98.06 3 LYS B CA 1
ATOM 2773 C C . LYS B 1 3 ? -26.156 14.344 14.711 1 98.06 3 LYS B C 1
ATOM 2775 O O . LYS B 1 3 ? -26.516 14.102 13.555 1 98.06 3 LYS B O 1
ATOM 2780 N N . ILE B 1 4 ? -24.922 14.281 15.078 1 98.44 4 ILE B N 1
ATOM 2781 C CA . ILE B 1 4 ? -23.859 13.922 14.148 1 98.44 4 ILE B CA 1
ATOM 2782 C C . ILE B 1 4 ? -23.125 12.68 14.648 1 98.44 4 ILE B C 1
ATOM 2784 O O . ILE B 1 4 ? -22.641 12.656 15.781 1 98.44 4 ILE B O 1
ATOM 2788 N N . GLY B 1 5 ? -23.125 11.586 13.852 1 98.12 5 GLY B N 1
ATOM 2789 C CA . GLY B 1 5 ? -22.234 10.469 14.086 1 98.12 5 GLY B CA 1
ATOM 2790 C C . GLY B 1 5 ? -20.859 10.664 13.484 1 98.12 5 GLY B C 1
ATOM 2791 O O . GLY B 1 5 ? -20.719 10.883 12.281 1 98.12 5 GLY B O 1
ATOM 2792 N N . MET B 1 6 ? -19.844 10.695 14.336 1 98.06 6 MET B N 1
ATOM 2793 C CA . MET B 1 6 ? -18.453 10.805 13.906 1 98.06 6 MET B CA 1
ATOM 2794 C C . MET B 1 6 ? -17.781 9.438 13.875 1 98.06 6 MET B C 1
ATOM 2796 O O . MET B 1 6 ? -17.703 8.758 14.906 1 98.06 6 MET B O 1
ATOM 2800 N N . PHE B 1 7 ? -17.25 9.047 12.695 1 96.69 7 PHE B N 1
ATOM 2801 C CA . PHE B 1 7 ? -16.719 7.699 12.539 1 96.69 7 PHE B CA 1
ATOM 2802 C C . PHE B 1 7 ? -15.234 7.746 12.188 1 96.69 7 PHE B C 1
ATOM 2804 O O . PHE B 1 7 ? -14.852 8.297 11.148 1 96.69 7 PHE B O 1
ATOM 2811 N N . SER B 1 8 ? -14.383 7.258 13.047 1 95 8 SER B N 1
ATOM 2812 C CA . SER B 1 8 ? -12.945 7.227 12.82 1 95 8 SER B CA 1
ATOM 2813 C C . SER B 1 8 ? -12.289 6.09 13.602 1 95 8 SER B C 1
ATOM 2815 O O . SER B 1 8 ? -12.711 5.766 14.711 1 95 8 SER B O 1
ATOM 2817 N N . SER B 1 9 ? -11.289 5.484 12.93 1 90.06 9 SER B N 1
ATOM 2818 C CA . SER B 1 9 ? -10.422 4.547 13.641 1 90.06 9 SER B CA 1
ATOM 2819 C C . SER B 1 9 ? -9.047 5.156 13.906 1 90.06 9 SER B C 1
ATOM 2821 O O . SER B 1 9 ? -8.141 4.469 14.375 1 90.06 9 SER B O 1
ATOM 2823 N N . ALA B 1 10 ? -8.805 6.406 13.547 1 79.56 10 ALA B N 1
ATOM 2824 C CA . ALA B 1 10 ? -7.512 7.078 13.586 1 79.56 10 ALA B CA 1
ATOM 2825 C C . ALA B 1 10 ? -7.141 7.48 15.008 1 79.56 10 ALA B C 1
ATOM 2827 O O . ALA B 1 10 ? -6.039 7.984 15.25 1 79.56 10 ALA B O 1
ATOM 2828 N N . THR B 1 11 ? -7.805 7.324 16.016 1 69.06 11 THR B N 1
ATOM 2829 C CA . THR B 1 11 ? -7.445 7.852 17.328 1 69.06 11 THR B CA 1
ATOM 2830 C C . THR B 1 11 ? -6.445 6.93 18.031 1 69.06 11 THR B C 1
ATOM 2832 O O . THR B 1 11 ? -5.914 7.273 19.094 1 69.06 11 THR B O 1
ATOM 2835 N N . LYS B 1 12 ? -5.977 5.918 17.359 1 55.62 12 LYS B N 1
ATOM 2836 C CA . LYS B 1 12 ? -5.227 4.91 18.109 1 55.62 12 LYS B CA 1
ATOM 2837 C C . LYS B 1 12 ? -3.73 5.199 18.078 1 55.62 12 LYS B C 1
ATOM 2839 O O . LYS B 1 12 ? -2.98 4.711 18.922 1 55.62 12 LYS B O 1
ATOM 2844 N N . VAL B 1 13 ? -3.244 6.074 17.172 1 55.62 13 VAL B N 1
ATOM 2845 C CA . VAL B 1 13 ? -1.8 6.273 17.141 1 55.62 13 VAL B CA 1
ATOM 2846 C C . VAL B 1 13 ? -1.482 7.766 17.25 1 55.62 13 VAL B C 1
ATOM 2848 O O . VAL B 1 13 ? -1.953 8.562 16.438 1 55.62 13 VAL B O 1
ATOM 2851 N N . LYS B 1 14 ? -0.823 8.062 18.328 1 56.88 14 LYS B N 1
ATOM 2852 C CA . LYS B 1 14 ? -0.384 9.438 18.516 1 56.88 14 LYS B CA 1
ATOM 2853 C C . LYS B 1 14 ? 0.566 9.875 17.406 1 56.88 14 LYS B C 1
ATOM 2855 O O . LYS B 1 14 ? 1.391 9.086 16.938 1 56.88 14 LYS B O 1
ATOM 2860 N N . GLY B 1 15 ? 0.321 11.141 16.906 1 58.72 15 GLY B N 1
ATOM 2861 C CA . GLY B 1 15 ? 1.314 11.734 16.016 1 58.72 15 GLY B CA 1
ATOM 2862 C C . GLY B 1 15 ? 1.021 11.5 14.555 1 58.72 15 GLY B C 1
ATOM 2863 O O . GLY B 1 15 ? 1.896 11.68 13.703 1 58.72 15 GLY B O 1
ATOM 2864 N N . GLN B 1 16 ? -0.146 11.016 14.281 1 68.31 16 GLN B N 1
ATOM 2865 C CA . GLN B 1 16 ? -0.492 10.867 12.867 1 68.31 16 GLN B CA 1
ATOM 2866 C C . GLN B 1 16 ? -1.434 11.977 12.414 1 68.31 16 GLN B C 1
ATOM 2868 O O . GLN B 1 16 ? -2.271 12.445 13.188 1 68.31 16 GLN B O 1
ATOM 2873 N N . GLY B 1 17 ? -1.238 12.406 11.234 1 74.88 17 GLY B N 1
ATOM 2874 C CA . GLY B 1 17 ? -1.92 13.562 10.68 1 74.88 17 GLY B CA 1
ATOM 2875 C C . GLY B 1 17 ? -3.43 13.414 10.672 1 74.88 17 GLY B C 1
ATOM 2876 O O . GLY B 1 17 ? -4.148 14.312 11.125 1 74.88 17 GLY B O 1
ATOM 2877 N N . VAL B 1 18 ? -3.904 12.242 10.297 1 77.75 18 VAL B N 1
ATOM 2878 C CA . VAL B 1 18 ? -5.344 12.039 10.172 1 77.75 18 VAL B CA 1
ATOM 2879 C C . VAL B 1 18 ? -5.98 12 11.562 1 77.75 18 VAL B C 1
ATOM 2881 O O . VAL B 1 18 ? -7.051 12.57 11.781 1 77.75 18 VAL B O 1
ATOM 2884 N N . GLY B 1 19 ? -5.277 11.406 12.398 1 82 19 GLY B N 1
ATOM 2885 C CA . GLY B 1 19 ? -5.754 11.359 13.773 1 82 19 GLY B CA 1
ATOM 2886 C C . GLY B 1 19 ? -5.805 12.727 14.43 1 82 19 GLY B C 1
ATOM 2887 O O . GLY B 1 19 ? -6.77 13.055 15.125 1 82 19 GLY B O 1
ATOM 2888 N N . SER B 1 20 ? -4.797 13.484 14.156 1 82.06 20 SER B N 1
ATOM 2889 C CA . SER B 1 20 ? -4.746 14.828 14.703 1 82.06 20 SER B CA 1
ATOM 2890 C C . SER B 1 20 ? -5.875 15.695 14.148 1 82.06 20 SER B C 1
ATOM 2892 O O . SER B 1 20 ? -6.527 16.422 14.898 1 82.06 20 SER B O 1
ATOM 2894 N N . ALA B 1 21 ? -6.094 15.578 12.898 1 86.94 21 ALA B N 1
ATOM 2895 C CA . ALA B 1 21 ? -7.156 16.359 12.258 1 86.94 21 ALA B CA 1
ATOM 2896 C C . ALA B 1 21 ? -8.523 15.992 12.836 1 86.94 21 ALA B C 1
ATOM 2898 O O . ALA B 1 21 ? -9.336 16.875 13.125 1 86.94 21 ALA B O 1
ATOM 2899 N N . TYR B 1 22 ? -8.805 14.719 13.039 1 90.06 22 TYR B N 1
ATOM 2900 C CA . TYR B 1 22 ? -10.055 14.234 13.609 1 90.06 22 TYR B CA 1
ATOM 2901 C C . TYR B 1 22 ? -10.242 14.742 15.031 1 90.06 22 TYR B C 1
ATOM 2903 O O . TYR B 1 22 ? -11.289 15.305 15.367 1 90.06 22 TYR B O 1
ATOM 2911 N N . THR B 1 23 ? -9.211 14.641 15.805 1 87.44 23 THR B N 1
ATOM 2912 C CA . THR B 1 23 ? -9.273 15.047 17.203 1 87.44 23 THR B CA 1
ATOM 2913 C C . THR B 1 23 ? -9.484 16.547 17.312 1 87.44 23 THR B C 1
ATOM 2915 O O . THR B 1 23 ? -10.273 17.016 18.141 1 87.44 23 THR B O 1
ATOM 2918 N N . GLU B 1 24 ? -8.812 17.297 16.5 1 88.44 24 GLU B N 1
ATOM 2919 C CA . GLU B 1 24 ? -8.969 18.75 16.5 1 88.44 24 GLU B CA 1
ATOM 2920 C C . GLU B 1 24 ? -10.398 19.141 16.156 1 88.44 24 GLU B C 1
ATOM 2922 O O . GLU B 1 24 ? -10.953 20.062 16.75 1 88.44 24 GLU B O 1
ATOM 2927 N N . LEU B 1 25 ? -10.938 18.406 15.242 1 93.75 25 LEU B N 1
ATOM 2928 C CA . LEU B 1 25 ? -12.297 18.766 14.836 1 93.75 25 LEU B CA 1
ATOM 2929 C C . LEU B 1 25 ? -13.297 18.438 15.945 1 93.75 25 LEU B C 1
ATOM 2931 O O . LEU B 1 25 ? -14.156 19.266 16.266 1 93.75 25 LEU B O 1
ATOM 2935 N N . ILE B 1 26 ? -13.172 17.281 16.531 1 94.56 26 ILE B N 1
ATOM 2936 C CA . ILE B 1 26 ? -14.062 16.906 17.625 1 94.56 26 ILE B CA 1
ATOM 2937 C C . ILE B 1 26 ? -13.977 17.938 18.75 1 94.56 26 ILE B C 1
ATOM 2939 O O . ILE B 1 26 ? -15 18.406 19.25 1 94.56 26 ILE B O 1
ATOM 2943 N N . ASN B 1 27 ? -12.742 18.281 19.062 1 92.25 27 ASN B N 1
ATOM 2944 C CA . ASN B 1 27 ? -12.531 19.25 20.141 1 92.25 27 ASN B CA 1
ATOM 2945 C C . ASN B 1 27 ? -13.141 20.609 19.797 1 92.25 27 ASN B C 1
ATOM 2947 O O . ASN B 1 27 ? -13.75 21.25 20.656 1 92.25 27 ASN B O 1
ATOM 2951 N N . LEU B 1 28 ? -12.953 21 18.625 1 95 28 LEU B N 1
ATOM 2952 C CA . LEU B 1 28 ? -13.484 22.266 18.156 1 95 28 LEU B CA 1
ATOM 2953 C C . LEU B 1 28 ? -15.008 22.297 18.297 1 95 28 LEU B C 1
ATOM 2955 O O . LEU B 1 28 ? -15.562 23.25 18.844 1 95 28 LEU B O 1
ATOM 2959 N N . LEU B 1 29 ? -15.68 21.297 17.812 1 96.88 29 LEU B N 1
ATOM 2960 C CA . LEU B 1 29 ? -17.141 21.25 17.797 1 96.88 29 LEU B CA 1
ATOM 2961 C C . LEU B 1 29 ? -17.688 21.203 19.219 1 96.88 29 LEU B C 1
ATOM 2963 O O . LEU B 1 29 ? -18.688 21.875 19.516 1 96.88 29 LEU B O 1
ATOM 2967 N N . LYS B 1 30 ? -17.016 20.516 20.078 1 95.81 30 LYS B N 1
ATOM 2968 C CA . LYS B 1 30 ? -17.438 20.438 21.469 1 95.81 30 LYS B CA 1
ATOM 2969 C C . LYS B 1 30 ? -17.234 21.766 22.188 1 95.81 30 LYS B C 1
ATOM 2971 O O . LYS B 1 30 ? -18.062 22.172 23 1 95.81 30 LYS B O 1
ATOM 2976 N N . LYS B 1 31 ? -16.172 22.375 21.844 1 95.44 31 LYS B N 1
ATOM 2977 C CA . LYS B 1 31 ? -15.805 23.625 22.484 1 95.44 31 LYS B CA 1
ATOM 2978 C C . LYS B 1 31 ? -16.75 24.75 22.078 1 95.44 31 LYS B C 1
ATOM 2980 O O . LYS B 1 31 ? -17.219 25.516 22.922 1 95.44 31 LYS B O 1
ATOM 2985 N N . TYR B 1 32 ? -17.094 24.797 20.844 1 96.44 32 TYR B N 1
ATOM 2986 C CA . TYR B 1 32 ? -17.781 25.984 20.328 1 96.44 32 TYR B CA 1
ATOM 2987 C C . TYR B 1 32 ? -19.281 25.719 20.172 1 96.44 32 TYR B C 1
ATOM 2989 O O . TYR B 1 32 ? -20.078 26.656 20.172 1 96.44 32 TYR B O 1
ATOM 2997 N N . TYR B 1 33 ? -19.688 24.406 20.062 1 97.75 33 TYR B N 1
ATOM 2998 C CA . TYR B 1 33 ? -21.062 24.172 19.625 1 97.75 33 TYR B CA 1
ATOM 2999 C C . TYR B 1 33 ? -21.672 23 20.375 1 97.75 33 TYR B C 1
ATOM 3001 O O . TYR B 1 33 ? -22.406 22.188 19.781 1 97.75 33 TYR B O 1
ATOM 3009 N N . SER B 1 34 ? -21.406 22.875 21.609 1 96.25 34 SER B N 1
ATOM 3010 C CA . SER B 1 34 ? -21.906 21.781 22.438 1 96.25 34 SER B CA 1
ATOM 3011 C C . SER B 1 34 ? -23.422 21.844 22.578 1 96.25 34 SER B C 1
ATOM 3013 O O . SER B 1 34 ? -24.062 20.828 22.859 1 96.25 34 SER B O 1
ATOM 3015 N N . GLN B 1 35 ? -24.031 23.016 22.328 1 96.81 35 GLN B N 1
ATOM 3016 C CA . GLN B 1 35 ? -25.469 23.172 22.453 1 96.81 35 GLN B CA 1
ATOM 3017 C C . GLN B 1 35 ? -26.156 22.969 21.109 1 96.81 35 GLN B C 1
ATOM 3019 O O . GLN B 1 35 ? -27.328 22.578 21.047 1 96.81 35 GLN B O 1
ATOM 3024 N N . GLU B 1 36 ? -25.5 23.219 20.031 1 97.19 36 GLU B N 1
ATOM 3025 C CA . GLU B 1 36 ? -26.062 23.125 18.688 1 97.19 36 GLU B CA 1
ATOM 3026 C C . GLU B 1 36 ? -25.922 21.719 18.109 1 97.19 36 GLU B C 1
ATOM 3028 O O . GLU B 1 36 ? -26.734 21.297 17.281 1 97.19 36 GLU B O 1
ATOM 3033 N N . LEU B 1 37 ? -24.906 21.016 18.594 1 98.19 37 LEU B N 1
ATOM 3034 C CA . LEU B 1 37 ? -24.578 19.719 18 1 98.19 37 LEU B CA 1
ATOM 3035 C C . LEU B 1 37 ? -24.531 18.625 19.062 1 98.19 37 LEU B C 1
ATOM 3037 O O . LEU B 1 37 ? -24.031 18.859 20.156 1 98.19 37 LEU B O 1
ATOM 3041 N N . ASN B 1 38 ? -25.141 17.516 18.734 1 97.94 38 ASN B N 1
ATOM 3042 C CA . ASN B 1 38 ? -25.016 16.281 19.516 1 97.94 38 ASN B CA 1
ATOM 3043 C C . ASN B 1 38 ? -24.125 15.266 18.797 1 97.94 38 ASN B C 1
ATOM 3045 O O . ASN B 1 38 ? -24.547 14.625 17.844 1 97.94 38 ASN B O 1
ATOM 3049 N N . ILE B 1 39 ? -22.938 15.094 19.328 1 98 39 ILE B N 1
ATOM 3050 C CA . ILE B 1 39 ? -21.922 14.312 18.641 1 98 39 ILE B CA 1
ATOM 3051 C C . ILE B 1 39 ? -21.844 12.914 19.25 1 98 39 ILE B C 1
ATOM 3053 O O . ILE B 1 39 ? -21.703 12.773 20.469 1 98 39 ILE B O 1
ATOM 3057 N N . GLU B 1 40 ? -22 11.914 18.469 1 97.5 40 GLU B N 1
ATOM 3058 C CA . GLU B 1 40 ? -21.781 10.523 18.859 1 97.5 40 GLU B CA 1
ATOM 3059 C C . GLU B 1 40 ? -20.578 9.93 18.125 1 97.5 40 GLU B C 1
ATOM 3061 O O . GLU B 1 40 ? -20.438 10.109 16.906 1 97.5 40 GLU B O 1
ATOM 3066 N N . ILE B 1 41 ? -19.781 9.273 18.891 1 97.19 41 ILE B N 1
ATOM 3067 C CA . ILE B 1 41 ? -18.562 8.75 18.312 1 97.19 41 ILE B CA 1
ATOM 3068 C C . ILE B 1 41 ? -18.703 7.246 18.078 1 97.19 41 ILE B C 1
ATOM 3070 O O . ILE B 1 41 ? -18.969 6.484 19 1 97.19 41 ILE B O 1
ATOM 3074 N N . ASN B 1 42 ? -18.594 6.84 16.859 1 96.5 42 ASN B N 1
ATOM 3075 C CA . ASN B 1 42 ? -18.547 5.449 16.422 1 96.5 42 ASN B CA 1
ATOM 3076 C C . ASN B 1 42 ? -19.75 4.664 16.922 1 96.5 42 ASN B C 1
ATOM 3078 O O . ASN B 1 42 ? -19.609 3.539 17.406 1 96.5 42 ASN B O 1
ATOM 3082 N N . LYS B 1 43 ? -20.828 5.281 16.984 1 96.75 43 LYS B N 1
ATOM 3083 C CA . LYS B 1 43 ? -22.109 4.648 17.281 1 96.75 43 LYS B CA 1
ATOM 3084 C C . LYS B 1 43 ? -23.031 4.676 16.062 1 96.75 43 LYS B C 1
ATOM 3086 O O . LYS B 1 43 ? -23.109 5.684 15.359 1 96.75 43 LYS B O 1
ATOM 3091 N N . PHE B 1 44 ? -23.656 3.605 15.781 1 95.94 44 PHE B N 1
ATOM 3092 C CA . PHE B 1 44 ? -24.5 3.498 14.594 1 95.94 44 PHE B CA 1
ATOM 3093 C C . PHE B 1 44 ? -25.953 3.803 14.922 1 95.94 44 PHE B C 1
ATOM 3095 O O . PHE B 1 44 ? -26.859 3.096 14.469 1 95.94 44 PHE B O 1
ATOM 3102 N N . ASN B 1 45 ? -26.172 4.758 15.695 1 96.19 45 ASN B N 1
ATOM 3103 C CA . ASN B 1 45 ? -27.516 5.258 15.977 1 96.19 45 ASN B CA 1
ATOM 3104 C C . ASN B 1 45 ? -28.047 6.109 14.836 1 96.19 45 ASN B C 1
ATOM 3106 O O . ASN B 1 45 ? -27.312 6.449 13.906 1 96.19 45 ASN B O 1
ATOM 3110 N N . ARG B 1 46 ? -29.344 6.328 14.898 1 97.44 46 ARG B N 1
ATOM 3111 C CA . ARG B 1 46 ? -29.938 7.246 13.922 1 97.44 46 ARG B CA 1
ATOM 3112 C C . ARG B 1 46 ? -29.438 8.672 14.141 1 97.44 46 ARG B C 1
ATOM 3114 O O . ARG B 1 46 ? -29.453 9.172 15.266 1 97.44 46 ARG B O 1
ATOM 3121 N N . VAL B 1 47 ? -28.984 9.297 13.094 1 98.19 47 VAL B N 1
ATOM 3122 C CA . VAL B 1 47 ? -28.422 10.641 13.188 1 98.19 47 VAL B CA 1
ATOM 3123 C C . VAL B 1 47 ? -28.859 11.461 11.977 1 98.19 47 VAL B C 1
ATOM 3125 O O . VAL B 1 47 ? -29.438 10.93 11.031 1 98.19 47 VAL B O 1
ATOM 3128 N N . ASN B 1 48 ? -28.656 12.773 12.078 1 98.38 48 ASN B N 1
ATOM 3129 C CA . ASN B 1 48 ? -28.891 13.664 10.945 1 98.38 48 ASN B CA 1
ATOM 3130 C C . ASN B 1 48 ? -27.75 13.602 9.938 1 98.38 48 ASN B C 1
ATOM 3132 O O . ASN B 1 48 ? -27.969 13.758 8.734 1 98.38 48 ASN B O 1
ATOM 3136 N N . ILE B 1 49 ? -26.531 13.438 10.453 1 98.62 49 ILE B N 1
ATOM 3137 C CA . ILE B 1 49 ? -25.328 13.414 9.641 1 98.62 49 ILE B CA 1
ATOM 3138 C C . ILE B 1 49 ? -24.406 12.297 10.117 1 98.62 49 ILE B C 1
ATOM 3140 O O . ILE B 1 49 ? -24.219 12.102 11.32 1 98.62 49 ILE B O 1
ATOM 3144 N N . SER B 1 50 ? -23.875 11.508 9.234 1 98.62 50 SER B N 1
ATOM 3145 C CA . SER B 1 50 ? -22.75 10.602 9.477 1 98.62 50 SER B CA 1
ATOM 3146 C C . SER B 1 50 ? -21.484 11.125 8.82 1 98.62 50 SER B C 1
ATOM 3148 O O . SER B 1 50 ? -21.406 11.219 7.59 1 98.62 50 SER B O 1
ATOM 3150 N N . HIS B 1 51 ? -20.531 11.539 9.617 1 98.69 51 HIS B N 1
ATOM 3151 C CA . HIS B 1 51 ? -19.266 12.07 9.125 1 98.69 51 HIS B CA 1
ATOM 3152 C C . HIS B 1 51 ? -18.141 11.047 9.273 1 98.69 51 HIS B C 1
ATOM 3154 O O . HIS B 1 51 ? -17.703 10.758 10.383 1 98.69 51 HIS B O 1
ATOM 3160 N N . TYR B 1 52 ? -17.703 10.531 8.141 1 98 52 TYR B N 1
ATOM 3161 C CA . TYR B 1 52 ? -16.672 9.484 8.117 1 98 52 TYR B CA 1
ATOM 3162 C C . TYR B 1 52 ? -15.289 10.094 7.945 1 98 52 TYR B C 1
ATOM 3164 O O . TYR B 1 52 ? -14.969 10.656 6.895 1 98 52 TYR B O 1
ATOM 3172 N N . HIS B 1 53 ? -14.469 9.867 8.945 1 96 53 HIS B N 1
ATOM 3173 C CA . HIS B 1 53 ? -13.133 10.438 8.961 1 96 53 HIS B CA 1
ATOM 3174 C C . HIS B 1 53 ? -12.094 9.43 8.484 1 96 53 HIS B C 1
ATOM 3176 O O . HIS B 1 53 ? -10.969 9.797 8.148 1 96 53 HIS B O 1
ATOM 3182 N N . THR B 1 54 ? -12.406 8.219 8.531 1 94.5 54 THR B N 1
ATOM 3183 C CA . THR B 1 54 ? -11.617 7.125 7.961 1 94.5 54 THR B CA 1
ATOM 3184 C C . THR B 1 54 ? -12.5 6.199 7.133 1 94.5 54 THR B C 1
ATOM 3186 O O . THR B 1 54 ? -13.727 6.207 7.277 1 94.5 54 THR B O 1
ATOM 3189 N N . ILE B 1 55 ? -11.867 5.395 6.258 1 96.12 55 ILE B N 1
ATOM 3190 C CA . ILE B 1 55 ? -12.641 4.629 5.285 1 96.12 55 ILE B CA 1
ATOM 3191 C C . ILE B 1 55 ? -12.57 3.141 5.621 1 96.12 55 ILE B C 1
ATOM 3193 O O . ILE B 1 55 ? -12.352 2.309 4.738 1 96.12 55 ILE B O 1
ATOM 3197 N N . ASP B 1 56 ? -12.828 2.818 6.836 1 94.88 56 ASP B N 1
ATOM 3198 C CA . ASP B 1 56 ? -12.836 1.436 7.309 1 94.88 56 ASP B CA 1
ATOM 3199 C C . ASP B 1 56 ? -13.953 0.635 6.641 1 94.88 56 ASP B C 1
ATOM 3201 O O . ASP B 1 56 ? -15.023 1.175 6.348 1 94.88 56 ASP B O 1
ATOM 3205 N N . PRO B 1 57 ? -13.711 -0.681 6.5 1 95 57 PRO B N 1
ATOM 3206 C CA . PRO B 1 57 ? -14.75 -1.511 5.883 1 95 57 PRO B CA 1
ATOM 3207 C C . PRO B 1 57 ? -16.047 -1.515 6.676 1 95 57 PRO B C 1
ATOM 3209 O O . PRO B 1 57 ? -17.141 -1.573 6.09 1 95 57 PRO B O 1
ATOM 3212 N N . GLN B 1 58 ? -15.969 -1.509 8 1 94.81 58 GLN B N 1
ATOM 3213 C CA . GLN B 1 58 ? -17.188 -1.451 8.805 1 94.81 58 GLN B CA 1
ATOM 3214 C C . GLN B 1 58 ? -17.953 -0.161 8.539 1 94.81 58 GLN B C 1
ATOM 3216 O O . GLN B 1 58 ? -19.188 -0.163 8.508 1 94.81 58 GLN B O 1
ATOM 3221 N N . PHE B 1 59 ? -17.234 0.919 8.414 1 97.12 59 PHE B N 1
ATOM 3222 C CA . PHE B 1 59 ? -17.875 2.188 8.078 1 97.12 59 PHE B CA 1
ATOM 3223 C C . PHE B 1 59 ? -18.484 2.135 6.688 1 97.12 59 PHE B C 1
ATOM 3225 O O . PHE B 1 59 ? -19.609 2.604 6.477 1 97.12 59 PHE B O 1
ATOM 3232 N N . TYR B 1 60 ? -17.734 1.549 5.781 1 96.88 60 TYR B N 1
ATOM 3233 C CA . TYR B 1 60 ? -18.234 1.366 4.422 1 96.88 60 TYR B CA 1
ATOM 3234 C C . TYR B 1 60 ? -19.578 0.651 4.434 1 96.88 60 TYR B C 1
ATOM 3236 O O . TYR B 1 60 ? -20.547 1.129 3.836 1 96.88 60 TYR B O 1
ATOM 3244 N N . LEU B 1 61 ? -19.688 -0.443 5.18 1 95.38 61 LEU B N 1
ATOM 3245 C CA . LEU B 1 61 ? -20.891 -1.255 5.25 1 95.38 61 LEU B CA 1
ATOM 3246 C C . LEU B 1 61 ? -22.031 -0.482 5.918 1 95.38 61 LEU B C 1
ATOM 3248 O O . LEU B 1 61 ? -23.203 -0.645 5.551 1 95.38 61 LEU B O 1
ATOM 3252 N N . SER B 1 62 ? -21.688 0.387 6.863 1 96.44 62 SER B N 1
ATOM 3253 C CA . SER B 1 62 ? -22.703 1.144 7.582 1 96.44 62 SER B CA 1
ATOM 3254 C C . SER B 1 62 ? -23.422 2.117 6.656 1 96.44 62 SER B C 1
ATOM 3256 O O . SER B 1 62 ? -24.547 2.537 6.945 1 96.44 62 SER B O 1
ATOM 3258 N N . THR B 1 63 ? -22.734 2.508 5.52 1 96.81 63 THR B N 1
ATOM 3259 C CA . THR B 1 63 ? -23.344 3.486 4.617 1 96.81 63 THR B CA 1
ATOM 3260 C C . THR B 1 63 ? -24.578 2.908 3.936 1 96.81 63 THR B C 1
ATOM 3262 O O . THR B 1 63 ? -25.375 3.646 3.357 1 96.81 63 THR B O 1
ATOM 3265 N N . PHE B 1 64 ? -24.781 1.603 3.994 1 94.94 64 PHE B N 1
ATOM 3266 C CA . PHE B 1 64 ? -25.938 0.955 3.367 1 94.94 64 PHE B CA 1
ATOM 3267 C C . PHE B 1 64 ? -27.078 0.798 4.363 1 94.94 64 PHE B C 1
ATOM 3269 O O . PHE B 1 64 ? -28.188 0.396 3.988 1 94.94 64 PHE B O 1
ATOM 3276 N N . LEU B 1 65 ? -26.859 1.08 5.598 1 94.69 65 LEU B N 1
ATOM 3277 C CA . LEU B 1 65 ? -27.859 0.95 6.648 1 94.69 65 LEU B CA 1
ATOM 3278 C C . LEU B 1 65 ? -28.75 2.182 6.699 1 94.69 65 LEU B C 1
ATOM 3280 O O . LEU B 1 65 ? -28.312 3.287 6.367 1 94.69 65 LEU B O 1
ATOM 3284 N N . PRO B 1 66 ? -29.938 2.027 7.129 1 95.56 66 PRO B N 1
ATOM 3285 C CA . PRO B 1 66 ? -30.828 3.182 7.305 1 95.56 66 PRO B CA 1
ATOM 3286 C C . PRO B 1 66 ? -30.422 4.055 8.492 1 95.56 66 PRO B C 1
ATOM 3288 O O . PRO B 1 66 ? -29.672 3.615 9.359 1 95.56 66 PRO B O 1
ATOM 3291 N N . GLY B 1 67 ? -30.891 5.289 8.516 1 96.5 67 GLY B N 1
ATOM 3292 C CA . GLY B 1 67 ? -30.703 6.168 9.656 1 96.5 67 GLY B CA 1
ATOM 3293 C C . GLY B 1 67 ? -29.359 6.859 9.672 1 96.5 67 GLY B C 1
ATOM 3294 O O . GLY B 1 67 ? -28.922 7.359 10.711 1 96.5 67 GLY B O 1
ATOM 3295 N N . ARG B 1 68 ? -28.672 6.926 8.539 1 97.06 68 ARG B N 1
ATOM 3296 C CA . ARG B 1 68 ? -27.344 7.504 8.484 1 97.06 68 ARG B CA 1
ATOM 3297 C C . ARG B 1 68 ? -27.406 9.008 8.219 1 97.06 68 ARG B C 1
ATOM 3299 O O . ARG B 1 68 ? -26.406 9.711 8.383 1 97.06 68 ARG B O 1
ATOM 3306 N N . GLY B 1 69 ? -28.641 9.547 7.852 1 97.69 69 GLY B N 1
ATOM 3307 C CA . GLY B 1 69 ? -28.719 10.938 7.438 1 97.69 69 GLY B CA 1
ATOM 3308 C C . GLY B 1 69 ? -27.828 11.258 6.254 1 97.69 69 GLY B C 1
ATOM 3309 O O . GLY B 1 69 ? -27.688 10.438 5.34 1 97.69 69 GLY B O 1
ATOM 3310 N N . CYS B 1 70 ? -27.328 12.492 6.188 1 98.5 70 CYS B N 1
ATOM 3311 C CA . CYS B 1 70 ? -26.359 12.859 5.145 1 98.5 70 CYS B CA 1
ATOM 3312 C C . CYS B 1 70 ? -25 12.25 5.422 1 98.5 70 CYS B C 1
ATOM 3314 O O . CYS B 1 70 ? -24.406 12.492 6.477 1 98.5 70 CYS B O 1
ATOM 3316 N N . LYS B 1 71 ? -24.547 11.531 4.543 1 98.5 71 LYS B N 1
ATOM 3317 C CA . LYS B 1 71 ? -23.234 10.914 4.676 1 98.5 71 LYS B CA 1
ATOM 3318 C C . LYS B 1 71 ? -22.125 11.828 4.148 1 98.5 71 LYS B C 1
ATOM 3320 O O . LYS B 1 71 ? -22.109 12.164 2.961 1 98.5 71 LYS B O 1
ATOM 3325 N N . ILE B 1 72 ? -21.172 12.195 5.059 1 98.81 72 ILE B N 1
ATOM 3326 C CA . ILE B 1 72 ? -20.062 13.086 4.715 1 98.81 72 ILE B CA 1
ATOM 3327 C C . ILE B 1 72 ? -18.75 12.336 4.824 1 98.81 72 ILE B C 1
ATOM 3329 O O . ILE B 1 72 ? -18.469 11.695 5.84 1 98.81 72 ILE B O 1
ATOM 3333 N N . GLY B 1 73 ? -17.953 12.375 3.77 1 98.44 73 GLY B N 1
ATOM 3334 C CA . GLY B 1 73 ? -16.625 11.812 3.805 1 98.44 73 GLY B CA 1
ATOM 3335 C C . GLY B 1 73 ? -15.531 12.867 3.92 1 98.44 73 GLY B C 1
ATOM 3336 O O . GLY B 1 73 ? -15.562 13.875 3.217 1 98.44 73 GLY B O 1
ATOM 3337 N N . TYR B 1 74 ? -14.688 12.641 4.895 1 96.44 74 TYR B N 1
ATOM 3338 C CA . TYR B 1 74 ? -13.523 13.5 5.047 1 96.44 74 TYR B CA 1
ATOM 3339 C C . TYR B 1 74 ? -12.328 12.945 4.273 1 96.44 74 TYR B C 1
ATOM 3341 O O . TYR B 1 74 ? -11.766 11.914 4.641 1 96.44 74 TYR B O 1
ATOM 3349 N N . VAL B 1 75 ? -11.875 13.602 3.197 1 95.38 75 VAL B N 1
ATOM 3350 C CA . VAL B 1 75 ? -10.914 13.062 2.232 1 95.38 75 VAL B CA 1
ATOM 3351 C C . VAL B 1 75 ? -9.508 13.555 2.576 1 95.38 75 VAL B C 1
ATOM 3353 O O . VAL B 1 75 ? -9.148 14.695 2.256 1 95.38 75 VAL B O 1
ATOM 3356 N N . HIS B 1 76 ? -8.805 12.625 3.086 1 89.94 76 HIS B N 1
ATOM 3357 C CA . HIS B 1 76 ? -7.445 12.969 3.488 1 89.94 76 HIS B CA 1
ATOM 3358 C C . HIS B 1 76 ? -6.43 12.5 2.455 1 89.94 76 HIS B C 1
ATOM 3360 O O . HIS B 1 76 ? -5.281 12.953 2.453 1 89.94 76 HIS B O 1
ATOM 3366 N N . PHE B 1 77 ? -6.805 11.633 1.613 1 88.56 77 PHE B N 1
ATOM 3367 C CA . PHE B 1 77 ? -5.898 11.148 0.581 1 88.56 77 PHE B CA 1
ATOM 3368 C C . PHE B 1 77 ? -6.676 10.625 -0.621 1 88.56 77 PHE B C 1
ATOM 3370 O O . PHE B 1 77 ? -7.867 10.336 -0.516 1 88.56 77 PHE B O 1
ATOM 3377 N N . LEU B 1 78 ? -5.996 10.625 -1.725 1 91.62 78 LEU B N 1
ATOM 3378 C CA . LEU B 1 78 ? -6.461 10.031 -2.973 1 91.62 78 LEU B CA 1
ATOM 3379 C C . LEU B 1 78 ? -5.492 8.961 -3.457 1 91.62 78 LEU B C 1
ATOM 3381 O O . LEU B 1 78 ? -4.348 8.891 -2.996 1 91.62 78 LEU B O 1
ATOM 3385 N N . PRO B 1 79 ? -5.945 8.07 -4.297 1 90.31 79 PRO B N 1
ATOM 3386 C CA . PRO B 1 79 ? -5.035 7.086 -4.883 1 90.31 79 PRO B CA 1
ATOM 3387 C C . PRO B 1 79 ? -3.746 7.711 -5.41 1 90.31 79 PRO B C 1
ATOM 3389 O O . PRO B 1 79 ? -2.652 7.207 -5.141 1 90.31 79 PRO B O 1
ATOM 3392 N N . GLU B 1 80 ? -3.865 8.844 -5.973 1 85.44 80 GLU B N 1
ATOM 3393 C CA . GLU B 1 80 ? -2.713 9.516 -6.57 1 85.44 80 GLU B CA 1
ATOM 3394 C C . GLU B 1 80 ? -1.734 9.992 -5.5 1 85.44 80 GLU B C 1
ATOM 3396 O O . GLU B 1 80 ? -0.528 10.07 -5.746 1 85.44 80 GLU B O 1
ATOM 3401 N N . THR B 1 81 ? -2.236 10.273 -4.383 1 81.5 81 THR B N 1
ATOM 3402 C CA . THR B 1 81 ? -1.387 10.852 -3.35 1 81.5 81 THR B CA 1
ATOM 3403 C C . THR B 1 81 ? -0.65 9.758 -2.58 1 81.5 81 THR B C 1
ATOM 3405 O O . THR B 1 81 ? 0.363 10.031 -1.93 1 81.5 81 THR B O 1
ATOM 3408 N N . ILE B 1 82 ? -1.159 8.562 -2.689 1 80.38 82 ILE B N 1
ATOM 3409 C CA . ILE B 1 82 ? -0.502 7.508 -1.92 1 80.38 82 ILE B CA 1
ATOM 3410 C C . ILE B 1 82 ? 0.233 6.562 -2.865 1 80.38 82 ILE B C 1
ATOM 3412 O O . ILE B 1 82 ? 0.934 5.652 -2.418 1 80.38 82 ILE B O 1
ATOM 3416 N N . ASP B 1 83 ? 0.102 6.691 -4.145 1 74.88 83 ASP B N 1
ATOM 3417 C CA . ASP B 1 83 ? 0.635 5.781 -5.152 1 74.88 83 ASP B CA 1
ATOM 3418 C C . ASP B 1 83 ? 2.146 5.621 -5.004 1 74.88 83 ASP B C 1
ATOM 3420 O O . ASP B 1 83 ? 2.666 4.508 -5.066 1 74.88 83 ASP B O 1
ATOM 3424 N N . GLY B 1 84 ? 2.771 6.715 -4.793 1 66.62 84 GLY B N 1
ATOM 3425 C CA . GLY B 1 84 ? 4.223 6.703 -4.715 1 66.62 84 GLY B CA 1
ATOM 3426 C C . GLY B 1 84 ? 4.746 5.945 -3.506 1 66.62 84 GLY B C 1
ATOM 3427 O O . GLY B 1 84 ? 5.91 5.531 -3.482 1 66.62 84 GLY B O 1
ATOM 3428 N N . SER B 1 85 ? 3.822 5.746 -2.633 1 65.69 85 SER B N 1
ATOM 3429 C CA . SER B 1 85 ? 4.23 5.098 -1.391 1 65.69 85 SER B CA 1
ATOM 3430 C C . SER B 1 85 ? 3.854 3.619 -1.388 1 65.69 85 SER B C 1
ATOM 3432 O O . SER B 1 85 ? 4.105 2.91 -0.412 1 65.69 85 SER B O 1
ATOM 3434 N N . LEU B 1 86 ? 3.318 3.197 -2.516 1 64.31 86 LEU B N 1
ATOM 3435 C CA . LEU B 1 86 ? 2.83 1.824 -2.57 1 64.31 86 LEU B CA 1
ATOM 3436 C C . LEU B 1 86 ? 3.732 0.961 -3.445 1 64.31 86 LEU B C 1
ATOM 3438 O O . LEU B 1 86 ? 3.918 1.251 -4.629 1 64.31 86 LEU B O 1
ATOM 3442 N N . LYS B 1 87 ? 4.52 0.103 -2.789 1 67.12 87 LYS B N 1
ATOM 3443 C CA . LYS B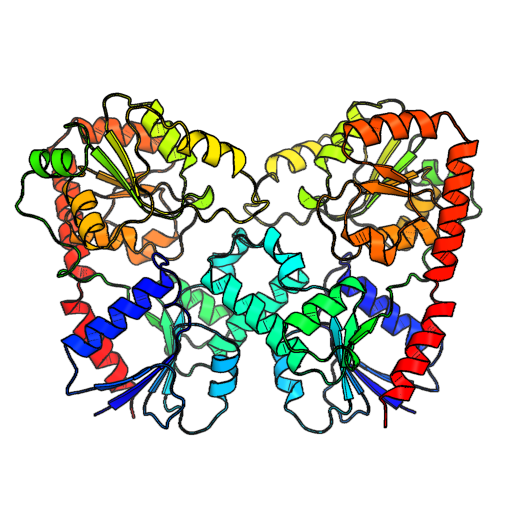 1 87 ? 5.25 -0.911 -3.541 1 67.12 87 LYS B CA 1
ATOM 3444 C C . LYS B 1 87 ? 4.5 -2.24 -3.545 1 67.12 87 LYS B C 1
ATOM 3446 O O . LYS B 1 87 ? 5.078 -3.285 -3.236 1 67.12 87 LYS B O 1
ATOM 3451 N N . LEU B 1 88 ? 3.15 -2.15 -3.768 1 69.81 88 LEU B N 1
ATOM 3452 C CA . LEU B 1 88 ? 2.266 -3.311 -3.789 1 69.81 88 LEU B CA 1
ATOM 3453 C C . LEU B 1 88 ? 2.24 -3.947 -5.176 1 69.81 88 LEU B C 1
ATOM 3455 O O . LEU B 1 88 ? 2.469 -3.27 -6.18 1 69.81 88 LEU B O 1
ATOM 3459 N N . PRO B 1 89 ? 2.066 -5.27 -5.129 1 71.12 89 PRO B N 1
ATOM 3460 C CA . PRO B 1 89 ? 1.725 -5.852 -6.43 1 71.12 89 PRO B CA 1
ATOM 3461 C C . PRO B 1 89 ? 0.573 -5.121 -7.117 1 71.12 89 PRO B C 1
ATOM 3463 O O . PRO B 1 89 ? -0.327 -4.609 -6.445 1 71.12 89 PRO B O 1
ATOM 3466 N N . TRP B 1 90 ? 0.657 -4.984 -8.336 1 75 90 TRP B N 1
ATOM 3467 C CA . TRP B 1 90 ? -0.251 -4.176 -9.133 1 75 90 TRP B CA 1
ATOM 3468 C C . TRP B 1 90 ? -1.705 -4.477 -8.781 1 75 90 TRP B C 1
ATOM 3470 O O . TRP B 1 90 ? -2.52 -3.561 -8.648 1 75 90 TRP B O 1
ATOM 3480 N N . LEU B 1 91 ? -2.068 -5.703 -8.602 1 77.19 91 LEU B N 1
ATOM 3481 C CA . LEU B 1 91 ? -3.457 -6.066 -8.352 1 77.19 91 LEU B CA 1
ATOM 3482 C C . LEU B 1 91 ? -3.904 -5.582 -6.973 1 77.19 91 LEU B C 1
ATOM 3484 O O . LEU B 1 91 ? -5.02 -5.078 -6.82 1 77.19 91 LEU B O 1
ATOM 3488 N N . ALA B 1 92 ? -3.088 -5.793 -6.004 1 83.25 92 ALA B N 1
ATOM 3489 C CA . ALA B 1 92 ? -3.43 -5.312 -4.668 1 83.25 92 ALA B CA 1
ATOM 3490 C C . ALA B 1 92 ? -3.607 -3.799 -4.656 1 83.25 92 ALA B C 1
ATOM 3492 O O . ALA B 1 92 ? -4.527 -3.279 -4.02 1 83.25 92 ALA B O 1
ATOM 3493 N N . LYS B 1 93 ? -2.701 -3.162 -5.352 1 86 93 LYS B N 1
ATOM 3494 C CA . LYS B 1 93 ? -2.783 -1.709 -5.473 1 86 93 LYS B CA 1
ATOM 3495 C C . LYS B 1 93 ? -4.094 -1.288 -6.137 1 86 93 LYS B C 1
ATOM 3497 O O . LY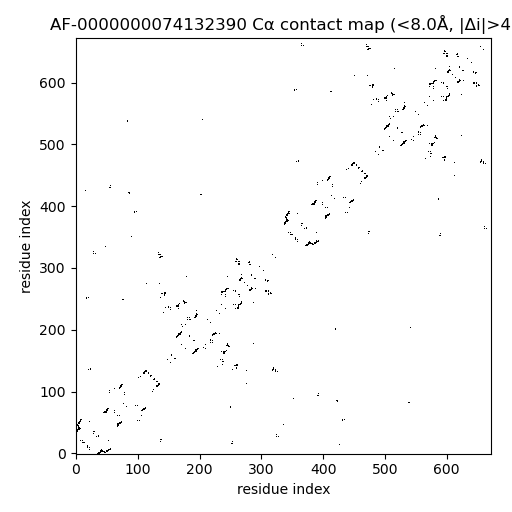S B 1 93 ? -4.777 -0.386 -5.652 1 86 93 LYS B O 1
ATOM 3502 N N . LYS B 1 94 ? -4.449 -1.906 -7.195 1 87.94 94 LYS B N 1
ATOM 3503 C CA . LYS B 1 94 ? -5.668 -1.602 -7.938 1 87.94 94 LYS B CA 1
ATOM 3504 C C . LYS B 1 94 ? -6.906 -1.788 -7.062 1 87.94 94 LYS B C 1
ATOM 3506 O O . LYS B 1 94 ? -7.812 -0.956 -7.074 1 87.94 94 LYS B O 1
ATOM 3511 N N . VAL B 1 95 ? -6.922 -2.857 -6.316 1 90 95 VAL B N 1
ATOM 3512 C CA . VAL B 1 95 ? -8.039 -3.168 -5.434 1 90 95 VAL B CA 1
ATOM 3513 C C . VAL B 1 95 ? -8.164 -2.09 -4.359 1 90 95 VAL B C 1
ATOM 3515 O O . VAL B 1 95 ? -9.266 -1.623 -4.062 1 90 95 VAL B O 1
ATOM 3518 N N . PHE B 1 96 ? -7.027 -1.714 -3.83 1 91.12 96 PHE B N 1
ATOM 3519 C CA . PHE B 1 96 ? -7.027 -0.692 -2.789 1 91.12 96 PHE B CA 1
ATOM 3520 C C . PHE B 1 96 ? -7.551 0.632 -3.33 1 91.12 96 PHE B C 1
ATOM 3522 O O . PHE B 1 96 ? -8.406 1.268 -2.709 1 91.12 96 PHE B O 1
ATOM 3529 N N . PHE B 1 97 ? -7.078 1.027 -4.465 1 93.12 97 PHE B N 1
ATOM 3530 C CA . PHE B 1 97 ? -7.504 2.277 -5.082 1 93.12 97 PHE B CA 1
ATOM 3531 C C . PHE B 1 97 ? -9 2.246 -5.387 1 93.12 97 PHE B C 1
ATOM 3533 O O . PHE B 1 97 ? -9.711 3.219 -5.125 1 93.12 97 PHE B O 1
ATOM 3540 N N . LYS B 1 98 ? -9.484 1.143 -5.918 1 94.06 98 LYS B N 1
ATOM 3541 C CA . LYS B 1 98 ? -10.914 0.989 -6.191 1 94.06 98 LYS B CA 1
ATOM 3542 C C . LYS B 1 98 ? -11.727 1.102 -4.906 1 94.06 98 LYS B C 1
ATOM 3544 O O . LYS B 1 98 ? -12.828 1.67 -4.91 1 94.06 98 LYS B O 1
ATOM 3549 N N . TYR B 1 99 ? -11.164 0.517 -3.869 1 95.69 99 TYR B N 1
ATOM 3550 C CA . TYR B 1 99 ? -11.844 0.586 -2.582 1 95.69 99 TYR B CA 1
ATOM 3551 C C . TYR B 1 99 ? -11.984 2.031 -2.117 1 95.69 99 TYR B C 1
ATOM 3553 O O . TYR B 1 99 ? -13.078 2.457 -1.719 1 95.69 99 TYR B O 1
ATOM 3561 N N . ILE B 1 100 ? -10.891 2.762 -2.193 1 96.44 100 ILE B N 1
ATOM 3562 C CA . ILE B 1 100 ? -10.883 4.156 -1.769 1 96.44 100 ILE B CA 1
ATOM 3563 C C . ILE B 1 100 ? -11.961 4.93 -2.523 1 96.44 100 ILE B C 1
ATOM 3565 O O . ILE B 1 100 ? -12.805 5.59 -1.91 1 96.44 100 ILE B O 1
ATOM 3569 N N . ILE B 1 101 ? -11.992 4.785 -3.82 1 97.19 101 ILE B N 1
ATOM 3570 C CA . ILE B 1 101 ? -12.906 5.551 -4.664 1 97.19 101 ILE B CA 1
ATOM 3571 C C . ILE B 1 101 ? -14.336 5.086 -4.434 1 97.19 101 ILE B C 1
ATOM 3573 O O . ILE B 1 101 ? -15.266 5.902 -4.402 1 97.19 101 ILE B O 1
ATOM 3577 N N . SER B 1 102 ? -14.516 3.783 -4.23 1 96.75 102 SER B N 1
ATOM 3578 C CA . SER B 1 102 ? -15.852 3.26 -3.947 1 96.75 102 SER B CA 1
ATOM 3579 C C . SER B 1 102 ? -16.422 3.857 -2.664 1 96.75 102 SER B C 1
ATOM 3581 O O . SER B 1 102 ? -17.609 4.188 -2.598 1 96.75 102 SER B O 1
ATOM 3583 N N . PHE B 1 103 ? -15.555 3.975 -1.687 1 97.75 103 PHE B N 1
ATOM 3584 C CA . PHE B 1 103 ? -15.969 4.582 -0.43 1 97.75 103 PHE B CA 1
ATOM 3585 C C . PHE B 1 103 ? -16.391 6.031 -0.645 1 97.75 103 PHE B C 1
ATOM 3587 O O . PHE B 1 103 ? -17.469 6.438 -0.203 1 97.75 103 PHE B O 1
ATOM 3594 N N . TYR B 1 104 ? -15.609 6.816 -1.348 1 98.38 104 TYR B N 1
ATOM 3595 C CA . TYR B 1 104 ? -15.898 8.227 -1.576 1 98.38 104 TYR B CA 1
ATOM 3596 C C . TYR B 1 104 ? -17.172 8.398 -2.391 1 98.38 104 TYR B C 1
ATOM 3598 O O . TYR B 1 104 ? -17.953 9.32 -2.141 1 98.38 104 TYR B O 1
ATOM 3606 N N . LYS B 1 105 ? -17.406 7.469 -3.312 1 97.56 105 LYS B N 1
ATOM 3607 C CA . LYS B 1 105 ? -18.594 7.551 -4.156 1 97.56 105 LYS B CA 1
ATOM 3608 C C . LYS B 1 105 ? -19.859 7.273 -3.348 1 97.56 105 LYS B C 1
ATOM 3610 O O . LYS B 1 105 ? -20.953 7.688 -3.738 1 97.56 105 LYS B O 1
ATOM 3615 N N . ARG B 1 106 ? -19.75 6.602 -2.207 1 97 106 ARG B N 1
ATOM 3616 C CA . ARG B 1 106 ? -20.891 6.27 -1.347 1 97 106 ARG B CA 1
ATOM 3617 C C . ARG B 1 106 ? -21.344 7.484 -0.546 1 97 106 ARG B C 1
ATOM 3619 O O . ARG B 1 106 ? -22.438 7.492 0.009 1 97 106 ARG B O 1
ATOM 3626 N N . MET B 1 107 ? -20.516 8.5 -0.451 1 98.44 107 MET B N 1
ATOM 3627 C CA . MET B 1 107 ? -20.828 9.68 0.351 1 98.44 107 MET B CA 1
ATOM 3628 C C . MET B 1 107 ? -21.781 10.602 -0.39 1 98.44 107 MET B C 1
ATOM 3630 O O . MET B 1 107 ? -21.75 10.688 -1.619 1 98.44 107 MET B O 1
ATOM 3634 N N . ASP B 1 108 ? -22.656 11.227 0.372 1 98.38 108 ASP B N 1
ATOM 3635 C CA . ASP B 1 108 ? -23.5 12.281 -0.184 1 98.38 108 ASP B CA 1
ATOM 3636 C C . ASP B 1 108 ? -22.703 13.562 -0.417 1 98.38 108 ASP B C 1
ATOM 3638 O O . ASP B 1 108 ? -22.953 14.281 -1.388 1 98.38 108 ASP B O 1
ATOM 3642 N N . GLN B 1 109 ? -21.828 13.844 0.46 1 98.69 109 GLN B N 1
ATOM 3643 C CA . GLN B 1 109 ? -20.938 15 0.41 1 98.69 109 GLN B CA 1
ATOM 3644 C C . GLN B 1 109 ? -19.516 14.609 0.792 1 98.69 109 GLN B C 1
ATOM 3646 O O . GLN B 1 109 ? -19.312 13.68 1.58 1 98.69 109 GLN B O 1
ATOM 3651 N N . LEU B 1 110 ? -18.594 15.32 0.214 1 98.75 110 LEU B N 1
ATOM 3652 C CA . LEU B 1 110 ? -17.188 15.141 0.553 1 98.75 110 LEU B CA 1
ATOM 3653 C C . LEU B 1 110 ? -16.562 16.453 1.014 1 98.75 110 LEU B C 1
ATOM 3655 O O . LEU B 1 110 ? -16.859 17.516 0.455 1 98.75 110 LEU B O 1
ATOM 3659 N N . VAL B 1 111 ? -15.758 16.359 2.059 1 98.25 111 VAL B N 1
ATOM 3660 C CA . VAL B 1 111 ? -14.914 17.469 2.479 1 98.25 111 VAL B CA 1
ATOM 3661 C C . VAL B 1 111 ? -13.453 17.156 2.193 1 98.25 111 VAL B C 1
ATOM 3663 O O . VAL B 1 111 ? -12.914 16.156 2.697 1 98.25 111 VAL B O 1
ATOM 3666 N N . VAL B 1 112 ? -12.828 17.953 1.38 1 96.06 112 VAL B N 1
ATOM 3667 C CA . VAL B 1 112 ? -11.422 17.75 1.047 1 96.06 112 VAL B CA 1
ATOM 3668 C C . VAL B 1 112 ? -10.555 18.734 1.825 1 96.06 112 VAL B C 1
ATOM 3670 O O . VAL B 1 112 ? -10.969 19.875 2.084 1 96.06 112 VAL B O 1
ATOM 3673 N N . VAL B 1 113 ? -9.352 18.297 2.131 1 92 113 VAL B N 1
ATOM 3674 C CA . VAL B 1 113 ? -8.438 19.141 2.895 1 92 113 VAL B CA 1
ATOM 3675 C C . VAL B 1 113 ? -7.492 19.875 1.942 1 92 113 VAL B C 1
ATOM 3677 O O . VAL B 1 113 ? -6.68 20.703 2.375 1 92 113 VAL B O 1
ATOM 3680 N N . ASN B 1 114 ? -7.562 19.562 0.696 1 90.88 114 ASN B N 1
ATOM 3681 C CA . ASN B 1 114 ? -6.824 20.172 -0.398 1 90.88 114 ASN B CA 1
ATOM 3682 C C . ASN B 1 114 ? -7.719 20.438 -1.605 1 90.88 114 ASN B C 1
ATOM 3684 O O . ASN B 1 114 ? -8.281 19.5 -2.182 1 90.88 114 ASN B O 1
ATOM 3688 N N . PRO B 1 115 ? -7.824 21.766 -1.982 1 92.5 115 PRO B N 1
ATOM 3689 C CA . PRO B 1 115 ? -8.734 22.062 -3.086 1 92.5 115 PRO B CA 1
ATOM 3690 C C . PRO B 1 115 ? -8.367 21.344 -4.379 1 92.5 115 PRO B C 1
ATOM 3692 O O . PRO B 1 115 ? -9.227 21.094 -5.223 1 92.5 115 PRO B O 1
ATOM 3695 N N . SER B 1 116 ? -7.16 20.922 -4.5 1 89.81 116 SER B N 1
ATOM 3696 C CA . SER B 1 116 ? -6.723 20.25 -5.719 1 89.81 116 SER B CA 1
ATOM 3697 C C . SER B 1 116 ? -7.352 18.859 -5.836 1 89.81 116 SER B C 1
ATOM 3699 O O . SER B 1 116 ? -7.332 18.25 -6.906 1 89.81 116 SER B O 1
ATOM 3701 N N . PHE B 1 117 ? -7.871 18.375 -4.742 1 93.19 117 PHE B N 1
ATOM 3702 C CA . PHE B 1 117 ? -8.516 17.062 -4.75 1 93.19 117 PHE B CA 1
ATOM 3703 C C . PHE B 1 117 ? -9.82 17.109 -5.531 1 93.19 117 PHE B C 1
ATOM 3705 O O . PHE B 1 117 ? -10.289 16.078 -6.02 1 93.19 117 PHE B O 1
ATOM 3712 N N . ILE B 1 118 ? -10.43 18.297 -5.641 1 96 118 ILE B N 1
ATOM 3713 C CA . ILE B 1 118 ? -11.766 18.438 -6.203 1 96 118 ILE B CA 1
ATOM 3714 C C . ILE B 1 118 ? -11.773 17.953 -7.652 1 96 118 ILE B C 1
ATOM 3716 O O . ILE B 1 118 ? -12.594 17.125 -8.039 1 96 118 ILE B O 1
ATOM 3720 N N . GLU B 1 119 ? -10.797 18.391 -8.414 1 94.94 119 GLU B N 1
ATOM 3721 C CA . GLU B 1 119 ? -10.75 18.016 -9.82 1 94.94 119 GLU B CA 1
ATOM 3722 C C . GLU B 1 119 ? -10.461 16.531 -9.984 1 94.94 119 GLU B C 1
ATOM 3724 O O . GLU B 1 119 ? -10.977 15.891 -10.906 1 94.94 119 GLU B O 1
ATOM 3729 N N . LYS B 1 120 ? -9.641 16.062 -9.102 1 94.12 120 LYS B N 1
ATOM 3730 C CA . LYS B 1 120 ? -9.305 14.641 -9.156 1 94.12 120 LYS B CA 1
ATOM 3731 C C . LYS B 1 120 ? -10.516 13.773 -8.828 1 94.12 120 LYS B C 1
ATOM 3733 O O . LYS B 1 120 ? -10.781 12.781 -9.508 1 94.12 120 LYS B O 1
ATOM 3738 N N . LEU B 1 121 ? -11.234 14.125 -7.824 1 97.62 121 LEU B N 1
ATOM 3739 C CA . LEU B 1 121 ? -12.453 13.406 -7.453 1 97.62 121 LEU B CA 1
ATOM 3740 C C . LEU B 1 121 ? -13.492 13.484 -8.562 1 97.62 121 LEU B C 1
ATOM 3742 O O . LEU B 1 121 ? -14.188 12.508 -8.844 1 97.62 121 LEU B O 1
ATOM 3746 N N . THR B 1 122 ? -13.578 14.648 -9.227 1 97.94 122 THR B N 1
ATOM 3747 C CA . THR B 1 122 ? -14.5 14.82 -10.344 1 97.94 122 THR B CA 1
ATOM 3748 C C . THR B 1 122 ? -14.141 13.875 -11.492 1 97.94 122 THR B C 1
ATOM 3750 O O . THR B 1 122 ? -15.023 13.305 -12.133 1 97.94 122 THR B O 1
ATOM 3753 N N . ALA B 1 123 ? -12.898 13.672 -11.688 1 97.06 123 ALA B N 1
ATOM 3754 C CA . ALA B 1 123 ? -12.43 12.773 -12.734 1 97.06 123 ALA B CA 1
ATOM 3755 C C . ALA B 1 123 ? -12.836 11.336 -12.453 1 97.06 123 ALA B C 1
ATOM 3757 O O . ALA B 1 123 ? -12.945 10.516 -13.367 1 97.06 123 ALA B O 1
ATOM 3758 N N . TYR B 1 124 ? -13.047 11.039 -11.172 1 97 124 TYR B N 1
ATOM 3759 C CA . TYR B 1 124 ? -13.484 9.703 -10.789 1 97 124 TYR B CA 1
ATOM 3760 C C . TYR B 1 124 ? -15 9.578 -10.891 1 97 124 TYR B C 1
ATOM 3762 O O .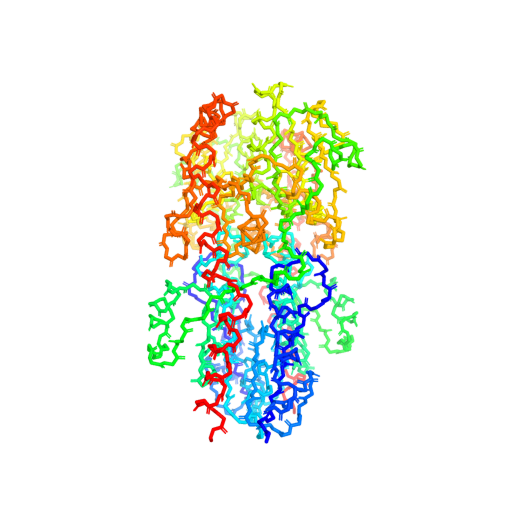 TYR B 1 124 ? -15.57 8.539 -10.539 1 97 124 TYR B O 1
ATOM 3770 N N . GLY B 1 125 ? -15.703 10.641 -11.258 1 97.38 125 GLY B N 1
ATOM 3771 C CA . GLY B 1 125 ? -17.141 10.602 -11.461 1 97.38 125 GLY B CA 1
ATOM 3772 C C . GLY B 1 125 ? -17.922 11.156 -10.289 1 97.38 125 GLY B C 1
ATOM 3773 O O . GLY B 1 125 ? -19.156 10.992 -10.219 1 97.38 125 GLY B O 1
ATOM 3774 N N . ILE B 1 126 ? -17.25 11.75 -9.352 1 97.75 126 ILE B N 1
ATOM 3775 C CA . ILE B 1 126 ? -17.922 12.406 -8.227 1 97.75 126 ILE B CA 1
ATOM 3776 C C . ILE B 1 126 ? -18.234 13.859 -8.594 1 97.75 126 ILE B C 1
ATOM 3778 O O . ILE B 1 126 ? -17.344 14.617 -8.984 1 97.75 126 ILE B O 1
ATOM 3782 N N . LYS B 1 127 ? -19.469 14.234 -8.469 1 97.38 127 LYS B N 1
ATOM 3783 C CA . LYS B 1 127 ? -19.906 15.57 -8.875 1 97.38 127 LYS B CA 1
ATOM 3784 C C . LYS B 1 127 ? -19.156 16.641 -8.086 1 97.38 127 LYS B C 1
ATOM 3786 O O . LYS B 1 127 ? -18.984 16.531 -6.871 1 97.38 127 LYS B O 1
ATOM 3791 N N . ARG B 1 128 ? -18.734 17.672 -8.773 1 97.19 128 ARG B N 1
ATOM 3792 C CA . ARG B 1 128 ? -18 18.781 -8.156 1 97.19 128 ARG B CA 1
ATOM 3793 C C . ARG B 1 128 ? -18.812 19.422 -7.031 1 97.19 128 ARG B C 1
ATOM 3795 O O . ARG B 1 128 ? -18.25 19.781 -5.992 1 97.19 128 ARG B O 1
ATOM 3802 N N . GLU B 1 129 ? -20.109 19.531 -7.191 1 96.94 129 GLU B N 1
ATOM 3803 C CA . GLU B 1 129 ? -20.984 20.203 -6.238 1 96.94 129 GLU B CA 1
ATOM 3804 C C . GLU B 1 129 ? -21.078 19.438 -4.926 1 96.94 129 GLU B C 1
ATOM 3806 O O . GLU B 1 129 ? -21.516 19.984 -3.912 1 96.94 129 GLU B O 1
ATOM 3811 N N . LYS B 1 130 ? -20.641 18.188 -4.93 1 97.69 130 LYS B N 1
ATOM 3812 C CA . LYS B 1 130 ? -20.672 17.359 -3.734 1 97.69 130 LYS B CA 1
ATOM 3813 C C . LYS B 1 130 ? -19.391 17.484 -2.928 1 97.69 130 LYS B C 1
ATOM 3815 O O . LYS B 1 130 ? -19.25 16.906 -1.852 1 97.69 130 LYS B O 1
ATOM 3820 N N . THR B 1 131 ? -18.453 18.234 -3.438 1 98.31 131 THR B N 1
ATOM 3821 C CA . THR B 1 131 ? -17.141 18.312 -2.809 1 98.31 131 THR B CA 1
ATOM 3822 C C . THR B 1 131 ? -16.844 19.719 -2.324 1 98.31 131 THR B C 1
ATOM 3824 O O . THR B 1 131 ? -16.906 20.672 -3.104 1 98.31 131 THR B O 1
ATOM 3827 N N . THR B 1 132 ? -16.625 19.844 -1.058 1 98.12 132 THR B N 1
ATOM 3828 C CA . THR B 1 132 ? -16.359 21.141 -0.435 1 98.12 132 THR B CA 1
ATOM 3829 C C . THR B 1 132 ? -14.953 21.156 0.175 1 98.12 132 THR B C 1
ATOM 3831 O O . THR B 1 132 ? -14.531 20.172 0.801 1 98.12 132 THR B O 1
ATOM 3834 N N . TYR B 1 133 ? -14.266 22.25 -0.072 1 96.38 133 TYR B N 1
ATOM 3835 C CA . TYR B 1 133 ? -12.969 22.422 0.575 1 96.38 133 TYR B CA 1
ATOM 3836 C C . TYR B 1 133 ? -13.125 23.094 1.936 1 96.38 133 TYR B C 1
ATOM 3838 O O . TYR B 1 133 ? -13.703 24.188 2.037 1 96.38 133 TYR B O 1
ATOM 3846 N N . ILE B 1 134 ? -12.734 22.438 3 1 96.62 134 ILE B N 1
ATOM 3847 C CA . ILE B 1 134 ? -12.539 23.016 4.328 1 96.62 134 ILE B CA 1
ATOM 3848 C C . ILE B 1 134 ? -11.133 22.688 4.832 1 96.62 134 ILE B C 1
ATOM 3850 O O . ILE B 1 134 ? -10.805 21.516 5.043 1 96.62 134 ILE B O 1
ATOM 3854 N N . PRO B 1 135 ? -10.258 23.672 5.004 1 93.81 135 PRO B N 1
ATOM 3855 C CA . PRO B 1 135 ? -8.883 23.391 5.41 1 93.81 135 PRO B CA 1
ATOM 3856 C C . PRO B 1 135 ? -8.789 22.812 6.824 1 93.81 135 PRO B C 1
ATOM 3858 O O . PRO B 1 135 ? -9.711 23 7.625 1 93.81 135 PRO B O 1
ATOM 3861 N N . ASN B 1 136 ? -7.684 22.156 7.074 1 92.5 136 ASN B N 1
ATOM 3862 C CA . ASN B 1 136 ? -7.348 21.797 8.445 1 92.5 136 ASN B CA 1
ATOM 3863 C C . ASN B 1 136 ? -7.047 23.047 9.281 1 92.5 136 ASN B C 1
ATOM 3865 O O . ASN B 1 136 ? -6.926 24.141 8.742 1 92.5 136 ASN B O 1
ATOM 3869 N N . PHE B 1 137 ? -7.031 22.891 10.492 1 93.31 137 PHE B N 1
ATOM 3870 C CA . PHE B 1 137 ? -6.762 23.984 11.406 1 93.31 137 PHE B CA 1
ATOM 3871 C C . PHE B 1 137 ? -6.008 23.5 12.641 1 93.31 137 PHE B C 1
ATOM 3873 O O . PHE B 1 137 ? -5.844 22.297 12.828 1 93.31 137 PHE B O 1
ATOM 3880 N N . VAL B 1 138 ? -5.492 24.438 13.32 1 89.38 138 VAL B N 1
ATOM 3881 C CA . VAL B 1 138 ? -4.797 24.156 14.57 1 89.38 138 VAL B CA 1
ATOM 3882 C C . VAL B 1 138 ? -5.359 25.031 15.688 1 89.38 138 VAL B C 1
ATOM 3884 O O . VAL B 1 138 ? -5.691 26.203 15.453 1 89.38 138 VAL B O 1
ATOM 3887 N N . SER B 1 139 ? -5.434 24.406 16.859 1 89.06 139 SER B N 1
ATOM 3888 C CA . SER B 1 139 ? -5.918 25.172 18.016 1 89.06 139 SER B CA 1
ATOM 3889 C C . SER B 1 139 ? -4.863 26.156 18.516 1 89.06 139 SER B C 1
ATOM 3891 O O . SER B 1 139 ? -3.744 25.75 18.844 1 89.06 139 SER B O 1
ATOM 3893 N N . SER B 1 140 ? -5.312 27.359 18.703 1 89.44 140 SER B N 1
ATOM 3894 C CA . SER B 1 140 ? -4.414 28.375 19.25 1 89.44 140 SER B CA 1
ATOM 3895 C C . SER B 1 140 ? -4.227 28.219 20.75 1 89.44 140 SER B C 1
ATOM 3897 O O . SER B 1 140 ? -3.338 28.828 21.344 1 89.44 140 SER B O 1
ATOM 3899 N N . ASP B 1 141 ? -5.02 27.328 21.297 1 89.44 141 ASP B N 1
ATOM 3900 C CA . ASP B 1 141 ? -4.859 27.031 22.719 1 89.44 141 ASP B CA 1
ATOM 3901 C C . ASP B 1 141 ? -3.725 26.031 22.953 1 89.44 141 ASP B C 1
ATOM 3903 O O . ASP B 1 141 ? -3.143 25.984 24.047 1 89.44 141 ASP B O 1
ATOM 3907 N N . THR B 1 142 ? -3.473 25.297 21.938 1 90.25 142 THR B N 1
ATOM 3908 C CA . THR B 1 142 ? -2.451 24.266 22.047 1 90.25 142 THR B CA 1
ATOM 3909 C C . THR B 1 142 ? -1.123 24.75 21.469 1 90.25 142 THR B C 1
ATOM 3911 O O . THR B 1 142 ? -0.062 24.484 22.047 1 90.25 142 THR B O 1
ATOM 3914 N N . PHE B 1 143 ? -1.219 25.438 20.391 1 94.25 143 PHE B N 1
ATOM 3915 C CA . PHE B 1 143 ? -0.036 25.969 19.734 1 94.25 143 PHE B CA 1
ATOM 3916 C C . PHE B 1 143 ? -0.132 27.484 19.609 1 94.25 143 PHE B C 1
ATOM 3918 O O . PHE B 1 143 ? -1.012 28 18.906 1 94.25 143 PHE B O 1
ATOM 3925 N N . TYR B 1 144 ? 0.664 28.125 20.297 1 94.81 144 TYR B N 1
ATOM 3926 C CA . TYR B 1 144 ? 0.654 29.594 20.406 1 94.81 144 TYR B CA 1
ATOM 3927 C C . TYR B 1 144 ? 2.045 30.125 20.734 1 94.81 144 TYR B C 1
ATOM 3929 O O . TYR B 1 144 ? 2.918 29.359 21.172 1 94.81 144 TYR B O 1
ATOM 3937 N N . LYS B 1 145 ? 2.205 31.391 20.5 1 95.12 145 LYS B N 1
ATOM 3938 C CA . LYS B 1 145 ? 3.459 32.062 20.859 1 95.12 145 LYS B CA 1
ATOM 3939 C C . LYS B 1 145 ? 3.607 32.156 22.375 1 95.12 145 LYS B C 1
ATOM 3941 O O . LYS B 1 145 ? 2.709 32.656 23.062 1 95.12 145 LYS B O 1
ATOM 3946 N N . ILE B 1 146 ? 4.684 31.625 22.828 1 94.31 146 ILE B N 1
ATOM 3947 C CA . ILE B 1 146 ? 4.98 31.656 24.25 1 94.31 146 ILE B CA 1
ATOM 3948 C C . ILE B 1 146 ? 5.719 32.938 24.594 1 94.31 146 ILE B C 1
ATOM 3950 O O . ILE B 1 146 ? 6.574 33.406 23.828 1 94.31 146 ILE B O 1
ATOM 3954 N N . SER B 1 147 ? 5.469 33.469 25.766 1 91.38 147 SER B N 1
ATOM 3955 C CA . SER B 1 147 ? 6.059 34.719 26.188 1 91.38 147 SER B CA 1
ATOM 3956 C C . SER B 1 147 ? 7.492 34.531 26.672 1 91.38 147 SER B C 1
ATOM 3958 O O . SER B 1 147 ? 8.289 35.469 26.656 1 91.38 147 SER B O 1
ATOM 3960 N N . ASP B 1 148 ? 7.859 33.375 27.031 1 90.94 148 ASP B N 1
ATOM 3961 C CA . ASP B 1 148 ? 9.211 33.094 27.516 1 90.94 148 ASP B CA 1
ATOM 3962 C C . ASP B 1 148 ? 10.25 33.375 26.422 1 90.94 148 ASP B C 1
ATOM 3964 O O . ASP B 1 148 ? 9.945 33.312 25.234 1 90.94 148 ASP B O 1
ATOM 3968 N N . SER B 1 149 ? 11.461 33.719 26.891 1 94.06 149 SER B N 1
ATOM 3969 C CA . SER B 1 149 ? 12.523 33.969 25.922 1 94.06 149 SER B CA 1
ATOM 3970 C C . SER B 1 149 ? 12.953 32.656 25.266 1 94.06 149 SER B C 1
ATOM 3972 O O . SER B 1 149 ? 12.852 31.578 25.859 1 94.06 149 SER B O 1
ATOM 3974 N N . LYS B 1 150 ? 13.484 32.781 24.031 1 96.25 150 LYS B N 1
ATOM 3975 C CA . LYS B 1 150 ? 14.016 31.609 23.344 1 96.25 150 LYS B CA 1
ATOM 3976 C C . LYS B 1 150 ? 15.141 30.969 24.141 1 96.25 150 LYS B C 1
ATOM 3978 O O . LYS B 1 150 ? 15.258 29.734 24.188 1 96.25 150 LYS B O 1
ATOM 3983 N N . GLU B 1 151 ? 15.906 31.797 24.75 1 96.69 151 GLU B N 1
ATOM 3984 C CA . GLU B 1 151 ? 17.031 31.312 25.547 1 96.69 151 GLU B CA 1
ATOM 3985 C C . GLU B 1 151 ? 16.562 30.406 26.672 1 96.69 151 GLU B C 1
ATOM 3987 O O . GLU B 1 151 ? 17.125 29.328 26.891 1 96.69 151 GLU B O 1
ATOM 3992 N N . ASN B 1 152 ? 15.562 30.828 27.328 1 97.19 152 ASN B N 1
ATOM 3993 C CA . ASN B 1 152 ? 15.023 30.062 28.438 1 97.19 152 ASN B CA 1
ATOM 3994 C C . ASN B 1 152 ? 14.422 28.734 27.953 1 97.19 152 ASN B C 1
ATOM 3996 O O . ASN B 1 152 ? 14.625 27.703 28.594 1 97.19 152 ASN B O 1
ATOM 4000 N N . LEU B 1 153 ? 13.703 28.812 26.891 1 97.62 153 LEU B N 1
ATOM 4001 C CA . LEU B 1 153 ? 13.086 27.609 26.344 1 97.62 153 LEU B CA 1
ATOM 4002 C C . LEU B 1 153 ? 14.148 26.625 25.859 1 97.62 153 LEU B C 1
ATOM 4004 O O . LEU B 1 153 ? 14.016 25.422 26.062 1 97.62 153 LEU B O 1
ATOM 4008 N N . ARG B 1 154 ? 15.219 27.141 25.25 1 98.12 154 ARG B N 1
ATOM 4009 C CA . ARG B 1 154 ? 16.312 26.297 24.781 1 98.12 154 ARG B CA 1
ATOM 4010 C C . ARG B 1 154 ? 17.016 25.609 25.953 1 98.12 154 ARG B C 1
ATOM 4012 O O . ARG B 1 154 ? 17.328 24.422 25.875 1 98.12 154 ARG B O 1
ATOM 4019 N N . LYS B 1 155 ? 17.172 26.281 27 1 97.12 155 LYS B N 1
ATOM 4020 C CA . LYS B 1 155 ? 17.75 25.688 28.203 1 97.12 155 LYS B CA 1
ATOM 4021 C C . LYS B 1 155 ? 16.859 24.562 28.734 1 97.12 155 LYS B C 1
ATOM 4023 O O . LYS B 1 155 ? 17.359 23.469 29.047 1 97.12 155 LYS B O 1
ATOM 4028 N N . LYS B 1 156 ? 15.602 24.859 28.797 1 96.06 156 LYS B N 1
ATOM 4029 C CA . LYS B 1 156 ? 14.633 23.875 29.281 1 96.06 156 LYS B CA 1
ATOM 4030 C C . LYS B 1 156 ? 14.648 22.609 28.438 1 96.06 156 LYS B C 1
ATOM 4032 O O . LYS B 1 156 ? 14.492 21.5 28.953 1 96.06 156 LYS B O 1
ATOM 4037 N N . LEU B 1 157 ? 14.93 22.781 27.141 1 97.31 157 LEU B N 1
ATOM 4038 C CA . LEU B 1 157 ? 14.875 21.688 26.188 1 97.31 157 LEU B CA 1
ATOM 4039 C C . LEU B 1 157 ? 16.266 21.094 25.953 1 97.31 157 LEU B C 1
ATOM 4041 O O . LEU B 1 157 ? 16.438 20.234 25.094 1 97.31 157 LEU B O 1
ATOM 4045 N N . ASN B 1 158 ? 17.281 21.594 26.688 1 96.44 158 ASN B N 1
ATOM 4046 C CA . ASN B 1 158 ? 18.656 21.156 26.562 1 96.44 158 ASN B CA 1
ATOM 4047 C C . ASN B 1 158 ? 19.188 21.391 25.141 1 96.44 158 ASN B C 1
ATOM 4049 O O . ASN B 1 158 ? 19.781 20.484 24.547 1 96.44 158 ASN B O 1
ATOM 4053 N N . LEU B 1 159 ? 18.859 22.547 24.625 1 97.19 159 LEU B N 1
ATOM 4054 C CA . LEU B 1 159 ? 19.391 22.984 23.328 1 97.19 159 LEU B CA 1
ATOM 4055 C C . LEU B 1 159 ? 20.438 24.062 23.516 1 97.19 159 LEU B C 1
ATOM 4057 O O . LEU B 1 159 ? 20.406 24.812 24.484 1 97.19 159 LEU B O 1
ATOM 4061 N N . ASP B 1 160 ? 21.312 24.141 22.531 1 95.81 160 ASP B N 1
ATOM 4062 C CA . ASP B 1 160 ? 22.281 25.234 22.531 1 95.81 160 ASP B CA 1
ATOM 4063 C C . ASP B 1 160 ? 21.609 26.562 22.188 1 95.81 160 ASP B C 1
ATOM 4065 O O . ASP B 1 160 ? 20.641 26.594 21.422 1 95.81 160 ASP B O 1
ATOM 4069 N N . ASN B 1 161 ? 22.172 27.594 22.734 1 96.25 161 ASN B N 1
ATOM 4070 C CA . ASN B 1 161 ? 21.625 28.922 22.406 1 96.25 161 ASN B CA 1
ATOM 4071 C C . ASN B 1 161 ? 22.203 29.453 21.094 1 96.25 161 ASN B C 1
ATOM 4073 O O . ASN B 1 161 ? 22.953 30.422 21.078 1 96.25 161 ASN B O 1
ATOM 4077 N N . LYS B 1 162 ? 21.797 28.781 20.062 1 97.12 162 LYS B N 1
ATOM 4078 C CA . LYS B 1 162 ? 22.141 29.062 18.672 1 97.12 162 LYS B CA 1
ATOM 4079 C C . LYS B 1 162 ? 20.891 29.188 17.812 1 97.12 162 LYS B C 1
ATOM 4081 O O . LYS B 1 162 ? 19.797 28.828 18.25 1 97.12 162 LYS B O 1
ATOM 4086 N N . PHE B 1 163 ? 21.141 29.875 16.656 1 98.31 163 PHE B N 1
ATOM 4087 C CA . PHE B 1 163 ? 20.047 29.797 15.695 1 98.31 163 PHE B CA 1
ATOM 4088 C C . PHE B 1 163 ? 19.531 28.375 15.578 1 98.31 163 PHE B C 1
ATOM 4090 O O . PHE B 1 163 ? 20.312 27.438 15.359 1 98.31 163 PHE B O 1
ATOM 4097 N N . THR B 1 164 ? 18.219 28.141 15.781 1 98.81 164 THR B N 1
ATOM 4098 C CA . THR B 1 164 ? 17.672 26.797 15.922 1 98.81 164 THR B CA 1
ATOM 4099 C C . THR B 1 164 ? 16.641 26.516 14.836 1 98.81 164 THR B C 1
ATOM 4101 O O . THR B 1 164 ? 15.734 27.312 14.609 1 98.81 164 THR B O 1
ATOM 4104 N N . ILE B 1 165 ? 16.828 25.406 14.164 1 98.88 165 ILE B N 1
ATOM 4105 C CA . ILE B 1 165 ? 15.914 24.922 13.148 1 98.88 165 ILE B CA 1
ATOM 4106 C C . ILE B 1 165 ? 15.211 23.656 13.656 1 98.88 165 ILE B C 1
ATOM 4108 O O . ILE B 1 165 ? 15.859 22.719 14.117 1 98.88 165 ILE B O 1
ATOM 4112 N N . VAL B 1 166 ? 13.859 23.672 13.562 1 98.81 166 VAL B N 1
ATOM 4113 C CA . VAL B 1 166 ? 13.102 22.516 14.031 1 98.81 166 VAL B CA 1
ATOM 4114 C C . VAL B 1 166 ? 12.352 21.875 12.859 1 98.81 166 VAL B C 1
ATOM 4116 O O . VAL B 1 166 ? 11.812 22.594 12 1 98.81 166 VAL B O 1
ATOM 4119 N N . GLY B 1 167 ? 12.469 20.625 12.703 1 97.88 167 GLY B N 1
ATOM 4120 C CA . GLY B 1 167 ? 11.633 19.797 11.852 1 97.88 167 GLY B CA 1
ATOM 4121 C C . GLY B 1 167 ? 10.781 18.812 12.633 1 97.88 167 GLY B C 1
ATOM 4122 O O . GLY B 1 167 ? 11.141 18.406 13.742 1 97.88 167 GLY B O 1
ATOM 4123 N N . VAL B 1 168 ? 9.617 18.484 12.008 1 95.06 168 VAL B N 1
ATOM 4124 C CA . VAL B 1 168 ? 8.672 17.625 12.719 1 95.06 168 VAL B CA 1
ATOM 4125 C C . VAL B 1 168 ? 8.094 16.594 11.758 1 95.06 168 VAL B C 1
ATOM 4127 O O . VAL B 1 168 ? 7.688 16.922 10.641 1 95.06 168 VAL B O 1
ATOM 4130 N N . GLY B 1 169 ? 8.055 15.352 12.227 1 90.06 169 GLY B N 1
ATOM 4131 C CA . GLY B 1 169 ? 7.438 14.266 11.477 1 90.06 169 GLY B CA 1
ATOM 4132 C C . GLY B 1 169 ? 8.062 12.914 11.758 1 90.06 169 GLY B C 1
ATOM 4133 O O . GLY B 1 169 ? 9.086 12.828 12.438 1 90.06 169 GLY B O 1
ATOM 4134 N N . GLN B 1 170 ? 7.438 11.914 11.227 1 83.75 170 GLN B N 1
ATOM 4135 C CA . GLN B 1 170 ? 8.055 10.594 11.328 1 83.75 170 GLN B CA 1
ATOM 4136 C C . GLN B 1 170 ? 9.422 10.57 10.648 1 83.75 170 GLN B C 1
ATOM 4138 O O . GLN B 1 170 ? 9.594 11.156 9.57 1 83.75 170 GLN B O 1
ATOM 4143 N N . VAL B 1 171 ? 10.32 9.852 11.297 1 87.81 171 VAL B N 1
ATOM 4144 C CA . VAL B 1 171 ? 11.664 9.742 10.734 1 87.81 171 VAL B CA 1
ATOM 4145 C C . VAL B 1 171 ? 11.648 8.789 9.547 1 87.81 171 VAL B C 1
ATOM 4147 O O . VAL B 1 171 ? 11.773 7.57 9.711 1 87.81 171 VAL B O 1
ATOM 4150 N N . GLN B 1 172 ? 11.469 9.359 8.398 1 81.56 172 GLN B N 1
ATOM 4151 C CA . GLN B 1 172 ? 11.383 8.609 7.148 1 81.56 172 GLN B CA 1
ATOM 4152 C C . GLN B 1 172 ? 12.102 9.328 6.016 1 81.56 172 GLN B C 1
ATOM 4154 O O . GLN B 1 172 ? 12.258 10.555 6.055 1 81.56 172 GLN B O 1
ATOM 4159 N N . GLU B 1 173 ? 12.469 8.594 5.047 1 81.38 173 GLU B N 1
ATOM 4160 C CA . GLU B 1 173 ? 13.125 9.164 3.875 1 81.38 173 GLU B CA 1
ATOM 4161 C C . GLU B 1 173 ? 12.203 10.133 3.145 1 81.38 173 GLU B C 1
ATOM 4163 O O . GLU B 1 173 ? 12.641 11.195 2.689 1 81.38 173 GLU B O 1
ATOM 4168 N N . ARG B 1 174 ? 10.961 9.797 3.016 1 80.62 174 ARG B N 1
ATOM 4169 C CA . ARG B 1 174 ? 10.031 10.633 2.27 1 80.62 174 ARG B CA 1
ATOM 4170 C C . ARG B 1 174 ? 9.844 11.984 2.945 1 80.62 174 ARG B C 1
ATOM 4172 O O . ARG B 1 174 ? 9.461 12.969 2.297 1 80.62 174 ARG B O 1
ATOM 4179 N N . LYS B 1 175 ? 10.133 12.047 4.234 1 87.19 175 LYS B N 1
ATOM 4180 C CA . LYS B 1 175 ? 10.016 13.297 4.977 1 87.19 175 LYS B CA 1
ATOM 4181 C C . LYS B 1 175 ? 11.273 14.148 4.828 1 87.19 175 LYS B C 1
ATOM 4183 O O . LYS B 1 175 ? 11.312 15.289 5.285 1 87.19 175 LYS B O 1
ATOM 4188 N N . GLY B 1 176 ? 12.281 13.625 4.234 1 92.19 176 GLY B N 1
ATOM 4189 C CA . GLY B 1 176 ? 13.5 14.367 3.953 1 92.19 176 GLY B CA 1
ATOM 4190 C C . GLY B 1 176 ? 14.453 14.422 5.129 1 92.19 176 GLY B C 1
ATOM 4191 O O . GLY B 1 176 ? 15.258 15.352 5.242 1 92.19 176 GLY B O 1
ATOM 4192 N N . VAL B 1 177 ? 14.391 13.43 5.949 1 92.81 177 VAL B N 1
ATOM 4193 C CA . VAL B 1 177 ? 15.227 13.422 7.148 1 92.81 177 VAL B CA 1
ATOM 4194 C C . VAL B 1 177 ? 16.703 13.359 6.754 1 92.81 177 VAL B C 1
ATOM 4196 O O . VAL B 1 177 ? 17.531 14.055 7.332 1 92.81 177 VAL B O 1
ATOM 4199 N N . PRO B 1 178 ? 17.078 12.586 5.742 1 92.44 178 PRO B N 1
ATOM 4200 C CA . PRO B 1 178 ? 18.484 12.602 5.328 1 92.44 178 PRO B CA 1
ATOM 4201 C C . PRO B 1 178 ? 18.969 13.992 4.934 1 92.44 178 PRO B C 1
ATOM 4203 O O . PRO B 1 178 ? 20.094 14.375 5.254 1 92.44 178 PRO B O 1
ATOM 4206 N N . ASP B 1 179 ? 18.109 14.695 4.25 1 97 179 ASP B N 1
ATOM 4207 C CA . ASP B 1 179 ? 18.469 16.062 3.873 1 97 179 ASP B CA 1
ATOM 4208 C C . ASP B 1 179 ? 18.609 16.953 5.105 1 97 179 ASP B C 1
ATOM 4210 O O . ASP B 1 179 ? 19.5 17.797 5.168 1 97 179 ASP B O 1
ATOM 4214 N N . PHE B 1 180 ? 17.75 16.75 6.035 1 97.88 180 PHE B N 1
ATOM 4215 C CA . PHE B 1 180 ? 17.797 17.5 7.289 1 97.88 180 PHE B CA 1
ATOM 4216 C C . PHE B 1 180 ? 19.109 17.25 8.016 1 97.88 180 PHE B C 1
ATOM 4218 O O . PHE B 1 180 ? 19.75 18.188 8.5 1 97.88 180 PHE B O 1
ATOM 4225 N N . VAL B 1 181 ? 19.531 16.031 8 1 97 181 VAL B N 1
ATOM 4226 C CA . VAL B 1 181 ? 20.797 15.625 8.609 1 97 181 VAL B CA 1
ATOM 4227 C C . VAL B 1 181 ? 21.969 16.266 7.863 1 97 181 VAL B C 1
ATOM 4229 O O . VAL B 1 181 ? 22.891 16.781 8.484 1 97 181 VAL B O 1
ATOM 4232 N N . LYS B 1 182 ? 21.859 16.188 6.598 1 97.62 182 LYS B N 1
ATOM 4233 C CA . LYS B 1 182 ? 22.906 16.797 5.773 1 97.62 182 LYS B CA 1
ATOM 4234 C C . LYS B 1 182 ? 23.047 18.281 6.07 1 97.62 182 LYS B C 1
ATOM 4236 O O . LYS B 1 182 ? 24.156 18.797 6.188 1 97.62 182 LYS B O 1
ATOM 4241 N N . LEU B 1 183 ? 21.969 18.953 6.156 1 98.75 183 LEU B N 1
ATOM 4242 C CA . LEU B 1 183 ? 21.984 20.375 6.461 1 98.75 183 LEU B CA 1
ATOM 4243 C C . LEU B 1 183 ? 22.609 20.641 7.824 1 98.75 183 LEU B C 1
ATOM 4245 O O . LEU B 1 183 ? 23.344 21.609 7.996 1 98.75 183 LEU B O 1
ATOM 4249 N N . ALA B 1 184 ? 22.344 19.812 8.797 1 98.44 184 ALA B N 1
ATOM 4250 C CA . ALA B 1 184 ? 22.953 19.938 10.117 1 98.44 184 ALA B CA 1
ATOM 4251 C C . ALA B 1 184 ? 24.469 19.812 10.023 1 98.44 184 ALA B C 1
ATOM 4253 O O . ALA B 1 184 ? 25.203 20.594 10.633 1 98.44 184 ALA B O 1
ATOM 4254 N N . LYS B 1 185 ? 24.906 18.859 9.258 1 97.94 185 LYS B N 1
ATOM 4255 C CA . LYS B 1 185 ? 26.328 18.625 9.094 1 97.94 185 LYS B CA 1
ATOM 4256 C C . LYS B 1 185 ? 27 19.812 8.406 1 97.94 185 LYS B C 1
ATOM 4258 O O . LYS B 1 185 ? 28.125 20.188 8.75 1 97.94 185 LYS B O 1
ATOM 4263 N N . LEU B 1 186 ? 26.328 20.391 7.496 1 98.19 186 LEU B N 1
ATOM 4264 C CA . LEU B 1 186 ? 26.875 21.5 6.723 1 98.19 186 LEU B CA 1
ATOM 4265 C C . LEU B 1 186 ? 26.922 22.766 7.566 1 98.19 186 LEU B C 1
ATOM 4267 O O . LEU B 1 186 ? 27.625 23.719 7.223 1 98.19 186 LEU B O 1
ATOM 4271 N N . ASN B 1 187 ? 26.156 22.828 8.648 1 98.38 187 ASN B N 1
ATOM 4272 C CA . ASN B 1 187 ? 26.047 24.031 9.461 1 98.38 187 ASN B CA 1
ATOM 4273 C C . ASN B 1 187 ? 26.266 23.734 10.938 1 98.38 187 ASN B C 1
ATOM 4275 O O . ASN B 1 187 ? 25.344 23.891 11.75 1 98.38 187 ASN B O 1
ATOM 4279 N N . PRO B 1 188 ? 27.453 23.438 11.344 1 97.81 188 PRO B N 1
ATOM 4280 C CA . PRO B 1 188 ? 27.719 23.047 12.734 1 97.81 188 PRO B CA 1
ATOM 4281 C C . PRO B 1 188 ? 27.422 24.156 13.727 1 97.81 188 PRO B C 1
ATOM 4283 O O . PRO B 1 188 ? 27.25 23.906 14.922 1 97.81 188 PRO B O 1
ATOM 4286 N N . GLU B 1 189 ? 27.297 25.359 13.273 1 97.81 189 GLU B N 1
ATOM 4287 C CA . GLU B 1 189 ? 27.062 26.5 14.156 1 97.81 189 GLU B CA 1
ATOM 4288 C C . GLU B 1 189 ? 25.578 26.688 14.414 1 97.81 189 GLU B C 1
ATOM 4290 O O . GLU B 1 189 ? 25.188 27.5 15.266 1 97.81 189 GLU B O 1
ATOM 4295 N N . ILE B 1 190 ? 24.75 25.984 13.734 1 98.56 190 ILE B N 1
ATOM 4296 C CA . ILE B 1 190 ? 23.297 26.062 13.875 1 98.56 190 ILE B CA 1
ATOM 4297 C C . ILE B 1 190 ? 22.781 24.828 14.633 1 98.56 190 ILE B C 1
ATOM 4299 O O . ILE B 1 190 ? 23.281 23.719 14.445 1 98.56 190 ILE B O 1
ATOM 4303 N N . GLN B 1 191 ? 21.797 25.031 15.5 1 98.69 191 GLN B N 1
ATOM 4304 C CA . GLN B 1 191 ? 21.156 23.922 16.219 1 98.69 191 GLN B CA 1
ATOM 4305 C C . GLN B 1 191 ? 20 23.344 15.414 1 98.69 191 GLN B C 1
ATOM 4307 O O . GLN B 1 191 ? 19.141 24.094 14.938 1 98.69 191 GLN B O 1
ATOM 4312 N N . PHE B 1 192 ? 20.031 22.016 15.242 1 98.69 192 PHE B N 1
ATOM 4313 C CA . PHE B 1 192 ? 18.938 21.312 14.562 1 98.69 192 PHE B CA 1
ATOM 4314 C C . PHE B 1 192 ? 18.219 20.375 15.516 1 98.69 192 PHE B C 1
ATOM 4316 O O . PHE B 1 192 ? 18.844 19.719 16.344 1 98.69 192 PHE B O 1
ATOM 4323 N N . VAL B 1 193 ? 16.891 20.328 15.383 1 98.44 193 VAL B N 1
ATOM 4324 C CA . VAL B 1 193 ? 16.078 19.406 16.156 1 98.44 193 VAL B CA 1
ATOM 4325 C C . VAL B 1 193 ? 15.008 18.781 15.266 1 98.44 193 VAL B C 1
ATOM 4327 O O . VAL B 1 193 ? 14.273 19.484 14.578 1 98.44 193 VAL B O 1
ATOM 4330 N N . TRP B 1 194 ? 14.953 17.516 15.227 1 97.5 194 TRP B N 1
ATOM 4331 C CA . TRP B 1 194 ? 13.883 16.797 14.547 1 97.5 194 TRP B CA 1
ATOM 4332 C C . TRP B 1 194 ? 13 16.062 15.555 1 97.5 194 TRP B C 1
ATOM 4334 O O . TRP B 1 194 ? 13.43 15.094 16.188 1 97.5 194 TRP B O 1
ATOM 4344 N N . VAL B 1 195 ? 11.727 16.547 15.625 1 95.44 195 VAL B N 1
ATOM 4345 C CA . VAL B 1 195 ? 10.805 15.961 16.594 1 95.44 195 VAL B CA 1
ATOM 4346 C C . VAL B 1 195 ? 9.875 14.977 15.883 1 95.44 195 VAL B C 1
ATOM 4348 O O . VAL B 1 195 ? 9.211 15.336 14.906 1 95.44 195 VAL B O 1
ATOM 4351 N N . GLY B 1 196 ? 9.844 13.766 16.359 1 90.38 196 GLY B N 1
ATOM 4352 C CA . GLY B 1 196 ? 8.992 12.742 15.789 1 90.38 196 GLY B CA 1
ATOM 4353 C C . GLY B 1 196 ? 9.523 11.336 15.992 1 90.38 196 GLY B C 1
ATOM 4354 O O . GLY B 1 196 ? 10.695 11.148 16.328 1 90.38 196 GLY B O 1
ATOM 4355 N N . GLY B 1 197 ? 8.609 10.43 15.891 1 80.06 197 GLY B N 1
ATOM 4356 C CA . GLY B 1 197 ? 8.969 9.047 16.188 1 80.06 197 GLY B CA 1
ATOM 4357 C C . GLY B 1 197 ? 9.484 8.289 14.984 1 80.06 197 GLY B C 1
ATOM 4358 O O . GLY B 1 197 ? 9.461 8.805 13.867 1 80.06 197 GLY B O 1
ATOM 4359 N N . PHE B 1 198 ? 10.141 7.18 15.367 1 68.19 198 PHE B N 1
ATOM 4360 C CA . PHE B 1 198 ? 10.633 6.238 14.367 1 68.19 198 PHE B CA 1
ATOM 4361 C C . PHE B 1 198 ? 9.609 5.145 14.102 1 68.19 198 PHE B C 1
ATOM 4363 O O . PHE B 1 198 ? 9.055 4.566 15.039 1 68.19 198 PHE B O 1
ATOM 4370 N N . SER B 1 199 ? 8.953 5.254 13.031 1 56.88 199 SER B N 1
ATOM 4371 C CA . SER B 1 199 ? 8.07 4.133 12.742 1 56.88 199 SER B CA 1
ATOM 4372 C C . SER B 1 199 ? 8.805 3.025 11.992 1 56.88 199 SER B C 1
ATOM 4374 O O . SER B 1 199 ? 9.25 3.221 10.859 1 56.88 199 SER B O 1
ATOM 4376 N N . PHE B 1 200 ? 9.812 2.303 12.703 1 49.53 200 PHE B N 1
ATOM 4377 C CA . PHE B 1 200 ? 10.648 1.302 12.047 1 49.53 200 PHE B CA 1
ATOM 4378 C C . PHE B 1 200 ? 9.805 0.128 11.562 1 49.53 200 PHE B C 1
ATOM 4380 O O . PHE B 1 200 ? 9.133 -0.534 12.359 1 49.53 200 PHE B O 1
ATOM 4387 N N . GLY B 1 201 ? 9.016 0.178 10.648 1 47 201 GLY B N 1
ATOM 4388 C CA . GLY B 1 201 ? 8.633 -1.141 10.172 1 47 201 GLY B CA 1
ATOM 4389 C C . GLY B 1 201 ? 9.805 -1.976 9.703 1 47 201 GLY B C 1
ATOM 4390 O O . GLY B 1 201 ? 10.922 -1.465 9.555 1 47 201 GLY B O 1
ATOM 4391 N N . ALA B 1 202 ? 9.742 -3.307 9.766 1 42.19 202 ALA B N 1
ATOM 4392 C CA . ALA B 1 202 ? 10.805 -4.273 9.516 1 42.19 202 ALA B CA 1
ATOM 4393 C C . ALA B 1 202 ? 11.742 -3.791 8.414 1 42.19 202 ALA B C 1
ATOM 4395 O O . ALA B 1 202 ? 12.969 -3.781 8.586 1 42.19 202 ALA B O 1
ATOM 4396 N N . ILE B 1 203 ? 11.57 -4.105 7.086 1 43.12 203 ILE B N 1
ATOM 4397 C CA . ILE B 1 203 ? 12.516 -4.176 5.977 1 43.12 203 ILE B CA 1
ATOM 4398 C C . ILE B 1 203 ? 12.461 -2.877 5.176 1 43.12 203 ILE B C 1
ATOM 4400 O O . ILE B 1 203 ? 11.961 -2.857 4.047 1 43.12 203 ILE B O 1
ATOM 4404 N N . THR B 1 204 ? 12.117 -1.764 5.801 1 45 204 THR B N 1
ATOM 4405 C CA . THR B 1 204 ? 11.969 -0.692 4.82 1 45 204 THR B CA 1
ATOM 4406 C C . THR B 1 204 ? 13.328 -0.188 4.359 1 45 204 THR B C 1
ATOM 4408 O O . THR B 1 204 ? 14.289 -0.19 5.133 1 45 204 THR B O 1
ATOM 4411 N N . ASP B 1 205 ? 13.602 0.046 3.088 1 45.12 205 ASP B N 1
ATOM 4412 C CA . ASP B 1 205 ? 14.719 0.646 2.373 1 45.12 205 ASP B CA 1
ATOM 4413 C C . ASP B 1 205 ? 15.172 1.943 3.041 1 45.12 205 ASP B C 1
ATOM 4415 O O . ASP B 1 205 ? 14.344 2.803 3.357 1 45.12 205 ASP B O 1
ATOM 4419 N N . GLY B 1 206 ? 16.328 2.135 3.527 1 53.84 206 GLY B N 1
ATOM 4420 C CA . GLY B 1 206 ? 17 3.32 4.051 1 53.84 206 GLY B CA 1
ATOM 4421 C C . GLY B 1 206 ? 17.031 3.361 5.566 1 53.84 206 GLY B C 1
ATOM 4422 O O . GLY B 1 206 ? 17.656 4.246 6.152 1 53.84 206 GLY B O 1
ATOM 4423 N N . TYR B 1 207 ? 16.312 2.391 6.062 1 62.03 207 TYR B N 1
ATOM 4424 C CA . TYR B 1 207 ? 16.188 2.381 7.516 1 62.03 207 TYR B CA 1
ATOM 4425 C C . TYR B 1 207 ? 17.547 2.182 8.18 1 62.03 207 TYR B C 1
ATOM 4427 O O . TYR B 1 207 ? 17.828 2.773 9.227 1 62.03 207 TYR B O 1
ATOM 4435 N N . ASP B 1 208 ? 18.328 1.519 7.449 1 68.31 208 ASP B N 1
ATOM 4436 C CA . ASP B 1 208 ? 19.594 1.239 8.125 1 68.31 208 ASP B CA 1
ATOM 4437 C C . ASP B 1 208 ? 20.422 2.514 8.305 1 68.31 208 ASP B C 1
ATOM 4439 O O . ASP B 1 208 ? 20.969 2.762 9.383 1 68.31 208 ASP B O 1
ATOM 4443 N N . GLU B 1 209 ? 20.359 3.35 7.355 1 73.69 209 GLU B N 1
ATOM 4444 C CA . GLU B 1 209 ? 21.141 4.582 7.422 1 73.69 209 GLU B CA 1
ATOM 4445 C C . GLU B 1 209 ? 20.516 5.578 8.398 1 73.69 209 GLU B C 1
ATOM 4447 O O . GLU B 1 209 ? 21.234 6.262 9.133 1 73.69 209 GLU B O 1
ATOM 4452 N N . LEU B 1 210 ? 19.312 5.645 8.438 1 80.75 210 LEU B N 1
ATOM 4453 C CA . LEU B 1 210 ? 18.625 6.578 9.328 1 80.75 210 LEU B CA 1
ATOM 4454 C C . LEU B 1 210 ? 18.766 6.137 10.781 1 80.75 210 LEU B C 1
ATOM 4456 O O . LEU B 1 210 ? 18.969 6.969 11.672 1 80.75 210 LEU B O 1
ATOM 4460 N N . LYS B 1 211 ? 18.781 4.871 10.914 1 80.12 211 LYS B N 1
ATOM 4461 C CA . LYS B 1 211 ? 18.969 4.344 12.266 1 80.12 211 LYS B CA 1
ATOM 4462 C C . LYS B 1 211 ? 20.344 4.715 12.812 1 80.12 211 LYS B C 1
ATOM 4464 O O . LYS B 1 211 ? 20.484 5.07 13.984 1 80.12 211 LYS B O 1
ATOM 4469 N N . LYS B 1 212 ? 21.266 4.609 11.945 1 82.31 212 LYS B N 1
ATOM 4470 C CA . LYS B 1 212 ? 22.641 4.934 12.336 1 82.31 212 LYS B CA 1
ATOM 4471 C C . LYS B 1 212 ? 22.766 6.398 12.742 1 82.31 212 LYS B C 1
ATOM 4473 O O . LYS B 1 212 ? 23.422 6.723 13.727 1 82.31 212 LYS B O 1
ATOM 4478 N N . VAL B 1 213 ? 22.094 7.223 12.07 1 86.94 213 VAL B N 1
ATOM 4479 C CA . VAL B 1 213 ? 22.203 8.656 12.328 1 86.94 213 VAL B CA 1
ATOM 4480 C C . VAL B 1 213 ? 21.453 9.008 13.609 1 86.94 213 VAL B C 1
ATOM 4482 O O . VAL B 1 213 ? 21.875 9.891 14.367 1 86.94 213 VAL B O 1
ATOM 4485 N N . ILE B 1 214 ? 20.422 8.352 13.859 1 85.69 214 ILE B N 1
ATOM 4486 C CA . ILE B 1 214 ? 19.641 8.602 15.07 1 85.69 214 ILE B CA 1
ATOM 4487 C C . ILE B 1 214 ? 20.453 8.18 16.297 1 85.69 214 ILE B C 1
ATOM 4489 O O . ILE B 1 214 ? 20.422 8.852 17.328 1 85.69 214 ILE B O 1
ATOM 4493 N N . LYS B 1 215 ? 21.125 7.086 16.109 1 86.75 215 LYS B N 1
ATOM 4494 C CA . LYS B 1 215 ? 21.938 6.574 17.219 1 86.75 215 LYS B CA 1
ATOM 4495 C C . LYS B 1 215 ? 23.172 7.449 17.453 1 86.75 215 LYS B C 1
ATOM 4497 O O . LYS B 1 215 ? 23.625 7.602 18.594 1 86.75 215 LYS B O 1
ATOM 4502 N N . ASN B 1 216 ? 23.656 8.008 16.406 1 91.94 216 ASN B N 1
ATOM 4503 C CA . ASN B 1 216 ? 24.828 8.867 16.5 1 91.94 216 ASN B CA 1
ATOM 4504 C C . ASN B 1 216 ? 24.672 10.133 15.656 1 91.94 216 ASN B C 1
ATOM 4506 O O . ASN B 1 216 ? 25.391 10.328 14.672 1 91.94 216 ASN B O 1
ATOM 4510 N N . PRO B 1 217 ? 23.812 10.977 16.156 1 94.06 217 PRO B N 1
ATOM 4511 C CA . PRO B 1 217 ? 23.578 12.195 15.383 1 94.06 217 PRO B CA 1
ATOM 4512 C C . PRO B 1 217 ? 24.75 13.18 15.469 1 94.06 217 PRO B C 1
ATOM 4514 O O . PRO B 1 217 ? 25.562 13.094 16.391 1 94.06 217 PRO B O 1
ATOM 4517 N N . PRO B 1 218 ? 24.844 14.047 14.422 1 95.56 218 PRO B N 1
ATOM 4518 C CA . PRO B 1 218 ? 25.781 15.156 14.602 1 95.56 218 PRO B CA 1
ATOM 4519 C C . PRO B 1 218 ? 25.562 15.906 15.914 1 95.56 218 PRO B C 1
ATOM 4521 O O . PRO B 1 218 ? 24.453 15.945 16.438 1 95.56 218 PRO B O 1
ATOM 4524 N N . ALA B 1 219 ? 26.594 16.562 16.422 1 96.12 219 ALA B N 1
ATOM 4525 C CA . ALA B 1 219 ? 26.562 17.203 17.734 1 96.12 219 ALA B CA 1
ATOM 4526 C C . ALA B 1 219 ? 25.469 18.266 17.797 1 96.12 219 ALA B C 1
ATOM 4528 O O . ALA B 1 219 ? 24.891 18.5 18.859 1 96.12 219 ALA B O 1
ATOM 4529 N N . ASN B 1 220 ? 25.219 18.859 16.688 1 98.12 220 ASN B N 1
ATOM 4530 C CA . ASN B 1 220 ? 24.266 19.969 16.672 1 98.12 220 ASN B CA 1
ATOM 4531 C C . ASN B 1 220 ? 22.875 19.5 16.219 1 98.12 220 ASN B C 1
ATOM 4533 O O . ASN B 1 220 ? 22.062 20.328 15.773 1 98.12 220 ASN B O 1
ATOM 4537 N N . LEU B 1 221 ? 22.562 18.219 16.203 1 98 221 LEU B N 1
ATOM 4538 C CA . LEU B 1 221 ? 21.266 17.672 15.805 1 98 221 LEU B CA 1
ATOM 4539 C C . LEU B 1 221 ? 20.719 16.766 16.891 1 98 221 LEU B C 1
ATOM 4541 O O . LEU B 1 221 ? 21.406 15.852 17.375 1 98 221 LEU B O 1
ATOM 4545 N N . LYS B 1 222 ? 19.453 17 17.312 1 96.75 222 LYS B N 1
ATOM 4546 C CA . LYS B 1 222 ? 18.797 16.188 18.344 1 96.75 222 LYS B CA 1
ATOM 4547 C C . LYS B 1 222 ? 17.531 15.531 17.781 1 96.75 222 LYS B C 1
ATOM 4549 O O . LYS B 1 222 ? 16.797 16.141 17 1 96.75 222 LYS B O 1
ATOM 4554 N N . PHE B 1 223 ? 17.328 14.359 18.234 1 95.31 223 PHE B N 1
ATOM 4555 C CA . PHE B 1 223 ? 16.109 13.602 17.984 1 95.31 223 PHE B CA 1
ATOM 4556 C C . PHE B 1 223 ? 15.383 13.281 19.281 1 95.31 223 PHE B C 1
ATOM 4558 O O . PHE B 1 223 ? 15.5 12.18 19.812 1 95.31 223 PHE B O 1
ATOM 4565 N N . PRO B 1 224 ? 14.508 14.102 19.703 1 94.5 224 PRO B N 1
ATOM 4566 C CA . PRO B 1 224 ? 13.859 13.883 20.984 1 94.5 224 PRO B CA 1
ATOM 4567 C C . PRO B 1 224 ? 12.781 12.797 20.938 1 94.5 224 PRO B C 1
ATOM 4569 O O . PRO B 1 224 ? 12.281 12.375 21.969 1 94.5 224 PRO B O 1
ATOM 4572 N N . GLY B 1 225 ? 12.453 12.359 19.734 1 91.38 225 GLY B N 1
ATOM 4573 C CA . GLY B 1 225 ? 11.375 11.391 19.609 1 91.38 225 GLY B CA 1
ATOM 4574 C C . GLY B 1 225 ? 9.992 12.023 19.688 1 91.38 225 GLY B C 1
ATOM 4575 O O . GLY B 1 225 ? 9.82 13.195 19.344 1 91.38 225 GLY B O 1
ATOM 4576 N N . ILE B 1 226 ? 9.047 11.219 20.031 1 88.69 226 ILE B N 1
ATOM 4577 C CA . ILE B 1 226 ? 7.676 11.703 20.141 1 88.69 226 ILE B CA 1
ATOM 4578 C C . ILE B 1 226 ? 7.512 12.461 21.469 1 88.69 226 ILE B C 1
ATOM 4580 O O . ILE B 1 226 ? 7.973 12.008 22.516 1 88.69 226 ILE B O 1
ATOM 4584 N N . VAL B 1 227 ? 6.938 13.586 21.344 1 91.75 227 VAL B N 1
ATOM 4585 C CA . VAL B 1 227 ? 6.715 14.391 22.531 1 91.75 227 VAL B CA 1
ATOM 4586 C C . VAL B 1 227 ? 5.238 14.75 22.656 1 91.75 227 VAL B C 1
ATOM 4588 O O . VAL B 1 227 ? 4.484 14.641 21.688 1 91.75 227 VAL B O 1
ATOM 4591 N N . ASP B 1 228 ? 4.855 15.125 23.812 1 89.25 228 ASP B N 1
ATOM 4592 C CA . ASP B 1 228 ? 3.475 15.562 24 1 89.25 228 ASP B CA 1
ATOM 4593 C C . ASP B 1 228 ? 3.254 16.953 23.391 1 89.25 228 ASP B C 1
ATOM 4595 O O . ASP B 1 228 ? 4.207 17.609 22.969 1 89.25 228 ASP B O 1
ATOM 4599 N N . ARG B 1 229 ? 2.043 17.453 23.297 1 86.88 229 ARG B N 1
ATOM 4600 C CA . ARG B 1 229 ? 1.666 18.656 22.578 1 86.88 229 ARG B CA 1
ATOM 4601 C C . ARG B 1 229 ? 2.26 19.891 23.25 1 86.88 229 ARG B C 1
ATOM 4603 O O . ARG B 1 229 ? 2.68 20.828 22.562 1 86.88 229 ARG B O 1
ATOM 4610 N N . ASP B 1 230 ? 2.271 19.812 24.516 1 89.69 230 ASP B N 1
ATOM 4611 C CA . ASP B 1 230 ? 2.828 20.953 25.234 1 89.69 230 ASP B CA 1
ATOM 4612 C C . ASP B 1 230 ? 4.316 21.125 24.938 1 89.69 230 ASP B C 1
ATOM 4614 O O . ASP B 1 230 ? 4.781 22.234 24.672 1 89.69 230 ASP B O 1
ATOM 4618 N N . LYS B 1 231 ? 4.957 20.062 25.016 1 94.81 231 LYS B N 1
ATOM 4619 C CA . LYS B 1 231 ? 6.383 20.109 24.703 1 94.81 231 LYS B CA 1
ATOM 4620 C C . LYS B 1 231 ? 6.617 20.469 23.234 1 94.81 231 LYS B C 1
ATOM 4622 O O . LYS B 1 231 ? 7.586 21.156 22.906 1 94.81 231 LYS B O 1
ATOM 4627 N N . MET B 1 232 ? 5.766 20.062 22.438 1 95.19 232 MET B N 1
ATOM 4628 C CA . MET B 1 232 ? 5.875 20.406 21.016 1 95.19 232 MET B CA 1
ATOM 4629 C C . MET B 1 232 ? 5.785 21.922 20.828 1 95.19 232 MET B C 1
ATOM 4631 O O . MET B 1 232 ? 6.543 22.484 20.031 1 95.19 232 MET B O 1
ATOM 4635 N N . ASN B 1 233 ? 4.863 22.531 21.516 1 96.94 233 ASN B N 1
ATOM 4636 C CA . ASN B 1 233 ? 4.75 23.969 21.406 1 96.94 233 ASN B CA 1
ATOM 4637 C C . ASN B 1 233 ? 6.02 24.672 21.891 1 96.94 233 ASN B C 1
ATOM 4639 O O . ASN B 1 233 ? 6.414 25.703 21.328 1 96.94 233 ASN B O 1
ATOM 4643 N N . GLU B 1 234 ? 6.668 24.078 22.875 1 98.06 234 GLU B N 1
ATOM 4644 C CA . GLU B 1 234 ? 7.93 24.641 23.359 1 98.06 234 GLU B CA 1
ATOM 4645 C C . GLU B 1 234 ? 9.008 24.562 22.281 1 98.06 234 GLU B C 1
ATOM 4647 O O . GLU B 1 234 ? 9.773 25.516 22.094 1 98.06 234 GLU B O 1
ATOM 4652 N N . TYR B 1 235 ? 9.055 23.484 21.562 1 98.38 235 TYR B N 1
ATOM 4653 C CA . TYR B 1 235 ? 10.031 23.344 20.484 1 98.38 235 TYR B CA 1
ATOM 4654 C C . TYR B 1 235 ? 9.805 24.391 19.406 1 98.38 235 TYR B C 1
ATOM 4656 O O . TYR B 1 235 ? 10.75 25.016 18.922 1 98.38 235 TYR B O 1
ATOM 4664 N N . TYR B 1 236 ? 8.578 24.609 19.062 1 98.5 236 TYR B N 1
ATOM 4665 C CA . TYR B 1 236 ? 8.273 25.609 18.047 1 98.5 236 TYR B CA 1
ATOM 4666 C C . TYR B 1 236 ? 8.719 27 18.516 1 98.5 236 TYR B C 1
ATOM 4668 O O . TYR B 1 236 ? 9.289 27.766 17.734 1 98.5 236 TYR B O 1
ATOM 4676 N N . ASN B 1 237 ? 8.523 27.281 19.812 1 98.38 237 ASN B N 1
ATOM 4677 C CA . ASN B 1 237 ? 8.82 28.609 20.344 1 98.38 237 ASN B CA 1
ATOM 4678 C C . ASN B 1 237 ? 10.32 28.781 20.594 1 98.38 237 ASN B C 1
ATOM 4680 O O . ASN B 1 237 ? 10.812 29.906 20.625 1 98.38 237 ASN B O 1
ATOM 4684 N N . ALA B 1 238 ? 11.016 27.672 20.734 1 98.31 238 ALA B N 1
ATOM 4685 C CA . ALA B 1 238 ? 12.461 27.734 20.938 1 98.31 238 ALA B CA 1
ATOM 4686 C C . ALA B 1 238 ? 13.188 27.906 19.594 1 98.31 238 ALA B C 1
ATOM 4688 O O . ALA B 1 238 ? 14.367 28.266 19.578 1 98.31 238 ALA B O 1
ATOM 4689 N N . ALA B 1 239 ? 12.523 27.688 18.516 1 98.62 239 ALA B N 1
ATOM 4690 C CA . ALA B 1 239 ? 13.156 27.656 17.203 1 98.62 239 ALA B CA 1
ATOM 4691 C C . ALA B 1 239 ? 13.109 29.031 16.531 1 98.62 239 ALA B C 1
ATOM 4693 O O . ALA B 1 239 ? 12.336 29.891 16.938 1 98.62 239 ALA B O 1
ATOM 4694 N N . ASP B 1 240 ? 14 29.203 15.539 1 98.56 240 ASP B N 1
ATOM 4695 C CA . ASP B 1 240 ? 14.031 30.406 14.719 1 98.56 240 ASP B CA 1
ATOM 4696 C C . ASP B 1 240 ? 13.43 30.141 13.336 1 98.56 240 ASP B C 1
ATOM 4698 O O . ASP B 1 240 ? 13.016 31.078 12.648 1 98.56 240 ASP B O 1
ATOM 4702 N N . LEU B 1 241 ? 13.398 28.906 13.008 1 98.81 241 LEU B N 1
ATOM 4703 C CA . LEU B 1 241 ? 12.938 28.484 11.688 1 98.81 241 LEU B CA 1
ATOM 4704 C C . LEU B 1 241 ? 12.383 27.078 11.727 1 98.81 241 LEU B C 1
ATOM 4706 O O . LEU B 1 241 ? 12.969 26.188 12.352 1 98.81 241 LEU B O 1
ATOM 4710 N N . PHE B 1 242 ? 11.211 26.906 11.188 1 98.81 242 PHE B N 1
ATOM 4711 C CA . PHE B 1 242 ? 10.672 25.578 10.914 1 98.81 242 PHE B CA 1
ATOM 4712 C C . PHE B 1 242 ? 11.078 25.109 9.516 1 98.81 242 PHE B C 1
ATOM 4714 O O . PHE B 1 242 ? 10.93 25.859 8.539 1 98.81 242 PHE B O 1
ATOM 4721 N N . LEU B 1 243 ? 11.594 23.906 9.422 1 98.81 243 LEU B N 1
ATOM 4722 C CA . LEU B 1 243 ? 12.008 23.375 8.133 1 98.81 243 LEU B CA 1
ATOM 4723 C C . LEU B 1 243 ? 11.445 21.969 7.926 1 98.81 243 LEU B C 1
ATOM 4725 O O . LEU B 1 243 ? 11.648 21.078 8.758 1 98.81 243 LEU B O 1
ATOM 4729 N N . LEU B 1 244 ? 10.727 21.797 6.852 1 97.75 244 LEU B N 1
ATOM 4730 C CA . LEU B 1 244 ? 10.25 20.484 6.434 1 97.75 244 LEU B CA 1
ATOM 4731 C C . LEU B 1 244 ? 10.711 20.172 5.016 1 97.75 244 LEU B C 1
ATOM 4733 O O . LEU B 1 244 ? 10.062 20.562 4.043 1 97.75 244 LEU B O 1
ATOM 4737 N N . PRO B 1 245 ? 11.742 19.406 4.891 1 97.75 245 PRO B N 1
ATOM 4738 C CA . PRO B 1 245 ? 12.32 19.094 3.582 1 97.75 245 PRO B CA 1
ATOM 4739 C C . PRO B 1 245 ? 11.664 17.875 2.924 1 97.75 245 PRO B C 1
ATOM 4741 O O . PRO B 1 245 ? 12.32 17.125 2.199 1 97.75 245 PRO B O 1
ATOM 4744 N N . SER B 1 246 ? 10.391 17.688 3.104 1 93.69 246 SER B N 1
ATOM 4745 C CA . SER B 1 246 ? 9.656 16.5 2.678 1 93.69 246 SER B CA 1
ATOM 4746 C C . SER B 1 246 ? 9.602 16.391 1.157 1 93.69 246 SER B C 1
ATOM 4748 O O . SER B 1 246 ? 9.43 17.406 0.469 1 93.69 246 SER B O 1
ATOM 4750 N N . TYR B 1 247 ? 9.703 15.156 0.674 1 88.56 247 TYR B N 1
ATOM 4751 C CA . TYR B 1 247 ? 9.539 14.883 -0.75 1 88.56 247 TYR B CA 1
ATOM 4752 C C . TYR B 1 247 ? 8.07 14.641 -1.093 1 88.56 247 TYR B C 1
ATOM 4754 O O . TYR B 1 247 ? 7.676 14.727 -2.258 1 88.56 247 TYR B O 1
ATOM 4762 N N . ASN B 1 248 ? 7.344 14.242 -0.044 1 83.19 248 ASN B N 1
ATOM 4763 C CA . ASN B 1 248 ? 5.93 13.93 -0.215 1 83.19 248 ASN B CA 1
ATOM 4764 C C . ASN B 1 248 ? 5.137 14.227 1.055 1 83.19 248 ASN B C 1
ATOM 4766 O O . ASN B 1 248 ? 5.574 13.898 2.158 1 83.19 248 ASN B O 1
ATOM 4770 N N . GLU B 1 249 ? 4.059 14.961 0.806 1 82.06 249 GLU B N 1
ATOM 4771 C CA . GLU B 1 249 ? 3.154 15.281 1.904 1 82.06 249 GLU B CA 1
ATOM 4772 C C . GLU B 1 249 ? 1.695 15.164 1.471 1 82.06 249 GLU B C 1
ATOM 4774 O O . GLU B 1 249 ? 1.371 15.375 0.299 1 82.06 249 GLU B O 1
ATOM 4779 N N . LEU B 1 250 ? 0.844 14.688 2.363 1 71.94 250 LEU B N 1
ATOM 4780 C CA . LEU B 1 250 ? -0.595 14.805 2.15 1 71.94 250 LEU B CA 1
ATOM 4781 C C . LEU B 1 250 ? -1.121 16.125 2.684 1 71.94 250 LEU B C 1
ATOM 4783 O O . LEU B 1 250 ? -1.797 16.875 1.964 1 71.94 250 LEU B O 1
ATOM 4787 N N . PHE B 1 251 ? -0.918 16.5 3.891 1 73.25 251 PHE B N 1
ATOM 4788 C CA . PHE B 1 251 ? -1.135 17.797 4.539 1 73.25 251 PHE B CA 1
ATOM 4789 C C . PHE B 1 251 ? -0.409 17.859 5.879 1 73.25 251 PHE B C 1
ATOM 4791 O O . PHE B 1 251 ? -0.876 17.297 6.867 1 73.25 251 PHE B O 1
ATOM 4798 N N . PRO B 1 252 ? 0.619 18.531 5.824 1 82.44 252 PRO B N 1
ATOM 4799 C CA . PRO B 1 252 ? 1.414 18.516 7.055 1 82.44 252 PRO B CA 1
ATOM 4800 C C . PRO B 1 252 ? 0.833 19.406 8.148 1 82.44 252 PRO B C 1
ATOM 4802 O O . PRO B 1 252 ? 0.92 20.641 8.055 1 82.44 252 PRO B O 1
ATOM 4805 N N . MET B 1 253 ? 0.281 18.719 9.203 1 89.19 253 MET B N 1
ATOM 4806 C CA . MET B 1 253 ? -0.26 19.438 10.352 1 89.19 253 MET B CA 1
ATOM 4807 C C . MET B 1 253 ? 0.832 20.234 11.07 1 89.19 253 MET B C 1
ATOM 4809 O O . MET B 1 253 ? 0.563 21.281 11.641 1 89.19 253 MET B O 1
ATOM 4813 N N . SER B 1 254 ? 2.039 19.781 10.914 1 93.69 254 SER B N 1
ATOM 4814 C CA . SER B 1 254 ? 3.16 20.406 11.602 1 93.69 254 SER B CA 1
ATOM 4815 C C . SER B 1 254 ? 3.422 21.812 11.062 1 93.69 254 SER B C 1
ATOM 4817 O O . SER B 1 254 ? 3.842 22.703 11.805 1 93.69 254 SER B O 1
ATOM 4819 N N . VAL B 1 255 ? 3.143 22.047 9.859 1 96.25 255 VAL B N 1
ATOM 4820 C CA . VAL B 1 255 ? 3.314 23.359 9.258 1 96.25 255 VAL B CA 1
ATOM 4821 C C . VAL B 1 255 ? 2.311 24.344 9.867 1 96.25 255 VAL B C 1
ATOM 4823 O O . VAL B 1 255 ? 2.664 25.469 10.203 1 96.25 255 VAL B O 1
ATOM 4826 N N . LEU B 1 256 ? 1.092 23.859 10.055 1 95.31 256 LEU B N 1
ATOM 4827 C CA . LEU B 1 256 ? 0.067 24.703 10.656 1 95.31 256 LEU B CA 1
ATOM 4828 C C . LEU B 1 256 ? 0.416 25.031 12.109 1 95.31 256 LEU B C 1
ATOM 4830 O O . LEU B 1 256 ? 0.174 26.141 12.578 1 95.31 256 LEU B O 1
ATOM 4834 N N . GLU B 1 257 ? 0.953 24.078 12.758 1 95.69 257 GLU B N 1
ATOM 4835 C CA . GLU B 1 257 ? 1.391 24.297 14.133 1 95.69 257 GLU B CA 1
ATOM 4836 C C . GLU B 1 257 ? 2.488 25.344 14.203 1 95.69 257 GLU B C 1
ATOM 4838 O O . GLU B 1 257 ? 2.459 26.234 15.062 1 95.69 257 GLU B O 1
ATOM 4843 N N . ALA B 1 258 ? 3.35 25.25 13.289 1 97.69 258 ALA B N 1
ATOM 4844 C CA . ALA B 1 258 ? 4.434 26.234 13.219 1 97.69 258 ALA B CA 1
ATOM 4845 C C . ALA B 1 258 ? 3.889 27.625 12.953 1 97.69 258 ALA B C 1
ATOM 4847 O O . ALA B 1 258 ? 4.289 28.594 13.609 1 97.69 258 ALA B O 1
ATOM 4848 N N . PHE B 1 259 ? 2.959 27.734 12.031 1 97.69 259 PHE B N 1
ATOM 4849 C CA . PHE B 1 259 ? 2.307 29.016 11.766 1 97.69 259 PHE B CA 1
ATOM 4850 C C . PHE B 1 259 ? 1.662 29.562 13.031 1 97.69 259 PHE B C 1
ATOM 4852 O O . PHE B 1 259 ? 1.865 30.719 13.383 1 97.69 259 PHE B O 1
ATOM 4859 N N . SER B 1 260 ? 0.952 28.734 13.68 1 96.69 260 SER B N 1
ATOM 4860 C CA . SER B 1 260 ? 0.202 29.125 14.867 1 96.69 260 SER B CA 1
ATOM 4861 C C . SER B 1 260 ? 1.133 29.641 15.961 1 96.69 260 SER B C 1
ATOM 4863 O O . SER B 1 260 ? 0.75 30.5 16.766 1 96.69 260 SER B O 1
ATOM 4865 N N . SER B 1 261 ? 2.307 29.188 15.953 1 97.44 261 SER B N 1
ATOM 4866 C CA . SER B 1 261 ? 3.295 29.562 16.953 1 97.44 261 SER B CA 1
ATOM 4867 C C . SER B 1 261 ? 4.094 30.781 16.516 1 97.44 261 SER B C 1
ATOM 4869 O O . SER B 1 261 ? 5.023 31.219 17.203 1 97.44 261 SER B O 1
ATOM 4871 N N . GLY B 1 262 ? 3.834 31.266 15.297 1 96.88 262 GLY B N 1
ATOM 4872 C CA . GLY B 1 262 ? 4.504 32.438 14.773 1 96.88 262 GLY B CA 1
ATOM 4873 C C . GLY B 1 262 ? 5.887 32.156 14.227 1 96.88 262 GLY B C 1
ATOM 4874 O O . GLY B 1 262 ? 6.715 33.062 14.102 1 96.88 262 GLY B O 1
ATOM 4875 N N . LEU B 1 263 ? 6.18 30.984 13.922 1 98.25 263 LEU B N 1
ATOM 4876 C CA . LEU B 1 263 ? 7.512 30.562 13.5 1 98.25 263 LEU B CA 1
ATOM 4877 C C . LEU B 1 263 ? 7.668 30.688 11.992 1 98.25 263 LEU B C 1
ATOM 4879 O O . LEU B 1 263 ? 6.805 30.25 11.234 1 98.25 263 LEU B O 1
ATOM 4883 N N . PRO B 1 264 ? 8.797 31.375 11.523 1 98.62 264 PRO B N 1
ATOM 4884 C CA . PRO B 1 264 ? 9.102 31.328 10.094 1 98.62 264 PRO B CA 1
ATOM 4885 C C . PRO B 1 264 ? 9.164 29.891 9.547 1 98.62 264 PRO B C 1
ATOM 4887 O O . PRO B 1 264 ? 9.68 29 10.219 1 98.62 264 PRO B O 1
ATOM 4890 N N . VAL B 1 265 ? 8.633 29.734 8.297 1 98.75 265 VAL B N 1
ATOM 4891 C CA . VAL B 1 265 ? 8.516 28.391 7.746 1 98.75 265 VAL B CA 1
ATOM 4892 C C . VAL B 1 265 ? 9.234 28.312 6.406 1 98.75 265 VAL B C 1
ATOM 4894 O O . VAL B 1 265 ? 9.039 29.156 5.535 1 98.75 265 VAL B O 1
ATOM 4897 N N . MET B 1 266 ? 10.109 27.359 6.305 1 98.81 266 MET B N 1
ATOM 4898 C CA . MET B 1 266 ? 10.719 26.984 5.031 1 98.81 266 MET B CA 1
ATOM 4899 C C . MET B 1 266 ? 10.359 25.547 4.664 1 98.81 266 MET B C 1
ATOM 4901 O O . MET B 1 266 ? 10.391 24.656 5.516 1 98.81 266 MET B O 1
ATOM 4905 N N . LEU B 1 267 ? 9.969 25.359 3.426 1 98.19 267 LEU B N 1
ATOM 4906 C CA . LEU B 1 267 ? 9.562 24.047 2.953 1 98.19 267 LEU B CA 1
ATOM 4907 C C . LEU B 1 267 ? 10.234 23.703 1.623 1 98.19 267 LEU B C 1
ATOM 4909 O O . LEU B 1 267 ? 10.461 24.594 0.8 1 98.19 267 LEU B O 1
ATOM 4913 N N . ARG B 1 268 ? 10.531 22.359 1.471 1 97.56 268 ARG B N 1
ATOM 4914 C CA . ARG B 1 268 ? 10.711 21.969 0.078 1 97.56 268 ARG B CA 1
ATOM 4915 C C . ARG B 1 268 ? 9.477 22.297 -0.752 1 97.56 268 ARG B C 1
ATOM 4917 O O . ARG B 1 268 ? 8.352 22.016 -0.332 1 97.56 268 ARG B O 1
ATOM 4924 N N . ASP B 1 269 ? 9.742 22.859 -1.897 1 95.38 269 ASP B N 1
ATOM 4925 C CA . ASP B 1 269 ? 8.633 23.359 -2.711 1 95.38 269 ASP B CA 1
ATOM 4926 C C . ASP B 1 269 ? 7.895 22.203 -3.389 1 95.38 269 ASP B C 1
ATOM 4928 O O . ASP B 1 269 ? 8.398 21.625 -4.352 1 95.38 269 ASP B O 1
ATOM 4932 N N . LEU B 1 270 ? 6.727 21.891 -2.867 1 91.69 270 LEU B N 1
ATOM 4933 C CA . LEU B 1 270 ? 5.883 20.844 -3.426 1 91.69 270 LEU B CA 1
ATOM 4934 C C . LEU B 1 270 ? 4.645 21.438 -4.086 1 91.69 270 LEU B C 1
ATOM 4936 O O . LEU B 1 270 ? 4.082 22.422 -3.592 1 91.69 270 LEU B O 1
ATOM 4940 N N . ASP B 1 271 ? 4.137 20.812 -5.125 1 88.19 271 ASP B N 1
ATOM 4941 C CA . ASP B 1 271 ? 2.945 21.25 -5.84 1 88.19 271 ASP B CA 1
ATOM 4942 C C . ASP B 1 271 ? 1.734 21.297 -4.91 1 88.19 271 ASP B C 1
ATOM 4944 O O . ASP B 1 271 ? 0.878 22.188 -5.043 1 88.19 271 ASP B O 1
ATOM 4948 N N . LEU B 1 272 ? 1.738 20.484 -4.012 1 85.06 272 LEU B N 1
ATOM 4949 C CA . LEU B 1 272 ? 0.622 20.359 -3.082 1 85.06 272 LEU B CA 1
ATOM 4950 C C . LEU B 1 272 ? 0.422 21.656 -2.299 1 85.06 272 LEU B C 1
ATOM 4952 O O . LEU B 1 272 ? -0.708 22 -1.955 1 85.06 272 LEU B O 1
ATOM 4956 N N . TYR B 1 273 ? 1.477 22.422 -2.055 1 92.12 273 TYR B N 1
ATOM 4957 C CA . TYR B 1 273 ? 1.442 23.594 -1.188 1 92.12 273 TYR B CA 1
ATOM 4958 C C . TYR B 1 273 ? 0.844 24.781 -1.914 1 92.12 273 TYR B C 1
ATOM 4960 O O . TYR B 1 273 ? 0.34 25.719 -1.28 1 92.12 273 TYR B O 1
ATOM 4968 N N . TYR B 1 274 ? 0.861 24.734 -3.215 1 92.5 274 TYR B N 1
ATOM 4969 C CA . TYR B 1 274 ? 0.468 25.906 -3.998 1 92.5 274 TYR B CA 1
ATOM 4970 C C . TYR B 1 274 ? -1.009 26.219 -3.795 1 92.5 274 TYR B C 1
ATOM 4972 O O . TYR B 1 274 ? -1.398 27.391 -3.76 1 92.5 274 TYR B O 1
ATOM 4980 N N . SER B 1 275 ? -1.729 25.188 -3.523 1 90.31 275 SER B N 1
ATOM 4981 C CA . SER B 1 275 ? -3.172 25.391 -3.428 1 90.31 275 SER B CA 1
ATOM 4982 C C . SER B 1 275 ? -3.602 25.641 -1.986 1 90.31 275 SER B C 1
ATOM 4984 O O . SER B 1 275 ? -4.73 26.062 -1.733 1 90.31 275 SER B O 1
ATOM 4986 N N . ILE B 1 276 ? -2.699 25.484 -1.032 1 91.88 276 ILE B N 1
ATOM 4987 C CA . ILE B 1 276 ? -3.186 25.469 0.344 1 91.88 276 ILE B CA 1
ATOM 4988 C C . ILE B 1 276 ? -2.445 26.531 1.154 1 91.88 276 ILE B C 1
ATOM 4990 O O . ILE B 1 276 ? -3.053 27.25 1.952 1 91.88 276 ILE B O 1
ATOM 4994 N N . ILE B 1 277 ? -1.084 26.625 0.93 1 94.75 277 ILE B N 1
ATOM 4995 C CA . ILE B 1 277 ? -0.362 27.516 1.824 1 94.75 277 ILE B CA 1
ATOM 4996 C C . ILE B 1 277 ? 0.577 28.406 1.014 1 94.75 277 ILE B C 1
ATOM 4998 O O . ILE B 1 277 ? 1.563 28.922 1.543 1 94.75 277 ILE B O 1
ATOM 5002 N N . ASP B 1 278 ? 0.191 28.562 -0.229 1 92.81 278 ASP B N 1
ATOM 5003 C CA . ASP B 1 278 ? 1.019 29.406 -1.079 1 92.81 278 ASP B CA 1
ATOM 5004 C C . ASP B 1 278 ? 1.146 30.812 -0.493 1 92.81 278 ASP B C 1
ATOM 5006 O O . ASP B 1 278 ? 0.155 31.406 -0.057 1 92.81 278 ASP B O 1
ATOM 5010 N N . GLY B 1 279 ? 2.383 31.25 -0.458 1 95.56 279 GLY B N 1
ATOM 5011 C CA . GLY B 1 279 ? 2.619 32.625 -0.035 1 95.56 279 GLY B CA 1
ATOM 5012 C C . GLY B 1 279 ? 2.982 32.75 1.433 1 95.56 279 GLY B C 1
ATOM 5013 O O . GLY B 1 279 ? 3.408 33.812 1.889 1 95.56 279 GLY B O 1
ATOM 5014 N N . TYR B 1 280 ? 2.904 31.688 2.16 1 97.38 280 TYR B N 1
ATOM 5015 C CA . TYR B 1 280 ? 3.094 31.797 3.602 1 97.38 280 TYR B CA 1
ATOM 5016 C C . TYR B 1 280 ? 4.453 31.25 4.016 1 97.38 280 TYR B C 1
ATOM 5018 O O . TYR B 1 280 ? 4.844 31.359 5.18 1 97.38 280 TYR B O 1
ATOM 5026 N N . TYR B 1 281 ? 5.184 30.672 3.074 1 97.88 281 TYR B N 1
ATOM 5027 C CA . TYR B 1 281 ? 6.43 30 3.439 1 97.88 281 TYR B CA 1
ATOM 5028 C C . TYR B 1 281 ? 7.543 30.344 2.463 1 97.88 281 TYR B C 1
ATOM 5030 O O . TYR B 1 281 ? 7.289 30.922 1.402 1 97.88 281 TYR B O 1
ATOM 5038 N N . GLU B 1 282 ? 8.82 30.109 2.875 1 98.5 282 GLU B N 1
ATOM 5039 C CA . GLU B 1 282 ? 9.984 30.188 2 1 98.5 282 GLU B CA 1
ATOM 5040 C C . GLU B 1 282 ? 10.203 28.875 1.251 1 98.5 282 GLU B C 1
ATOM 5042 O O . GLU B 1 282 ? 10.602 27.875 1.848 1 98.5 282 GLU B O 1
ATOM 5047 N N . PRO B 1 283 ? 9.891 28.875 -0.087 1 98.19 283 PRO B N 1
ATOM 5048 C CA . PRO B 1 283 ? 10.07 27.656 -0.858 1 98.19 283 PRO B CA 1
ATOM 5049 C C . PRO B 1 283 ? 11.531 27.375 -1.21 1 98.19 283 PRO B C 1
ATOM 5051 O O . PRO B 1 283 ? 12.281 28.312 -1.5 1 98.19 283 PRO B O 1
ATOM 5054 N N . ALA B 1 284 ? 11.977 26.172 -1.042 1 98.56 284 ALA B N 1
ATOM 5055 C CA . ALA B 1 284 ? 13.312 25.734 -1.455 1 98.56 284 ALA B CA 1
ATOM 5056 C C . ALA B 1 284 ? 13.227 24.578 -2.434 1 98.56 284 ALA B C 1
ATOM 5058 O O . ALA B 1 284 ? 12.406 23.672 -2.268 1 98.56 284 ALA B O 1
ATOM 5059 N N . LYS B 1 285 ? 14.086 24.594 -3.383 1 97.25 285 LYS B N 1
ATOM 5060 C CA . LYS B 1 285 ? 14.047 23.609 -4.465 1 97.25 285 LYS B CA 1
ATOM 5061 C C . LYS B 1 285 ? 14.664 22.281 -4.031 1 97.25 285 LYS B C 1
ATOM 5063 O O . LYS B 1 285 ? 14.156 21.219 -4.367 1 97.25 285 LYS B O 1
ATOM 5068 N N . ASP B 1 286 ? 15.773 22.391 -3.434 1 96.94 286 ASP B N 1
ATOM 5069 C CA . ASP B 1 286 ? 16.547 21.234 -3.016 1 96.94 286 ASP B CA 1
ATOM 5070 C C . ASP B 1 286 ? 17.438 21.562 -1.812 1 96.94 286 ASP B C 1
ATOM 5072 O O . ASP B 1 286 ? 17.359 22.656 -1.265 1 96.94 286 ASP B O 1
ATOM 5076 N N . VAL B 1 287 ? 18.203 20.562 -1.409 1 97.81 287 VAL B N 1
ATOM 5077 C CA . VAL B 1 287 ? 18.984 20.688 -0.184 1 97.81 287 VAL B CA 1
ATOM 5078 C C . VAL B 1 287 ? 19.984 21.828 -0.33 1 97.81 287 VAL B C 1
ATOM 5080 O O . VAL B 1 287 ? 20.25 22.562 0.625 1 97.81 287 VAL B O 1
ATOM 5083 N N . ASP B 1 288 ? 20.531 21.984 -1.504 1 98.06 288 ASP B N 1
ATOM 5084 C CA . ASP B 1 288 ? 21.484 23.062 -1.737 1 98.06 288 ASP B CA 1
ATOM 5085 C C . ASP B 1 288 ? 20.812 24.438 -1.594 1 98.06 288 ASP B C 1
ATOM 5087 O O . ASP B 1 288 ? 21.375 25.344 -0.967 1 98.06 288 ASP B O 1
ATOM 5091 N N . ASP B 1 289 ? 19.688 24.516 -2.178 1 98.69 289 ASP B N 1
ATOM 5092 C CA . ASP B 1 289 ? 18.922 25.75 -2.055 1 98.69 289 ASP B CA 1
ATOM 5093 C C . ASP B 1 289 ? 18.531 26 -0.604 1 98.69 289 ASP B C 1
ATOM 5095 O O . ASP B 1 289 ? 18.578 27.141 -0.13 1 98.69 289 ASP B O 1
ATOM 5099 N N . MET B 1 290 ? 18.125 24.984 0.111 1 98.81 290 MET B N 1
ATOM 5100 C CA . MET B 1 290 ? 17.812 25.109 1.531 1 98.81 290 MET B CA 1
ATOM 5101 C C . MET B 1 290 ? 19 25.656 2.311 1 98.81 290 MET B C 1
ATOM 5103 O O . MET B 1 290 ? 18.844 26.547 3.141 1 98.81 290 MET B O 1
ATOM 5107 N N . ASN B 1 291 ? 20.141 25.094 1.979 1 98.75 291 ASN B N 1
ATOM 5108 C CA . ASN B 1 291 ? 21.344 25.5 2.699 1 98.75 291 ASN B CA 1
ATOM 5109 C C . ASN B 1 291 ? 21.656 26.984 2.486 1 98.75 291 ASN B C 1
ATOM 5111 O O . ASN B 1 291 ? 21.953 27.703 3.439 1 98.75 291 ASN B O 1
ATOM 5115 N N . LYS B 1 292 ? 21.594 27.375 1.265 1 98.62 292 LYS B N 1
ATOM 5116 C CA . LYS B 1 292 ? 21.812 28.781 0.945 1 98.62 292 LYS B CA 1
ATOM 5117 C C . LYS B 1 292 ? 20.844 29.688 1.695 1 98.62 292 LYS B C 1
ATOM 5119 O O . LYS B 1 292 ? 21.25 30.703 2.27 1 98.62 292 LYS B O 1
ATOM 5124 N N . LYS B 1 293 ? 19.656 29.297 1.739 1 98.62 293 LYS B N 1
ATOM 5125 C CA . LYS B 1 293 ? 18.609 30.109 2.355 1 98.62 293 LYS B CA 1
ATOM 5126 C C . LYS B 1 293 ? 18.734 30.094 3.877 1 98.62 293 LYS B C 1
ATOM 5128 O O . LYS B 1 293 ? 18.453 31.094 4.539 1 98.62 293 LYS B O 1
ATOM 5133 N N . ILE B 1 294 ? 19.125 29 4.426 1 98.62 294 ILE B N 1
ATOM 5134 C CA . ILE B 1 294 ? 19.359 28.891 5.859 1 98.62 294 ILE B CA 1
ATOM 5135 C C . ILE B 1 294 ? 20.453 29.875 6.281 1 98.62 294 ILE B C 1
ATOM 5137 O O . ILE B 1 294 ? 20.281 30.609 7.246 1 98.62 294 ILE B O 1
ATOM 5141 N N . ILE B 1 295 ? 21.531 29.906 5.52 1 98.12 295 ILE B N 1
ATOM 5142 C CA . ILE B 1 295 ? 22.656 30.781 5.828 1 98.12 295 ILE B CA 1
ATOM 5143 C C . ILE B 1 295 ? 22.188 32.25 5.738 1 98.12 295 ILE B C 1
ATOM 5145 O O . ILE B 1 295 ? 22.453 33.031 6.641 1 98.12 295 ILE B O 1
ATOM 5149 N N . ASN B 1 296 ? 21.453 32.469 4.734 1 97.94 296 ASN B N 1
ATOM 5150 C CA . ASN B 1 296 ? 20.953 33.844 4.543 1 97.94 296 ASN B CA 1
ATOM 5151 C C . ASN B 1 296 ? 20.016 34.25 5.668 1 97.94 296 ASN B C 1
ATOM 5153 O O . ASN B 1 296 ? 20.172 35.312 6.242 1 97.94 296 ASN B O 1
ATOM 5157 N N . LEU B 1 297 ? 19.094 33.438 6.016 1 98.19 297 LEU B N 1
ATOM 5158 C CA . LEU B 1 297 ? 18.094 33.75 7.031 1 98.19 297 LEU B CA 1
ATOM 5159 C C . LEU B 1 297 ? 18.734 33.844 8.414 1 98.19 297 LEU B C 1
ATOM 5161 O O . LEU B 1 297 ? 18.297 34.656 9.234 1 98.19 297 LEU B O 1
ATOM 5165 N N . SER B 1 298 ? 19.734 33.094 8.625 1 97.62 298 SER B N 1
ATOM 5166 C CA . SER B 1 298 ? 20.391 33.094 9.93 1 97.62 298 SER B CA 1
ATOM 5167 C C . SER B 1 298 ? 21.156 34.406 10.141 1 97.62 298 SER B C 1
ATOM 5169 O O . SER B 1 298 ? 21.469 34.781 11.281 1 97.62 298 SER B O 1
ATOM 5171 N N . GLN B 1 299 ? 21.391 35.094 9.023 1 96.75 299 GLN B N 1
ATOM 5172 C CA . GLN B 1 299 ? 22.188 36.312 9.109 1 96.75 299 GLN B CA 1
ATOM 5173 C C . GLN B 1 299 ? 21.344 37.562 8.836 1 96.75 299 GLN B C 1
ATOM 5175 O O . GLN B 1 299 ? 21.859 38.656 8.812 1 96.75 299 GLN B O 1
ATOM 5180 N N . ASP B 1 300 ? 20.109 37.344 8.617 1 96.5 300 ASP B N 1
ATOM 5181 C CA . ASP B 1 300 ? 19.25 38.469 8.234 1 96.5 300 ASP B CA 1
ATOM 5182 C C . ASP B 1 300 ? 17.953 38.469 9.047 1 96.5 300 ASP B C 1
ATOM 5184 O O . ASP B 1 300 ? 16.953 37.906 8.609 1 96.5 300 ASP B O 1
ATOM 5188 N N . ARG B 1 301 ? 17.906 39.219 10.047 1 95.69 301 ARG B N 1
ATOM 5189 C CA . ARG B 1 301 ? 16.781 39.25 10.961 1 95.69 301 ARG B CA 1
ATOM 5190 C C . ARG B 1 301 ? 15.547 39.844 10.266 1 95.69 301 ARG B C 1
ATOM 5192 O O . ARG B 1 301 ? 14.414 39.438 10.539 1 95.69 301 ARG B O 1
ATOM 5199 N N . LYS B 1 302 ? 15.758 40.719 9.391 1 97.25 302 LYS B N 1
ATOM 5200 C CA . LYS B 1 302 ? 14.648 41.344 8.68 1 97.25 302 LYS B CA 1
ATOM 5201 C C . LYS B 1 302 ? 13.906 40.312 7.809 1 97.25 302 LYS B C 1
ATOM 5203 O O . LYS B 1 302 ? 12.68 40.344 7.723 1 97.25 302 LYS B O 1
ATOM 5208 N N . LYS B 1 303 ? 14.633 39.531 7.219 1 97.12 303 LYS B N 1
ATOM 5209 C CA . LYS B 1 303 ? 14.023 38.5 6.391 1 97.12 303 LYS B CA 1
ATOM 5210 C C . LYS B 1 303 ? 13.219 37.5 7.238 1 97.12 303 LYS B C 1
ATOM 5212 O O . LYS B 1 303 ? 12.141 37.062 6.832 1 97.12 303 LYS B O 1
ATOM 5217 N N . LEU B 1 304 ? 13.703 37.219 8.383 1 97.56 304 LEU B N 1
ATOM 5218 C CA . LEU B 1 304 ? 12.984 36.312 9.297 1 97.56 304 LEU B CA 1
ATOM 5219 C C . LEU B 1 304 ? 11.688 36.969 9.766 1 97.56 304 LEU B C 1
ATOM 5221 O O . LEU B 1 304 ? 10.656 36.281 9.852 1 97.56 304 LEU B O 1
ATOM 5225 N N . GLU B 1 305 ? 11.828 38.188 10 1 97.44 305 GLU B N 1
ATOM 5226 C CA . GLU B 1 305 ? 10.648 38.938 10.469 1 97.44 305 GLU B CA 1
ATOM 5227 C C . GLU B 1 305 ? 9.547 38.938 9.414 1 97.44 305 GLU B C 1
ATOM 5229 O O . GLU B 1 305 ? 8.367 38.844 9.742 1 97.44 305 GLU B O 1
ATOM 5234 N N . LYS B 1 306 ? 9.953 39.094 8.188 1 98.06 306 LYS B N 1
ATOM 5235 C CA . LYS B 1 306 ? 8.977 39.031 7.105 1 98.06 306 LYS B CA 1
ATOM 5236 C C . LYS B 1 306 ? 8.273 37.656 7.074 1 98.06 306 LYS B C 1
ATOM 5238 O O . LYS B 1 306 ? 7.055 37.594 6.879 1 98.06 306 LYS B O 1
ATOM 5243 N N . LEU B 1 307 ? 9.008 36.625 7.277 1 98.38 307 LEU B N 1
ATOM 5244 C CA . LEU B 1 307 ? 8.43 35.281 7.305 1 98.38 307 LEU B CA 1
ATOM 5245 C C . LEU B 1 307 ? 7.551 35.094 8.539 1 98.38 307 LEU B C 1
ATOM 5247 O O . LEU B 1 307 ? 6.539 34.406 8.492 1 98.38 307 LEU B O 1
ATOM 5251 N N . GLU B 1 308 ? 7.938 35.656 9.609 1 98 308 GLU B N 1
ATOM 5252 C CA . GLU B 1 308 ? 7.121 35.625 10.82 1 98 308 GLU B CA 1
ATOM 5253 C C . GLU B 1 308 ? 5.754 36.25 10.586 1 98 308 GLU B C 1
ATOM 5255 O O . GLU B 1 308 ? 4.734 35.75 11.047 1 98 308 GLU B O 1
ATOM 5260 N N . GLU B 1 309 ? 5.77 37.344 9.859 1 98.12 309 GLU B N 1
ATOM 5261 C CA . GLU B 1 309 ? 4.512 38 9.539 1 98.12 309 GLU B CA 1
ATOM 5262 C C . GLU B 1 309 ? 3.625 37.125 8.664 1 98.12 309 GLU B C 1
ATOM 5264 O O . GLU B 1 309 ? 2.404 37.094 8.836 1 98.12 309 GLU B O 1
ATOM 5269 N N . LYS B 1 310 ? 4.23 36.438 7.781 1 98.19 310 LYS B N 1
ATOM 5270 C CA . LYS B 1 310 ? 3.484 35.5 6.953 1 98.19 310 LYS B CA 1
ATOM 5271 C C . LYS B 1 310 ? 2.875 34.375 7.801 1 98.19 310 LYS B C 1
ATOM 5273 O O . LYS B 1 310 ? 1.729 34 7.582 1 98.19 310 LYS B O 1
ATOM 5278 N N . SER B 1 311 ? 3.645 33.938 8.773 1 98.12 311 SER B N 1
ATOM 5279 C CA . SER B 1 311 ? 3.146 32.875 9.672 1 98.12 311 SER B CA 1
ATOM 5280 C C . SER B 1 311 ? 1.942 33.375 10.469 1 98.12 311 SER B C 1
ATOM 5282 O O . SER B 1 311 ? 0.982 32.625 10.672 1 98.12 311 SER B O 1
ATOM 5284 N N . LYS B 1 312 ? 2.023 34.594 10.867 1 96.56 312 LYS B N 1
ATOM 5285 C CA . LYS B 1 312 ? 0.912 35.156 11.617 1 96.56 312 LYS B CA 1
ATOM 5286 C C . LYS B 1 312 ? -0.351 35.219 10.766 1 96.56 312 LYS B C 1
ATOM 5288 O O . LYS B 1 312 ? -1.444 34.906 11.242 1 96.56 312 LYS B O 1
ATOM 5293 N N . LYS B 1 313 ? -0.163 35.656 9.562 1 97.31 313 LYS B N 1
ATOM 5294 C CA . LYS B 1 313 ? -1.294 35.719 8.641 1 97.31 313 LYS B CA 1
ATOM 5295 C C . LYS B 1 313 ? -1.874 34.312 8.398 1 97.31 313 LYS B C 1
ATOM 5297 O O . LYS B 1 313 ? -3.094 34.156 8.398 1 97.31 313 LYS B O 1
ATOM 5302 N N . ALA B 1 314 ? -1.02 33.375 8.211 1 97 314 ALA B N 1
ATOM 5303 C CA . ALA B 1 314 ? -1.46 31.984 8.016 1 97 314 ALA B CA 1
ATOM 5304 C C . ALA B 1 314 ? -2.193 31.469 9.25 1 97 314 ALA B C 1
ATOM 5306 O O . ALA B 1 314 ? -3.229 30.812 9.133 1 97 314 ALA B O 1
ATOM 5307 N N . ALA B 1 315 ? -1.658 31.781 10.391 1 96.62 315 ALA B N 1
ATOM 5308 C CA . ALA B 1 315 ? -2.266 31.344 11.648 1 96.62 315 ALA B CA 1
ATOM 5309 C C . ALA B 1 315 ? -3.711 31.828 11.758 1 96.62 315 ALA B C 1
ATOM 5311 O O . ALA B 1 315 ? -4.578 31.094 12.25 1 96.62 315 ALA B O 1
ATOM 5312 N N . GLU B 1 316 ? -3.924 33 11.273 1 95.44 316 GLU B N 1
ATOM 5313 C CA . GLU B 1 316 ? -5.273 33.562 11.297 1 95.44 316 GLU B CA 1
ATOM 5314 C C . GLU B 1 316 ? -6.191 32.812 10.328 1 95.44 316 GLU B C 1
ATOM 5316 O O . GLU B 1 316 ? -7.328 32.5 10.672 1 95.44 316 GLU B O 1
ATOM 5321 N N . TYR B 1 317 ? -5.684 32.562 9.211 1 94.25 317 TYR B N 1
ATOM 5322 C CA . TYR B 1 317 ? -6.465 31.859 8.188 1 94.25 317 TYR B CA 1
ATOM 5323 C C . TYR B 1 317 ? -6.824 30.453 8.625 1 94.25 317 TYR B C 1
ATOM 5325 O O . TYR B 1 317 ? -7.945 29.984 8.398 1 94.25 317 TYR B O 1
ATOM 5333 N N . TYR B 1 318 ? -5.891 29.766 9.281 1 94.81 318 TYR B N 1
ATOM 5334 C CA . TYR B 1 318 ? -6.07 28.375 9.672 1 94.81 318 TYR B CA 1
ATOM 5335 C C . TYR B 1 318 ? -6.43 28.266 11.148 1 94.81 318 TYR B C 1
ATOM 5337 O O . TYR B 1 318 ? -6.191 27.234 11.781 1 94.81 318 TYR B O 1
ATOM 5345 N N . SER B 1 319 ? -7.027 29.266 11.672 1 94.12 319 SER B N 1
ATOM 5346 C CA . SER B 1 319 ? -7.348 29.328 13.094 1 94.12 319 SER B CA 1
ATOM 5347 C C . SER B 1 319 ? -8.609 28.531 13.406 1 94.12 319 SER B C 1
ATOM 5349 O O . SER B 1 319 ? -9.516 28.438 12.578 1 94.12 319 SER B O 1
ATOM 5351 N N . GLU B 1 320 ? -8.594 28.016 14.594 1 93.94 320 GLU B N 1
ATOM 5352 C CA . GLU B 1 320 ? -9.734 27.266 15.117 1 93.94 320 GLU B CA 1
ATOM 5353 C C . GLU B 1 320 ? -11 28.109 15.109 1 93.94 320 GLU B C 1
ATOM 5355 O O . GLU B 1 320 ? -12.07 27.625 14.727 1 93.94 320 GLU B O 1
ATOM 5360 N N . ARG B 1 321 ? -10.906 29.359 15.516 1 93.12 321 ARG B N 1
ATOM 5361 C CA . ARG B 1 321 ? -12.055 30.25 15.602 1 93.12 321 ARG B CA 1
ATOM 5362 C C . ARG B 1 321 ? -12.703 30.453 14.242 1 93.12 321 ARG B C 1
ATOM 5364 O O . ARG B 1 321 ? -13.93 30.375 14.109 1 93.12 321 ARG B O 1
ATOM 5371 N N . ARG B 1 322 ? -11.93 30.719 13.227 1 95 322 ARG B N 1
ATOM 5372 C CA . ARG B 1 322 ? -12.438 30.891 11.867 1 95 322 ARG B CA 1
ATOM 5373 C C . ARG B 1 322 ? -13.094 29.625 11.352 1 95 322 ARG B C 1
ATOM 5375 O O . ARG B 1 322 ? -14.211 29.672 10.82 1 95 322 ARG B O 1
ATOM 5382 N N . LEU B 1 323 ? -12.477 28.547 11.57 1 96.5 323 LEU B N 1
ATOM 5383 C CA . LEU B 1 323 ? -12.945 27.297 10.969 1 96.5 323 LEU B CA 1
ATOM 5384 C C . LEU B 1 323 ? -14.133 26.734 11.742 1 96.5 323 LEU B C 1
ATOM 5386 O O . LEU B 1 323 ? -14.93 25.969 11.195 1 96.5 323 LEU B O 1
ATOM 5390 N N . ALA B 1 324 ? -14.258 27.125 13.047 1 97.06 324 ALA B N 1
ATOM 5391 C CA . ALA B 1 324 ? -15.445 26.719 13.805 1 97.06 324 ALA B CA 1
ATOM 5392 C C . ALA B 1 324 ? -16.719 27.203 13.109 1 97.06 324 ALA B C 1
ATOM 5394 O O . ALA B 1 324 ? -17.672 26.422 12.945 1 97.06 324 ALA B O 1
ATOM 5395 N N . LYS B 1 325 ? -16.688 28.391 12.633 1 97.44 325 LYS B N 1
ATOM 5396 C CA . LYS B 1 325 ? -17.859 28.953 11.961 1 97.44 325 LYS B CA 1
ATOM 5397 C C . LYS B 1 325 ? -18.125 28.25 10.641 1 97.44 325 LYS B C 1
ATOM 5399 O O . LYS B 1 325 ? -19.281 28 10.289 1 97.44 325 LYS B O 1
ATOM 5404 N N . ILE B 1 326 ? -17.156 27.938 9.953 1 97.94 326 ILE B N 1
ATOM 5405 C CA . ILE B 1 326 ? -17.266 27.281 8.656 1 97.94 326 ILE B CA 1
ATOM 5406 C C . ILE B 1 326 ? -17.859 25.891 8.82 1 97.94 326 ILE B C 1
ATOM 5408 O O . ILE B 1 326 ? -18.781 25.5 8.094 1 97.94 326 ILE B O 1
ATOM 5412 N N . TRP B 1 327 ? -17.391 25.109 9.797 1 98.06 327 TRP B N 1
ATOM 5413 C CA . TRP B 1 327 ? -17.859 23.75 10.023 1 98.06 327 TRP B CA 1
ATOM 5414 C C . TRP B 1 327 ? -19.312 23.75 10.484 1 98.06 327 TRP B C 1
ATOM 5416 O O . TRP B 1 327 ? -20.109 22.922 10.039 1 98.06 327 TRP B O 1
ATOM 5426 N N . LEU B 1 328 ? -19.656 24.688 11.391 1 98 328 LEU B N 1
ATOM 5427 C CA . LEU B 1 328 ? -21.047 24.766 11.828 1 98 328 LEU B CA 1
ATOM 5428 C C . LEU B 1 328 ? -21.969 25.031 10.648 1 98 328 LEU B C 1
ATOM 5430 O O . LEU B 1 328 ? -22.984 24.359 10.484 1 98 328 LEU B O 1
ATOM 5434 N N . ALA B 1 329 ? -21.641 26.047 9.844 1 98.06 329 ALA B N 1
ATOM 5435 C CA . ALA B 1 329 ? -22.453 26.375 8.672 1 98.06 329 ALA B CA 1
ATOM 5436 C C . ALA B 1 329 ? -22.578 25.172 7.742 1 98.06 329 ALA B C 1
ATOM 5438 O O . ALA B 1 329 ? -23.656 24.922 7.184 1 98.06 329 ALA B O 1
ATOM 5439 N N . TYR B 1 330 ? -21.5 24.422 7.613 1 98.31 330 TYR B N 1
ATOM 5440 C CA . TYR B 1 330 ? -21.484 23.25 6.746 1 98.31 330 TYR B CA 1
ATOM 5441 C C . TYR B 1 330 ? -22.453 22.188 7.246 1 98.31 330 TYR B C 1
ATOM 5443 O O . TYR B 1 330 ? -23.266 21.672 6.48 1 98.31 330 TYR B O 1
ATOM 5451 N N . TYR B 1 331 ? -22.344 21.859 8.531 1 98.38 331 TYR B N 1
ATOM 5452 C CA . TYR B 1 331 ? -23.219 20.844 9.102 1 98.38 331 TYR B CA 1
ATOM 5453 C C . TYR B 1 331 ? -24.688 21.281 9.039 1 98.38 331 TYR B C 1
ATOM 5455 O O . TYR B 1 331 ? -25.578 20.469 8.773 1 98.38 331 TYR B O 1
ATOM 5463 N N . GLN B 1 332 ? -24.938 22.547 9.281 1 98 332 GLN B N 1
ATOM 5464 C CA . GLN B 1 332 ? -26.297 23.078 9.227 1 98 332 GLN B CA 1
ATOM 5465 C C . GLN B 1 332 ? -26.875 22.953 7.816 1 98 332 GLN B C 1
ATOM 5467 O O . GLN B 1 332 ? -28.047 22.625 7.645 1 98 332 GLN B O 1
ATOM 5472 N N . LYS B 1 333 ? -26.062 23.156 6.859 1 97.56 333 LYS B N 1
ATOM 5473 C CA . LYS B 1 333 ? -26.484 23.094 5.461 1 97.56 333 LYS B CA 1
ATOM 5474 C C . LYS B 1 333 ? -26.953 21.688 5.098 1 97.56 333 LYS B C 1
ATOM 5476 O O . LYS B 1 333 ? -27.906 21.516 4.34 1 97.56 333 LYS B O 1
ATOM 5481 N N . PHE B 1 334 ? -26.375 20.641 5.691 1 96.94 334 PHE B N 1
ATOM 5482 C CA . PHE B 1 334 ? -26.609 19.281 5.199 1 96.94 334 PHE B CA 1
ATOM 5483 C C . PHE B 1 334 ? -27.359 18.453 6.23 1 96.94 334 PHE B C 1
ATOM 5485 O O . PHE B 1 334 ? -27.531 17.25 6.066 1 96.94 334 PHE B O 1
ATOM 5492 N N . SER B 1 335 ? -27.766 19.016 7.359 1 92.19 335 SER B N 1
ATOM 5493 C CA . SER B 1 33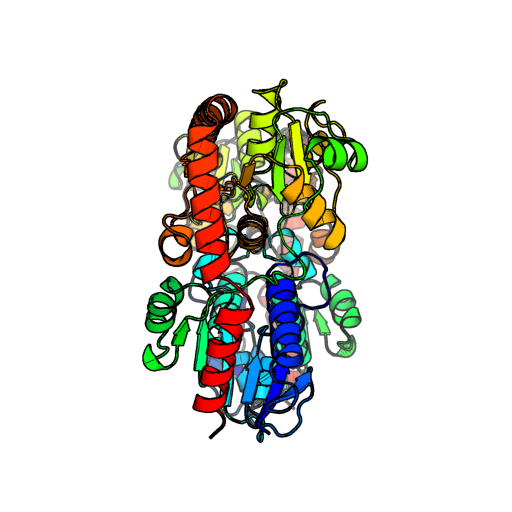5 ? -28.516 18.297 8.383 1 92.19 335 SER B CA 1
ATOM 5494 C C . SER B 1 335 ? -29.984 18.156 7.988 1 92.19 335 SER B C 1
ATOM 5496 O O . SER B 1 335 ? -30.75 17.469 8.672 1 92.19 335 SER B O 1
ATOM 5498 N N . ARG B 1 336 ? -30.594 18.656 6.84 1 74.94 336 ARG B N 1
ATOM 5499 C CA . ARG B 1 336 ? -32 18.641 6.52 1 74.94 336 ARG B CA 1
ATOM 5500 C C . ARG B 1 336 ? -32.438 17.297 5.938 1 74.94 336 ARG B C 1
ATOM 5502 O O . ARG B 1 336 ? -31.641 16.609 5.293 1 74.94 336 ARG B O 1
#

Nearest PDB structures (foldseek):
  4xsu-assembly1_B  TM=8.214E-01  e=1.354E-15  Nostoc sp. PCC 7120 = FACHB-418
  4xsu-assembly1_A  TM=8.132E-01  e=2.986E-15  Nostoc sp. PCC 7120 = FACHB-418
  6kih-assembly4_D  TM=8.106E-01  e=7.803E-15  Thermosynechococcus vestitus
  4xsr-assembly1_B  TM=8.095E-01  e=3.204E-14  Nostoc sp. PCC 7120 = FACHB-418
  4xsp-assembly1_B  TM=7.914E-01  e=1.316E-13  Nostoc sp. PCC 7120 = FACHB-418

Radius of gyration: 28.72 Å; Cα contacts (8 Å, |Δi|>4): 1201; chains: 2; bounding box: 64×76×61 Å